Protein 3EAF (pdb70)

InterPro domains:
  IPR028081 Leucine-binding protein domain [PF13458] (45-402)
  IPR028082 Periplasmic binding protein-like I [SSF53822] (45-410)
  IPR051010 Branched-chain amino acid transport protein [PTHR30483] (13-370)

CATH classification: 3.40.50.2300 (+1 more: 3.40.50.2300)

Nearest PDB structures (foldseek):
  3eaf-assembly1_A  TM=1.003E+00  e=5.274E-80  Aeropyrum pernix
  3lkb-assembly1_A  TM=8.653E-01  e=7.068E-23  Thermus thermophilus HB8
  4n03-assembly1_A  TM=8.295E-01  e=3.453E-20  Thermomonospora curvata DSM 43183
  4m88-assembly1_A  TM=8.435E-01  e=8.371E-18  Verminephrobacter eiseniae EF01-2
  3uk0-assembly1_A  TM=8.095E-01  e=2.854E-17  Rhodopseudomonas palustris BisB5

Solvent-accessible surface area: 13964 Å² total

Secondary structure (DSSP, 8-state):
-EEEEEEEEE-SSSTTHHHHHHHHHHHHHHHHHHHHH-EE-TT--EEEEEEEEEE-TT-HHHHHHHHHIIIIIT--SEEEE--HHHHHHHHHHHHHHT-EEEES---GGGTTSTTEE-SS--HHHHHHHHHHHHHHHH-SEEEEEEE-TT-HHHHTTHHHHHHHTGGGTEEEEEEEE--TT--HHHHHHHHH--TT--SEEEE-S-HHHHHHHHH---S----EEEE-GGG-STTHHHHH-GGGTTSEEEEESB-----TT-HHHHHHHHHH-----GGG--HHHHHHHHHHHHHHHHHTTS-HHHHHHHTHHHHHHHHHH--B-STT-BSS-B--BTTB------EEEEEE-TTSSEE--EE---TT--HHHHHHT--

Sequence (379 aa):
SLTINVGLLVDETGPTSDVGKGYSLGAELAFKYFNEKGIYTKDGVRVNINYIKRDYAYNPTTAEEYYREFRDRYGVIAIIGWGTADTEKLSDQVDTDKITYISASYSAKLLVKPFNFYPAPDYSTQACSGLAFLASEFGQGKLALAYDSKVAYSRSPIGAIKKAAPSLGLQVVGDYDLPLRATEADAERIARELAADPDYVWCGNTISSCSLLGRAAKVGLDAFLLTNVWGFDERSPQLIGEGGYGKVFGISPFIYPFGQDVEGIQTIFEAARNGVSEDQINLRVVQGFVNVWLLIKAIESVTSQDLQERGGEALKEALEANTFDLGGITADTIDYEPGFHLAYRKVFIIKLGENGELQLGKFEAPSQVDCARYTIEEG

Structure (mmCIF, N/CA/C/O backbone):
data_3EAF
#
_entry.id   3EAF
#
_cell.length_a   41.125
_cell.length_b   91.070
_cell.length_c   192.860
_cell.angle_alpha   90.00
_cell.angle_beta   90.00
_cell.angle_gamma   90.00
#
_symmetry.space_group_name_H-M   'C 2 2 21'
#
loop_
_entity.id
_entity.type
_entity.pdbx_description
1 polymer 'ABC transporter, substrate binding protein'
2 non-polymer GLYCEROL
3 non-polymer 'MAGNESIUM ION'
4 water water
#
loop_
_atom_site.group_PDB
_atom_site.id
_atom_site.type_symbol
_atom_site.label_atom_id
_atom_site.label_alt_id
_atom_site.label_comp_id
_atom_site.label_asym_id
_atom_site.label_entity_id
_atom_site.label_seq_id
_atom_site.pdbx_PDB_ins_code
_atom_site.Cartn_x
_atom_site.Cartn_y
_atom_site.Cartn_z
_atom_site.occupancy
_atom_site.B_iso_or_equiv
_atom_site.auth_seq_id
_atom_site.auth_comp_id
_atom_site.auth_asym_id
_atom_site.auth_atom_id
_atom_site.pdbx_PDB_model_num
ATOM 1 N N . SER A 1 2 ? 9.309 8.179 47.367 1.00 22.29 43 SER A N 1
ATOM 2 C CA . SER A 1 2 ? 8.973 6.747 47.105 1.00 22.40 43 SER A CA 1
ATOM 3 C C . SER A 1 2 ? 7.702 6.275 47.818 1.00 21.78 43 SER A C 1
ATOM 4 O O . SER A 1 2 ? 6.973 5.436 47.281 1.00 22.10 43 SER A O 1
ATOM 7 N N . LEU A 1 3 ? 7.451 6.803 49.016 1.00 20.54 44 LEU A N 1
ATOM 8 C CA . LEU A 1 3 ? 6.150 6.665 49.675 1.00 19.42 44 LEU A CA 1
ATOM 9 C C . LEU A 1 3 ? 5.570 8.031 50.006 1.00 18.35 44 LEU A C 1
ATOM 10 O O . LEU A 1 3 ? 6.273 8.899 50.522 1.00 18.17 44 LEU A O 1
ATOM 15 N N . THR A 1 4 ? 4.292 8.222 49.691 1.00 17.12 45 THR A N 1
ATOM 16 C CA . THR A 1 4 ? 3.569 9.420 50.109 1.00 16.15 45 THR A CA 1
ATOM 17 C C . THR A 1 4 ? 2.451 9.009 51.067 1.00 15.29 45 THR A C 1
ATOM 18 O O . THR A 1 4 ? 1.735 8.037 50.815 1.00 14.80 45 THR A O 1
ATOM 22 N N . ILE A 1 5 ? 2.339 9.736 52.177 1.00 14.15 46 ILE A N 1
ATOM 23 C CA . ILE A 1 5 ? 1.231 9.573 53.118 1.00 13.11 46 ILE A CA 1
ATOM 24 C C . ILE A 1 5 ? 0.462 10.887 53.231 1.00 12.94 46 ILE A C 1
ATOM 25 O O . ILE A 1 5 ? 1.039 11.964 53.050 1.00 13.03 46 ILE A O 1
ATOM 30 N N . ASN A 1 6 ? -0.836 10.795 53.511 1.00 12.12 47 ASN A N 1
ATOM 31 C CA . ASN A 1 6 ? -1.652 11.986 53.735 1.00 11.72 47 ASN A CA 1
ATOM 32 C C . ASN A 1 6 ? -1.834 12.268 55.230 1.00 10.96 47 ASN A C 1
ATOM 33 O O . ASN A 1 6 ? -2.104 11.359 56.019 1.00 10.43 47 ASN A O 1
ATOM 38 N N . VAL A 1 7 ? -1.670 13.532 55.605 1.00 10.16 48 VAL A N 1
ATOM 39 C CA . VAL A 1 7 ? -1.751 13.949 57.003 1.00 9.62 48 VAL A CA 1
ATOM 40 C C . VAL A 1 7 ? -2.628 15.198 57.119 1.00 9.09 48 VAL A C 1
ATOM 41 O O . VAL A 1 7 ? -2.408 16.180 56.421 1.00 9.07 48 VAL A O 1
ATOM 45 N N . GLY A 1 8 ? -3.635 15.149 57.986 1.00 8.89 49 GLY A N 1
ATOM 46 C CA . GLY A 1 8 ? -4.480 16.306 58.236 1.00 8.55 49 GLY A CA 1
ATOM 47 C C . GLY A 1 8 ? -3.817 17.304 59.165 1.00 8.63 49 GLY A C 1
ATOM 48 O O . GLY A 1 8 ? -3.089 16.930 60.085 1.00 8.44 49 GLY A O 1
ATOM 49 N N . LEU A 1 9 ? -4.055 18.584 58.904 1.00 8.80 50 LEU A N 1
ATOM 50 C CA . LEU A 1 9 ? -3.606 19.650 59.786 1.00 8.47 50 LEU A CA 1
ATOM 51 C C . LEU A 1 9 ? -4.811 20.515 60.140 1.00 8.43 50 LEU A C 1
ATOM 52 O O . LEU A 1 9 ? -5.255 21.334 59.336 1.00 8.29 50 LEU A O 1
ATOM 57 N N . LEU A 1 10 ? -5.328 20.316 61.349 1.00 8.15 51 LEU A N 1
ATOM 58 C CA . LEU A 1 10 ? -6.485 21.053 61.835 1.00 8.85 51 LEU A CA 1
ATOM 59 C C . LEU A 1 10 ? -6.021 22.213 62.717 1.00 8.88 51 LEU A C 1
ATOM 60 O O . LEU A 1 10 ? -5.383 22.001 63.748 1.00 9.16 51 LEU A O 1
ATOM 65 N N . VAL A 1 11 ? -6.322 23.435 62.292 1.00 9.37 52 VAL A N 1
ATOM 66 C CA . VAL A 1 11 ? -5.823 24.633 62.973 1.00 9.34 52 VAL A CA 1
ATOM 67 C C . VAL A 1 11 ? -6.912 25.667 63.240 1.00 9.84 52 VAL A C 1
ATOM 68 O O . VAL A 1 11 ? -7.965 25.661 62.599 1.00 9.70 52 VAL A O 1
ATOM 72 N N . ASP A 1 12 ? -6.654 26.549 64.203 1.00 9.94 53 ASP A N 1
ATOM 73 C CA . ASP A 1 12 ? -7.498 27.718 64.401 1.00 10.37 53 ASP A CA 1
ATOM 74 C C . ASP A 1 12 ? -6.719 28.969 64.010 1.00 10.54 53 ASP A C 1
ATOM 75 O O . ASP A 1 12 ? -5.907 29.473 64.785 1.00 10.47 53 ASP A O 1
ATOM 80 N N . GLU A 1 13 ? -6.975 29.465 62.804 1.00 11.14 54 GLU A N 1
ATOM 81 C CA . GLU A 1 13 ? -6.298 30.656 62.300 1.00 11.60 54 GLU A CA 1
ATOM 82 C C . GLU A 1 13 ? -7.138 31.929 62.384 1.00 11.44 54 GLU A C 1
ATOM 83 O O . GLU A 1 13 ? -6.607 33.035 62.259 1.00 11.73 54 GLU A O 1
ATOM 89 N N . THR A 1 14 ? -8.440 31.777 62.602 1.00 11.02 55 THR A N 1
ATOM 90 C CA . THR A 1 14 ? -9.360 32.913 62.510 1.00 11.34 55 THR A CA 1
ATOM 91 C C . THR A 1 14 ? -10.351 33.000 63.673 1.00 11.02 55 THR A C 1
ATOM 92 O O . THR A 1 14 ? -11.080 33.989 63.792 1.00 11.63 55 THR A O 1
ATOM 96 N N . GLY A 1 15 ? -10.381 31.970 64.515 1.00 10.66 56 GLY A N 1
ATOM 97 C CA . GLY A 1 15 ? -11.333 31.899 65.631 1.00 10.63 56 GLY A CA 1
ATOM 98 C C . GLY A 1 15 ? -10.825 32.420 66.969 1.00 10.05 56 GLY A C 1
ATOM 99 O O . GLY A 1 15 ? -9.819 33.135 67.026 1.00 10.30 56 GLY A O 1
ATOM 100 N N . PRO A 1 16 ? -11.518 32.058 68.067 1.00 9.92 57 PRO A N 1
ATOM 101 C CA . PRO A 1 16 ? -11.252 32.632 69.392 1.00 9.59 57 PRO A CA 1
ATOM 102 C C . PRO A 1 16 ? -9.933 32.180 70.033 1.00 9.61 57 PRO A C 1
ATOM 103 O O . PRO A 1 16 ? -9.520 32.755 71.048 1.00 9.92 57 PRO A O 1
ATOM 107 N N . THR A 1 17 ? -9.289 31.161 69.460 1.00 9.10 58 THR A N 1
ATOM 108 C CA . THR A 1 17 ? -7.980 30.730 69.943 1.00 8.58 58 THR A CA 1
ATOM 109 C C . THR A 1 17 ? -6.896 30.955 68.877 1.00 8.81 58 THR A C 1
ATOM 110 O O . THR A 1 17 ? -5.806 30.385 68.964 1.00 8.78 58 THR A O 1
ATOM 114 N N . SER A 1 18 ? -7.190 31.806 67.892 1.00 8.61 59 SER A N 1
ATOM 115 C CA . SER A 1 18 ? -6.206 32.141 66.857 1.00 8.90 59 SER A CA 1
ATOM 116 C C . SER A 1 18 ? -5.082 33.049 67.377 1.00 8.78 59 SER A C 1
ATOM 117 O O . SER A 1 18 ? -4.036 33.162 66.739 1.00 8.59 59 SER A O 1
ATOM 120 N N . ASP A 1 19 ? -5.298 33.682 68.534 1.00 8.55 60 ASP A N 1
ATOM 121 C CA . ASP A 1 19 ? -4.230 34.407 69.235 1.00 8.35 60 ASP A CA 1
ATOM 122 C C . ASP A 1 19 ? -2.974 33.528 69.403 1.00 8.41 60 ASP A C 1
ATOM 123 O O . ASP A 1 19 ? -1.844 34.010 69.263 1.00 8.50 60 ASP A O 1
ATOM 128 N N . VAL A 1 20 ? -3.187 32.239 69.671 1.00 8.21 61 VAL A N 1
ATOM 129 C CA . VAL A 1 20 ? -2.099 31.256 69.785 1.00 8.29 61 VAL A CA 1
ATOM 130 C C . VAL A 1 20 ? -2.080 30.266 68.601 1.00 8.68 61 VAL A C 1
ATOM 131 O O . VAL A 1 20 ? -1.055 29.623 68.322 1.00 8.59 61 VAL A O 1
ATOM 135 N N . GLY A 1 21 ? -3.215 30.168 67.906 1.00 8.58 62 GLY A N 1
ATOM 136 C CA . GLY A 1 21 ? -3.402 29.216 66.811 1.00 9.03 62 GLY A CA 1
ATOM 137 C C . GLY A 1 21 ? -2.654 29.528 65.527 1.00 9.18 62 GLY A C 1
ATOM 138 O O . GLY A 1 21 ? -2.195 28.617 64.835 1.00 9.28 62 GLY A O 1
ATOM 139 N N . LYS A 1 22 ? -2.544 30.814 65.201 1.00 9.63 63 LYS A N 1
ATOM 140 C CA . LYS A 1 22 ? -1.820 31.255 64.003 1.00 10.55 63 LYS A CA 1
ATOM 141 C C . LYS A 1 22 ? -0.359 30.804 64.026 1.00 9.67 63 LYS A C 1
ATOM 142 O O . LYS A 1 22 ? 0.122 30.224 63.062 1.00 9.13 63 LYS A O 1
ATOM 148 N N . GLY A 1 23 ? 0.325 31.060 65.142 1.00 9.41 64 GLY A N 1
ATOM 149 C CA . GLY A 1 23 ? 1.724 30.661 65.322 1.00 9.16 64 GLY A CA 1
ATOM 150 C C . GLY A 1 23 ? 1.895 29.154 65.244 1.00 8.97 64 GLY A C 1
ATOM 151 O O . GLY A 1 23 ? 2.802 28.657 64.578 1.00 9.37 64 GLY A O 1
ATOM 152 N N . TYR A 1 24 ? 1.014 28.421 65.917 1.00 8.31 65 TYR A N 1
ATOM 153 C CA . TYR A 1 24 ? 1.033 26.961 65.858 1.00 8.26 65 TYR A CA 1
ATOM 154 C C . TYR A 1 24 ? 0.936 26.460 64.409 1.00 8.33 65 TYR A C 1
ATOM 155 O O . TYR A 1 24 ? 1.677 25.557 64.006 1.00 7.91 65 TYR A O 1
ATOM 164 N N . SER A 1 25 ? 0.012 27.037 63.642 1.00 8.40 66 SER A N 1
ATOM 165 C CA . SER A 1 25 ? -0.164 26.659 62.231 1.00 8.81 66 SER A CA 1
ATOM 166 C C . SER A 1 25 ? 1.094 26.921 61.408 1.00 8.89 66 SER A C 1
ATOM 167 O O . SER A 1 25 ? 1.511 26.073 60.618 1.00 9.45 66 SER A O 1
ATOM 170 N N . LEU A 1 26 ? 1.687 28.099 61.593 1.00 8.99 67 LEU A N 1
ATOM 171 C CA . LEU A 1 26 ? 2.941 28.444 60.942 1.00 9.21 67 LEU A CA 1
ATOM 172 C C . LEU A 1 26 ? 4.049 27.444 61.277 1.00 8.98 67 LEU A C 1
ATOM 173 O O . LEU A 1 26 ? 4.787 27.018 60.387 1.00 9.15 67 LEU A O 1
ATOM 178 N N . GLY A 1 27 ? 4.173 27.082 62.553 1.00 8.02 68 GLY A N 1
ATOM 179 C CA . GLY A 1 27 ? 5.195 26.124 62.976 1.00 7.94 68 GLY A CA 1
ATOM 180 C C . GLY A 1 27 ? 4.989 24.734 62.408 1.00 7.91 68 GLY A C 1
ATOM 181 O O . GLY A 1 27 ? 5.948 24.061 62.040 1.00 8.03 68 GLY A O 1
ATOM 182 N N . ALA A 1 28 ? 3.737 24.293 62.348 1.00 8.09 69 ALA A N 1
ATOM 183 C CA . ALA A 1 28 ? 3.416 22.982 61.785 1.00 8.23 69 ALA A CA 1
ATOM 184 C C . ALA A 1 28 ? 3.744 22.918 60.291 1.00 8.62 69 ALA A C 1
ATOM 185 O O . ALA A 1 28 ? 4.299 21.928 59.818 1.00 8.30 69 ALA A O 1
ATOM 187 N N . GLU A 1 29 ? 3.409 23.980 59.562 1.00 9.05 70 GLU A N 1
ATOM 188 C CA . GLU A 1 29 ? 3.683 24.050 58.127 1.00 9.82 70 GLU A CA 1
ATOM 189 C C . GLU A 1 29 ? 5.181 24.116 57.859 1.00 9.58 70 GLU A C 1
ATOM 190 O O . GLU A 1 29 ? 5.681 23.413 56.982 1.00 10.10 70 GLU A O 1
ATOM 196 N N . LEU A 1 30 ? 5.887 24.948 58.622 1.00 9.57 71 LEU A N 1
ATOM 197 C CA . LEU A 1 30 ? 7.349 24.996 58.561 1.00 9.55 71 LEU A CA 1
ATOM 198 C C . LEU A 1 30 ? 7.958 23.609 58.706 1.00 9.08 71 LEU A C 1
ATOM 199 O O . LEU A 1 30 ? 8.843 23.239 57.941 1.00 9.29 71 LEU A O 1
ATOM 204 N N . ALA A 1 31 ? 7.471 22.847 59.682 1.00 8.57 72 ALA A N 1
ATOM 205 C CA . ALA A 1 31 ? 7.981 21.496 59.954 1.00 8.25 72 ALA A CA 1
ATOM 206 C C . ALA A 1 31 ? 7.711 20.511 58.819 1.00 7.98 72 ALA A C 1
ATOM 207 O O . ALA A 1 31 ? 8.606 19.760 58.429 1.00 7.92 72 ALA A O 1
ATOM 209 N N . PHE A 1 32 ? 6.486 20.514 58.297 1.00 7.83 73 PHE A N 1
ATOM 210 C CA . PHE A 1 32 ? 6.150 19.683 57.143 1.00 8.08 73 PHE A CA 1
ATOM 211 C C . PHE A 1 32 ? 7.081 19.979 55.961 1.00 8.48 73 PHE A C 1
ATOM 212 O O . PHE A 1 32 ? 7.656 19.060 55.361 1.00 8.22 73 PHE A O 1
ATOM 220 N N . LYS A 1 33 ? 7.238 21.259 55.638 1.00 8.71 74 LYS A N 1
ATOM 221 C CA . LYS A 1 33 ? 8.066 21.650 54.502 1.00 9.42 74 LYS A CA 1
ATOM 222 C C . LYS A 1 33 ? 9.534 21.312 54.760 1.00 9.84 74 LYS A C 1
ATOM 223 O O . LYS A 1 33 ? 10.224 20.827 53.859 1.00 10.07 74 LYS A O 1
ATOM 229 N N . TYR A 1 34 ? 9.990 21.551 55.991 1.00 10.00 75 TYR A N 1
ATOM 230 C CA . TYR A 1 34 ? 11.378 21.294 56.386 1.00 10.26 75 TYR A CA 1
ATOM 231 C C . TYR A 1 34 ? 11.760 19.837 56.237 1.00 10.46 75 TYR A C 1
ATOM 232 O O . TYR A 1 34 ? 12.694 19.519 55.499 1.00 10.17 75 TYR A O 1
ATOM 241 N N . PHE A 1 35 ? 11.040 18.956 56.929 1.00 10.60 76 PHE A N 1
ATOM 242 C CA . PHE A 1 35 ? 11.390 17.540 56.935 1.00 11.06 76 PHE A CA 1
ATOM 243 C C . PHE A 1 35 ? 11.157 16.869 55.578 1.00 11.67 76 PHE A C 1
ATOM 244 O O . PHE A 1 35 ? 11.939 15.998 55.175 1.00 11.49 76 PHE A O 1
ATOM 252 N N . ASN A 1 36 ? 10.110 17.285 54.864 1.00 12.13 77 ASN A N 1
ATOM 253 C CA . ASN A 1 36 ? 9.908 16.814 53.487 1.00 12.80 77 ASN A CA 1
ATOM 254 C C . ASN A 1 36 ? 11.166 17.035 52.635 1.00 13.32 77 ASN A C 1
ATOM 255 O O . ASN A 1 36 ? 11.686 16.094 52.021 1.00 13.13 77 ASN A O 1
ATOM 260 N N . GLU A 1 37 ? 11.652 18.276 52.643 1.00 13.95 78 GLU A N 1
ATOM 261 C CA . GLU A 1 37 ? 12.807 18.705 51.857 1.00 15.19 78 GLU A CA 1
ATOM 262 C C . GLU A 1 37 ? 14.126 18.066 52.324 1.00 15.23 78 GLU A C 1
ATOM 263 O O . GLU A 1 37 ? 14.952 17.665 51.498 1.00 15.21 78 GLU A O 1
ATOM 269 N N . LYS A 1 38 ? 14.328 17.982 53.637 1.00 15.12 79 LYS A N 1
ATOM 270 C CA . LYS A 1 38 ? 15.543 17.362 54.177 1.00 15.26 79 LYS A CA 1
ATOM 271 C C . LYS A 1 38 ? 15.552 15.858 53.901 1.00 15.23 79 LYS A C 1
ATOM 272 O O . LYS A 1 38 ? 16.610 15.265 53.691 1.00 14.93 79 LYS A O 1
ATOM 278 N N . GLY A 1 39 ? 14.368 15.250 53.902 1.00 15.00 80 GLY A N 1
ATOM 279 C CA . GLY A 1 39 ? 14.236 13.830 53.618 1.00 15.29 80 GLY A CA 1
ATOM 280 C C . GLY A 1 39 ? 13.834 13.020 54.832 1.00 15.41 80 GLY A C 1
ATOM 281 O O . GLY A 1 39 ? 14.565 12.960 55.823 1.00 15.64 80 GLY A O 1
ATOM 282 N N . ILE A 1 40 ? 12.664 12.393 54.750 1.00 15.60 81 ILE A N 1
ATOM 283 C CA . ILE A 1 40 ? 12.171 11.520 55.813 1.00 15.56 81 ILE A CA 1
ATOM 284 C C . ILE A 1 40 ? 12.336 10.076 55.344 1.00 15.87 81 ILE A C 1
ATOM 285 O O . ILE A 1 40 ? 11.833 9.709 54.282 1.00 15.53 81 ILE A O 1
ATOM 290 N N . TYR A 1 41 ? 13.037 9.264 56.133 1.00 16.43 82 TYR A N 1
ATOM 291 C CA . TYR A 1 41 ? 13.294 7.876 55.758 1.00 17.52 82 TYR A CA 1
ATOM 292 C C . TYR A 1 41 ? 12.818 6.888 56.811 1.00 18.16 82 TYR A C 1
ATOM 293 O O . TYR A 1 41 ? 13.050 7.078 58.007 1.00 18.29 82 TYR A O 1
ATOM 302 N N . THR A 1 42 ? 12.150 5.835 56.347 1.00 18.51 83 THR A N 1
ATOM 303 C CA . THR A 1 42 ? 11.783 4.707 57.190 1.00 19.29 83 THR A CA 1
ATOM 304 C C . THR A 1 42 ? 13.038 3.945 57.643 1.00 20.01 83 THR A C 1
ATOM 305 O O . THR A 1 42 ? 14.143 4.221 57.167 1.00 19.85 83 THR A O 1
ATOM 309 N N . LYS A 1 43 ? 12.860 2.987 58.555 1.00 20.80 84 LYS A N 1
ATOM 310 C CA . LYS A 1 43 ? 13.963 2.146 59.050 1.00 21.71 84 LYS A CA 1
ATOM 311 C C . LYS A 1 43 ? 14.720 1.408 57.940 1.00 21.83 84 LYS A C 1
ATOM 312 O O . LYS A 1 43 ? 15.937 1.240 58.023 1.00 22.31 84 LYS A O 1
ATOM 318 N N . ASP A 1 44 ? 13.998 0.976 56.909 1.00 22.01 85 ASP A N 1
ATOM 319 C CA . ASP A 1 44 ? 14.610 0.290 55.765 1.00 21.92 85 ASP A CA 1
ATOM 320 C C . ASP A 1 44 ? 14.984 1.241 54.612 1.00 21.49 85 ASP A C 1
ATOM 321 O O . ASP A 1 44 ? 15.258 0.801 53.494 1.00 21.58 85 ASP A O 1
ATOM 326 N N . GLY A 1 45 ? 14.987 2.542 54.891 1.00 20.89 86 GLY A N 1
ATOM 327 C CA . GLY A 1 45 ? 15.518 3.533 53.959 1.00 20.00 86 GLY A CA 1
ATOM 328 C C . GLY A 1 45 ? 14.645 3.979 52.801 1.00 19.34 86 GLY A C 1
ATOM 329 O O . GLY A 1 45 ? 15.156 4.517 51.823 1.00 19.58 86 GLY A O 1
ATOM 330 N N . VAL A 1 46 ? 13.336 3.774 52.903 1.00 18.63 87 VAL A N 1
ATOM 331 C CA . VAL A 1 46 ? 12.395 4.294 51.898 1.00 17.68 87 VAL A CA 1
ATOM 332 C C . VAL A 1 46 ? 12.004 5.743 52.229 1.00 17.10 87 VAL A C 1
ATOM 333 O O . VAL A 1 46 ? 11.600 6.041 53.357 1.00 16.90 87 VAL A O 1
ATOM 337 N N . ARG A 1 47 ? 12.134 6.638 51.249 1.00 16.08 88 ARG A N 1
ATOM 338 C CA . ARG A 1 47 ? 11.774 8.033 51.450 1.00 15.33 88 ARG A CA 1
ATOM 339 C C . ARG A 1 47 ? 10.269 8.199 51.574 1.00 14.84 88 ARG A C 1
ATOM 340 O O . ARG A 1 47 ? 9.495 7.595 50.821 1.00 14.15 88 ARG A O 1
ATOM 348 N N . VAL A 1 48 ? 9.877 9.021 52.543 1.00 14.13 89 VAL A N 1
ATOM 349 C CA . VAL A 1 48 ? 8.478 9.347 52.780 1.00 13.61 89 VAL A CA 1
ATOM 350 C C . VAL A 1 48 ? 8.250 10.830 52.515 1.00 13.31 89 VAL A C 1
ATOM 351 O O . VAL A 1 48 ? 8.999 11.692 52.997 1.00 13.18 89 VAL A O 1
ATOM 355 N N . ASN A 1 49 ? 7.235 11.102 51.705 1.00 13.04 90 ASN A N 1
ATOM 356 C CA . ASN A 1 49 ? 6.741 12.446 51.474 1.00 13.04 90 ASN A CA 1
ATOM 357 C C . ASN A 1 49 ? 5.423 12.615 52.203 1.00 12.45 90 ASN A C 1
ATOM 358 O O . ASN A 1 49 ? 4.548 11.746 52.131 1.00 12.21 90 ASN A O 1
ATOM 363 N N . ILE A 1 50 ? 5.284 13.729 52.914 1.00 11.82 91 ILE A N 1
ATOM 364 C CA . ILE A 1 50 ? 4.031 14.021 53.594 1.00 11.04 91 ILE A CA 1
ATOM 365 C C . ILE A 1 50 ? 3.233 15.035 52.793 1.00 11.01 91 ILE A C 1
ATOM 366 O O . ILE A 1 50 ? 3.665 16.187 52.606 1.00 11.10 91 ILE A O 1
ATOM 371 N N . ASN A 1 51 ? 2.081 14.586 52.305 1.00 10.52 92 ASN A N 1
ATOM 372 C CA . ASN A 1 51 ? 1.100 15.478 51.722 1.00 10.86 92 ASN A CA 1
ATOM 373 C C . ASN A 1 51 ? 0.171 15.889 52.850 1.00 10.66 92 ASN A C 1
ATOM 374 O O . ASN A 1 51 ? -0.664 15.097 53.295 1.00 10.78 92 ASN A O 1
ATOM 379 N N . TYR A 1 52 ? 0.337 17.110 53.343 1.00 10.76 93 TYR A N 1
ATOM 380 C CA . TYR A 1 52 ? -0.506 17.585 54.440 1.00 11.00 93 TYR A CA 1
ATOM 381 C C . TYR A 1 52 ? -1.643 18.454 53.925 1.00 11.24 93 TYR A C 1
ATOM 382 O O . TYR A 1 52 ? -1.473 19.212 52.964 1.00 11.41 93 TYR A O 1
ATOM 391 N N . ILE A 1 53 ? -2.797 18.327 54.572 1.00 11.32 94 ILE A N 1
ATOM 392 C CA . ILE A 1 53 ? -4.000 19.037 54.163 1.00 11.40 94 ILE A CA 1
ATOM 393 C C . ILE A 1 53 ? -4.426 19.977 55.301 1.00 11.55 94 ILE A C 1
ATOM 394 O O . ILE A 1 53 ? -4.937 19.535 56.334 1.00 10.55 94 ILE A O 1
ATOM 399 N N . LYS A 1 54 ? -4.195 21.273 55.112 1.00 11.86 95 LYS A N 1
ATOM 400 C CA . LYS A 1 54 ? -4.478 22.253 56.154 1.00 12.38 95 LYS A CA 1
ATOM 401 C C . LYS A 1 54 ? -5.922 22.730 56.102 1.00 12.47 95 LYS A C 1
ATOM 402 O O . LYS A 1 54 ? -6.428 23.097 55.039 1.00 12.92 95 LYS A O 1
ATOM 408 N N . ARG A 1 55 ? -6.573 22.725 57.261 1.00 12.51 96 ARG A N 1
ATOM 409 C CA . ARG A 1 55 ? -7.950 23.200 57.388 1.00 12.36 96 ARG A CA 1
ATOM 410 C C . ARG A 1 55 ? -8.097 24.104 58.610 1.00 12.19 96 ARG A C 1
ATOM 411 O O . ARG A 1 55 ? -7.854 23.670 59.736 1.00 12.42 96 ARG A O 1
ATOM 419 N N . ASP A 1 56 ? -8.473 25.361 58.383 1.00 12.21 97 ASP A N 1
ATOM 420 C CA . ASP A 1 56 ? -8.785 26.289 59.476 1.00 11.85 97 ASP A CA 1
ATOM 421 C C . ASP A 1 56 ? -10.235 26.093 59.905 1.00 11.87 97 ASP A C 1
ATOM 422 O O . ASP A 1 56 ? -11.168 26.471 59.189 1.00 11.97 97 ASP A O 1
ATOM 427 N N . TYR A 1 57 ? -10.422 25.502 61.081 1.00 11.67 98 TYR A N 1
ATOM 428 C CA . TYR A 1 57 ? -11.772 25.218 61.577 1.00 11.14 98 TYR A CA 1
ATOM 429 C C . TYR A 1 57 ? -12.286 26.260 62.568 1.00 10.82 98 TYR A C 1
ATOM 430 O O . TYR A 1 57 ? -13.434 26.168 63.035 1.00 10.52 98 TYR A O 1
ATOM 439 N N . ALA A 1 58 ? -11.433 27.241 62.883 1.00 10.50 99 ALA A N 1
ATOM 440 C CA . ALA A 1 58 ? -11.786 28.375 63.749 1.00 10.27 99 ALA A CA 1
ATOM 441 C C . ALA A 1 58 ? -12.381 27.996 65.122 1.00 9.95 99 ALA A C 1
ATOM 442 O O . ALA A 1 58 ? -13.241 28.706 65.655 1.00 9.67 99 ALA A O 1
ATOM 444 N N . TYR A 1 59 ? -11.916 26.874 65.676 1.00 9.69 100 TYR A N 1
ATOM 445 C CA . TYR A 1 59 ? -12.347 26.360 66.993 1.00 9.41 100 TYR A CA 1
ATOM 446 C C . TYR A 1 59 ? -13.811 25.910 67.020 1.00 9.36 100 TYR A C 1
ATOM 447 O O . TYR A 1 59 ? -14.361 25.624 68.082 1.00 9.40 100 TYR A O 1
ATOM 456 N N . ASN A 1 60 ? -14.432 25.862 65.845 1.00 9.46 101 ASN A N 1
ATOM 457 C CA . ASN A 1 60 ? -15.833 25.466 65.684 1.00 9.88 101 ASN A CA 1
ATOM 458 C C . ASN A 1 60 ? -15.957 23.932 65.695 1.00 10.14 101 ASN A C 1
ATOM 459 O O . ASN A 1 60 ? -15.406 23.260 64.817 1.00 9.77 101 ASN A O 1
ATOM 464 N N . PRO A 1 61 ? -16.664 23.376 66.699 1.00 10.61 102 PRO A N 1
ATOM 465 C CA . PRO A 1 61 ? -16.781 21.920 66.870 1.00 10.96 102 PRO A CA 1
ATOM 466 C C . PRO A 1 61 ? -17.547 21.189 65.765 1.00 11.36 102 PRO A C 1
ATOM 467 O O . PRO A 1 61 ? -17.283 20.007 65.521 1.00 11.76 102 PRO A O 1
ATOM 471 N N . THR A 1 62 ? -18.490 21.874 65.118 1.00 11.66 103 THR A N 1
ATOM 472 C CA . THR A 1 62 ? -19.214 21.308 63.980 1.00 11.66 103 THR A CA 1
ATOM 473 C C . THR A 1 62 ? -18.250 21.148 62.810 1.00 11.92 103 THR A C 1
ATOM 474 O O . THR A 1 62 ? -18.154 20.066 62.213 1.00 11.72 103 THR A O 1
ATOM 478 N N . THR A 1 63 ? -17.531 22.231 62.512 1.00 11.73 104 THR A N 1
ATOM 479 C CA . THR A 1 63 ? -16.516 22.262 61.460 1.00 12.22 104 THR A CA 1
ATOM 480 C C . THR A 1 63 ? -15.395 21.237 61.698 1.00 12.34 104 THR A C 1
ATOM 481 O O . THR A 1 63 ? -14.942 20.589 60.751 1.00 12.80 104 THR A O 1
ATOM 485 N N . ALA A 1 64 ? -14.961 21.081 62.951 1.00 12.51 105 ALA A N 1
ATOM 486 C CA . ALA A 1 64 ? -13.954 20.062 63.294 1.00 12.67 105 ALA A CA 1
ATOM 487 C C . ALA A 1 64 ? -14.361 18.656 62.825 1.00 12.97 105 ALA A C 1
ATOM 488 O O . ALA A 1 64 ? -13.567 17.941 62.205 1.00 12.73 105 ALA A O 1
ATOM 490 N N . GLU A 1 65 ? -15.598 18.268 63.130 1.00 13.11 106 GLU A N 1
ATOM 491 C CA . GLU A 1 65 ? -16.116 16.951 62.739 1.00 13.91 106 GLU A CA 1
ATOM 492 C C . GLU A 1 65 ? -16.288 16.808 61.219 1.00 13.43 106 GLU A C 1
ATOM 493 O O . GLU A 1 65 ? -16.085 15.726 60.663 1.00 13.32 106 GLU A O 1
ATOM 499 N N . GLU A 1 66 ? -16.650 17.901 60.553 1.00 13.42 107 GLU A N 1
ATOM 500 C CA . GLU A 1 66 ? -16.749 17.915 59.089 1.00 13.45 107 GLU A CA 1
ATOM 501 C C . GLU A 1 66 ? -15.385 17.710 58.406 1.00 13.51 107 GLU A C 1
ATOM 502 O O . GLU A 1 66 ? -15.261 16.904 57.474 1.00 12.96 107 GLU A O 1
ATOM 508 N N . TYR A 1 67 ? -14.368 18.431 58.877 1.00 13.21 108 TYR A N 1
ATOM 509 C CA . TYR A 1 67 ? -13.015 18.279 58.340 1.00 13.25 108 TYR A CA 1
ATOM 510 C C . TYR A 1 67 ? -12.380 16.936 58.690 1.00 13.23 108 TYR A C 1
ATOM 511 O O . TYR A 1 67 ? -11.565 16.420 57.920 1.00 13.36 108 TYR A O 1
ATOM 520 N N . TYR A 1 68 ? -12.753 16.371 59.837 1.00 12.99 109 TYR A N 1
ATOM 521 C CA . TYR A 1 68 ? -12.302 15.027 60.205 1.00 13.15 109 TYR A CA 1
ATOM 522 C C . TYR A 1 68 ? -12.798 13.983 59.206 1.00 13.58 109 TYR A C 1
ATOM 523 O O . TYR A 1 68 ? -12.026 13.144 58.740 1.00 13.53 109 TYR A O 1
ATOM 532 N N . ARG A 1 69 ? -14.094 14.039 58.896 1.00 14.06 110 ARG A N 1
ATOM 533 C CA . ARG A 1 69 ? -14.682 13.140 57.912 1.00 14.90 110 ARG A CA 1
ATOM 534 C C . ARG A 1 69 ? -14.026 13.323 56.536 1.00 14.67 110 ARG A C 1
ATOM 535 O O . ARG A 1 69 ? -13.734 12.343 55.870 1.00 14.70 110 ARG A O 1
ATOM 543 N N . GLU A 1 70 ? -13.754 14.572 56.152 1.00 15.00 111 GLU A N 1
ATOM 544 C CA . GLU A 1 70 ? -13.013 14.880 54.925 1.00 15.73 111 GLU A CA 1
ATOM 545 C C . GLU A 1 70 ? -11.601 14.279 54.927 1.00 15.34 111 GLU A C 1
ATOM 546 O O . GLU A 1 70 ? -11.199 13.635 53.956 1.00 15.71 111 GLU A O 1
ATOM 552 N N . PHE A 1 71 ? -10.850 14.503 56.006 1.00 15.08 112 PHE A N 1
ATOM 553 C CA . PHE A 1 71 ? -9.515 13.911 56.152 1.00 14.66 112 PHE A CA 1
ATOM 554 C C . PHE A 1 71 ? -9.564 12.393 55.947 1.00 14.65 112 PHE A C 1
ATOM 555 O O . PHE A 1 71 ? -8.769 11.842 55.186 1.00 14.69 112 PHE A O 1
ATOM 563 N N . ARG A 1 72 ? -10.497 11.728 56.629 1.00 14.67 113 ARG A N 1
ATOM 564 C CA . ARG A 1 72 ? -10.600 10.265 56.592 1.00 15.11 113 ARG A CA 1
ATOM 565 C C . ARG A 1 72 ? -11.146 9.737 55.261 1.00 15.48 113 ARG A C 1
ATOM 566 O O . ARG A 1 72 ? -10.557 8.839 54.652 1.00 15.33 113 ARG A O 1
ATOM 574 N N . ASP A 1 73 ? -12.278 10.292 54.827 1.00 15.94 114 ASP A N 1
ATOM 575 C CA . ASP A 1 73 ? -13.037 9.720 53.713 1.00 16.15 114 ASP A CA 1
ATOM 576 C C . ASP A 1 73 ? -12.523 10.153 52.349 1.00 16.11 114 ASP A C 1
ATOM 577 O O . ASP A 1 73 ? -12.433 9.334 51.433 1.00 16.37 114 ASP A O 1
ATOM 582 N N . ARG A 1 74 ? -12.180 11.434 52.224 1.00 15.70 115 ARG A N 1
ATOM 583 C CA . ARG A 1 74 ? -11.611 11.958 50.992 1.00 15.37 115 ARG A CA 1
ATOM 584 C C . ARG A 1 74 ? -10.114 11.648 50.871 1.00 15.26 115 ARG A C 1
ATOM 585 O O . ARG A 1 74 ? -9.670 11.148 49.842 1.00 15.44 115 ARG A O 1
ATOM 593 N N . TYR A 1 75 ? -9.338 11.933 51.915 1.00 14.79 116 TYR A N 1
ATOM 594 C CA . TYR A 1 75 ? -7.874 11.819 51.810 1.00 14.24 116 TYR A CA 1
ATOM 595 C C . TYR A 1 75 ? -7.289 10.535 52.378 1.00 13.65 116 TYR A C 1
ATOM 596 O O . TYR A 1 75 ? -6.121 10.233 52.136 1.00 13.76 116 TYR A O 1
ATOM 605 N N . GLY A 1 76 ? -8.096 9.780 53.116 1.00 13.34 117 GLY A N 1
ATOM 606 C CA . GLY A 1 76 ? -7.606 8.607 53.834 1.00 13.23 117 GLY A CA 1
ATOM 607 C C . GLY A 1 76 ? -6.335 8.880 54.630 1.00 13.13 117 GLY A C 1
ATOM 608 O O . GLY A 1 76 ? -5.361 8.132 54.524 1.00 13.42 117 GLY A O 1
ATOM 609 N N . VAL A 1 77 ? -6.330 9.953 55.420 1.00 12.66 118 VAL A N 1
ATOM 610 C CA . VAL A 1 77 ? -5.151 10.295 56.232 1.00 12.03 118 VAL A CA 1
ATOM 611 C C . VAL A 1 77 ? -4.824 9.172 57.214 1.00 11.81 118 VAL A C 1
ATOM 612 O O . VAL A 1 77 ? -5.718 8.432 57.624 1.00 11.60 118 VAL A O 1
ATOM 616 N N . ILE A 1 78 ? -3.544 9.032 57.569 1.00 11.48 119 ILE A N 1
ATOM 617 C CA . ILE A 1 78 ? -3.136 8.050 58.581 1.00 11.05 119 ILE A CA 1
ATOM 618 C C . ILE A 1 78 ? -2.748 8.741 59.885 1.00 10.73 119 ILE A C 1
ATOM 619 O O . ILE A 1 78 ? -2.441 8.086 60.883 1.00 10.28 119 ILE A O 1
ATOM 624 N N . ALA A 1 79 ? -2.755 10.071 59.856 1.00 10.27 120 ALA A N 1
ATOM 625 C CA . ALA A 1 79 ? -2.426 10.879 61.023 1.00 9.81 120 ALA A CA 1
ATOM 626 C C . ALA A 1 79 ? -3.030 12.271 60.878 1.00 9.44 120 ALA A C 1
ATOM 627 O O . ALA A 1 79 ? -3.222 12.755 59.764 1.00 9.15 120 ALA A O 1
ATOM 629 N N . ILE A 1 80 ? -3.344 12.891 62.014 1.00 9.17 121 ILE A N 1
ATOM 630 C CA . ILE A 1 80 ? -3.826 14.268 62.055 1.00 9.07 121 ILE A CA 1
ATOM 631 C C . ILE A 1 80 ? -3.064 15.042 63.116 1.00 9.06 121 ILE A C 1
ATOM 632 O O . ILE A 1 80 ? -2.892 14.569 64.251 1.00 9.07 121 ILE A O 1
ATOM 637 N N . ILE A 1 81 ? -2.598 16.223 62.725 1.00 8.83 122 ILE A N 1
ATOM 638 C CA . ILE A 1 81 ? -2.032 17.193 63.644 1.00 8.59 122 ILE A CA 1
ATOM 639 C C . ILE A 1 81 ? -3.175 18.131 63.991 1.00 8.84 122 ILE A C 1
ATOM 640 O O . ILE A 1 81 ? -3.613 18.929 63.150 1.00 9.24 122 ILE A O 1
ATOM 645 N N . GLY A 1 82 ? -3.679 18.009 65.218 1.00 8.86 123 GLY A N 1
ATOM 646 C CA . GLY A 1 82 ? -4.923 18.666 65.605 1.00 8.74 123 GLY A CA 1
ATOM 647 C C . GLY A 1 82 ? -4.791 19.822 66.576 1.00 8.70 123 GLY A C 1
ATOM 648 O O . GLY A 1 82 ? -3.688 20.306 66.844 1.00 8.75 123 GLY A O 1
ATOM 649 N N . TRP A 1 83 ? -5.932 20.246 67.120 1.00 8.61 124 TRP A N 1
ATOM 650 C CA . TRP A 1 83 ? -6.002 21.481 67.890 1.00 8.25 124 TRP A CA 1
ATOM 651 C C . TRP A 1 83 ? -6.815 21.371 69.203 1.00 8.25 124 TRP A C 1
ATOM 652 O O . TRP A 1 83 ? -6.272 20.963 70.229 1.00 8.38 124 TRP A O 1
ATOM 663 N N . GLY A 1 84 ? -8.098 21.719 69.165 1.00 8.19 125 GLY A N 1
ATOM 664 C CA . GLY A 1 84 ? -8.849 22.059 70.387 1.00 8.51 125 GLY A CA 1
ATOM 665 C C . GLY A 1 84 ? -9.199 20.904 71.305 1.00 8.56 125 GLY A C 1
ATOM 666 O O . GLY A 1 84 ? -9.412 19.784 70.845 1.00 8.46 125 GLY A O 1
ATOM 667 N N . THR A 1 85 ? -9.257 21.174 72.609 1.00 8.72 126 THR A N 1
ATOM 668 C CA . THR A 1 85 ? -9.611 20.137 73.596 1.00 8.65 126 THR A CA 1
ATOM 669 C C . THR A 1 85 ? -10.981 19.506 73.333 1.00 9.11 126 THR A C 1
ATOM 670 O O . THR A 1 85 ? -11.098 18.274 73.302 1.00 8.88 126 THR A O 1
ATOM 674 N N . ALA A 1 86 ? -12.003 20.344 73.147 1.00 9.35 127 ALA A N 1
ATOM 675 C CA . ALA A 1 86 ? -13.367 19.859 72.913 1.00 10.04 127 ALA A CA 1
ATOM 676 C C . ALA A 1 86 ? -13.434 18.902 71.724 1.00 10.28 127 ALA A C 1
ATOM 677 O O . ALA A 1 86 ? -13.889 17.767 71.869 1.00 10.39 127 ALA A O 1
ATOM 679 N N . ASP A 1 87 ? -12.969 19.349 70.558 1.00 10.61 128 ASP A N 1
ATOM 680 C CA . ASP A 1 87 ? -13.019 18.493 69.369 1.00 10.88 128 ASP A CA 1
ATOM 681 C C . ASP A 1 87 ? -12.105 17.261 69.431 1.00 10.83 128 ASP A C 1
ATOM 682 O O . ASP A 1 87 ? -12.514 16.174 69.015 1.00 10.98 128 ASP A O 1
ATOM 687 N N . THR A 1 88 ? -10.888 17.426 69.959 1.00 10.77 129 THR A N 1
ATOM 688 C CA . THR A 1 88 ? -9.954 16.303 70.094 1.00 10.24 129 THR A CA 1
ATOM 689 C C . THR A 1 88 ? -10.540 15.216 70.995 1.00 10.76 129 THR A C 1
ATOM 690 O O . THR A 1 88 ? -10.423 14.024 70.681 1.00 10.60 129 THR A O 1
ATOM 694 N N . GLU A 1 89 ? -11.162 15.633 72.105 1.00 11.15 130 GLU A N 1
ATOM 695 C CA . GLU A 1 89 ? -11.857 14.720 73.029 1.00 11.85 130 GLU A CA 1
ATOM 696 C C . GLU A 1 89 ? -13.046 14.019 72.379 1.00 12.10 130 GLU A C 1
ATOM 697 O O . GLU A 1 89 ? -13.204 12.795 72.502 1.00 11.86 130 GLU A O 1
ATOM 703 N N . LYS A 1 90 ? -13.877 14.804 71.696 1.00 12.69 131 LYS A N 1
ATOM 704 C CA . LYS A 1 90 ? -15.049 14.293 70.992 1.00 13.55 131 LYS A CA 1
ATOM 705 C C . LYS A 1 90 ? -14.665 13.226 69.966 1.00 13.78 131 LYS A C 1
ATOM 706 O O . LYS A 1 90 ? -15.351 12.206 69.838 1.00 13.72 131 LYS A O 1
ATOM 712 N N . LEU A 1 91 ? -13.557 13.454 69.261 1.00 13.75 132 LEU A N 1
ATOM 713 C CA . LEU A 1 91 ? -13.117 12.544 68.200 1.00 13.88 132 LEU A CA 1
ATOM 714 C C . LEU A 1 91 ? -12.273 11.365 68.677 1.00 14.14 132 LEU A C 1
ATOM 715 O O . LEU A 1 91 ? -12.040 10.431 67.911 1.00 14.35 132 LEU A O 1
ATOM 720 N N . SER A 1 92 ? -11.820 11.397 69.928 1.00 13.91 133 SER A N 1
ATOM 721 C CA . SER A 1 92 ? -10.840 10.416 70.400 1.00 14.19 133 SER A CA 1
ATOM 722 C C . SER A 1 92 ? -11.254 8.944 70.202 1.00 14.69 133 SER A C 1
ATOM 723 O O . SER A 1 92 ? -10.420 8.113 69.831 1.00 14.67 133 SER A O 1
ATOM 726 N N . ASP A 1 93 ? -12.529 8.626 70.444 1.00 15.06 134 ASP A N 1
ATOM 727 C CA . ASP A 1 93 ? -13.018 7.250 70.291 1.00 15.49 134 ASP A CA 1
ATOM 728 C C . ASP A 1 93 ? -13.108 6.873 68.812 1.00 15.74 134 ASP A C 1
ATOM 729 O O . ASP A 1 93 ? -12.815 5.734 68.436 1.00 15.42 134 ASP A O 1
ATOM 734 N N . GLN A 1 94 ? -13.502 7.842 67.986 1.00 15.94 135 GLN A N 1
ATOM 735 C CA . GLN A 1 94 ? -13.583 7.658 66.540 1.00 16.59 135 GLN A CA 1
ATOM 736 C C . GLN A 1 94 ? -12.201 7.432 65.890 1.00 16.43 135 GLN A C 1
ATOM 737 O O . GLN A 1 94 ? -12.059 6.556 65.035 1.00 16.32 135 GLN A O 1
ATOM 743 N N . VAL A 1 95 ? -11.193 8.206 66.303 1.00 16.05 136 VAL A N 1
ATOM 744 C CA . VAL A 1 95 ? -9.831 8.039 65.755 1.00 15.97 136 VAL A CA 1
ATOM 745 C C . VAL A 1 95 ? -9.212 6.684 66.136 1.00 15.82 136 VAL A C 1
ATOM 746 O O . VAL A 1 95 ? -8.371 6.151 65.411 1.00 15.60 136 VAL A O 1
ATOM 750 N N . ASP A 1 96 ? -9.647 6.129 67.264 1.00 15.82 137 ASP A N 1
ATOM 751 C CA . ASP A 1 96 ? -9.247 4.782 67.661 1.00 16.40 137 ASP A CA 1
ATOM 752 C C . ASP A 1 96 ? -9.872 3.760 66.708 1.00 15.93 137 ASP A C 1
ATOM 753 O O . ASP A 1 96 ? -9.177 2.914 66.155 1.00 15.50 137 ASP A O 1
ATOM 758 N N . THR A 1 97 ? -11.186 3.868 66.514 1.00 15.87 138 THR A N 1
ATOM 759 C CA . THR A 1 97 ? -11.920 3.052 65.543 1.00 15.94 138 THR A CA 1
ATOM 760 C C . THR A 1 97 ? -11.271 3.115 64.154 1.00 15.80 138 THR A C 1
ATOM 761 O O . THR A 1 97 ? -11.001 2.079 63.538 1.00 15.71 138 THR A O 1
ATOM 765 N N . ASP A 1 98 ? -10.991 4.335 63.695 1.00 15.57 139 ASP A N 1
ATOM 766 C CA . ASP A 1 98 ? -10.439 4.583 62.364 1.00 15.44 139 ASP A CA 1
ATOM 767 C C . ASP A 1 98 ? -8.926 4.383 62.249 1.00 15.34 139 ASP A C 1
ATOM 768 O O . ASP A 1 98 ? -8.378 4.415 61.142 1.00 15.00 139 ASP A O 1
ATOM 773 N N . LYS A 1 99 ? -8.266 4.191 63.389 1.00 15.40 140 LYS A N 1
ATOM 774 C CA . LYS A 1 99 ? -6.818 3.953 63.454 1.00 15.41 140 LYS A CA 1
ATOM 775 C C . LYS A 1 99 ? -5.991 5.100 62.879 1.00 14.90 140 LYS A C 1
ATOM 776 O O . LYS A 1 99 ? -5.061 4.880 62.095 1.00 15.07 140 LYS A O 1
ATOM 782 N N . ILE A 1 100 ? -6.340 6.322 63.273 1.00 14.41 141 ILE A N 1
ATOM 783 C CA . ILE A 1 100 ? -5.638 7.530 62.830 1.00 13.71 141 ILE A CA 1
ATOM 784 C C . ILE A 1 100 ? -4.866 8.121 64.012 1.00 13.49 141 ILE A C 1
ATOM 785 O O . ILE A 1 100 ? -5.468 8.477 65.037 1.00 13.41 141 ILE A O 1
ATOM 790 N N . THR A 1 101 ? -3.539 8.194 63.886 1.00 12.92 142 THR A N 1
ATOM 791 C CA . THR A 1 101 ? -2.688 8.789 64.930 1.00 12.14 142 THR A CA 1
ATOM 792 C C . THR A 1 101 ? -2.992 10.288 65.046 1.00 11.74 142 THR A C 1
ATOM 793 O O . THR A 1 101 ? -2.949 11.020 64.053 1.00 11.78 142 THR A O 1
ATOM 797 N N . TYR A 1 102 ? -3.303 10.733 66.261 1.00 10.67 143 TYR A N 1
ATOM 798 C CA . TYR A 1 102 ? -3.793 12.093 66.470 1.00 9.76 143 TYR A CA 1
ATOM 799 C C . TYR A 1 102 ? -2.895 12.820 67.460 1.00 9.36 143 TYR A C 1
ATOM 800 O O . TYR A 1 102 ? -2.857 12.473 68.646 1.00 8.98 143 TYR A O 1
ATOM 809 N N . ILE A 1 103 ? -2.163 13.814 66.960 1.00 9.02 144 ILE A N 1
ATOM 810 C CA . ILE A 1 103 ? -1.250 14.603 67.775 1.00 8.93 144 ILE A CA 1
ATOM 811 C C . ILE A 1 103 ? -1.790 16.022 67.892 1.00 9.16 144 ILE A C 1
ATOM 812 O O . ILE A 1 103 ? -1.882 16.755 66.895 1.00 9.50 144 ILE A O 1
ATOM 817 N N . SER A 1 104 ? -2.132 16.413 69.118 1.00 8.97 145 SER A N 1
ATOM 818 C CA . SER A 1 104 ? -2.921 17.616 69.333 1.00 8.39 145 SER A CA 1
ATOM 819 C C . SER A 1 104 ? -2.196 18.709 70.088 1.00 8.12 145 SER A C 1
ATOM 820 O O . SER A 1 104 ? -1.323 18.448 70.918 1.00 8.14 145 SER A O 1
ATOM 823 N N . ALA A 1 105 ? -2.573 19.942 69.776 1.00 7.75 146 ALA A N 1
ATOM 824 C CA . ALA A 1 105 ? -2.256 21.088 70.602 1.00 8.11 146 ALA A CA 1
ATOM 825 C C . ALA A 1 105 ? -2.947 20.998 71.964 1.00 8.04 146 ALA A C 1
ATOM 826 O O . ALA A 1 105 ? -2.421 21.496 72.956 1.00 8.72 146 ALA A O 1
ATOM 828 N N . SER A 1 106 ? -4.120 20.373 72.014 1.00 7.99 147 SER A N 1
ATOM 829 C CA . SER A 1 106 ? -4.759 20.081 73.298 1.00 8.02 147 SER A CA 1
ATOM 830 C C . SER A 1 106 ? -3.893 19.115 74.089 1.00 7.68 147 SER A C 1
ATOM 831 O O . SER A 1 106 ? -3.500 18.067 73.574 1.00 7.82 147 SER A O 1
ATOM 834 N N . TYR A 1 107 ? -3.589 19.480 75.333 1.00 7.26 148 TYR A N 1
ATOM 835 C CA . TYR A 1 107 ? -2.870 18.583 76.232 1.00 7.09 148 TYR A CA 1
ATOM 836 C C . TYR A 1 107 ? -3.789 18.040 77.341 1.00 7.53 148 TYR A C 1
ATOM 837 O O . TYR A 1 107 ? -3.348 17.823 78.468 1.00 7.67 148 TYR A O 1
ATOM 846 N N . SER A 1 108 ? -5.060 17.806 77.013 1.00 7.56 149 SER A N 1
ATOM 847 C CA . SER A 1 108 ? -6.032 17.270 77.981 1.00 7.96 149 SER A CA 1
ATOM 848 C C . SER A 1 108 ? -5.656 15.907 78.556 1.00 8.62 149 SER A C 1
ATOM 849 O O . SER A 1 108 ? -5.332 14.977 77.808 1.00 8.10 149 SER A O 1
ATOM 852 N N . ALA A 1 109 ? -5.762 15.783 79.881 1.00 8.92 150 ALA A N 1
ATOM 853 C CA . ALA A 1 109 ? -5.492 14.523 80.570 1.00 9.66 150 ALA A CA 1
ATOM 854 C C . ALA A 1 109 ? -6.454 13.410 80.161 1.00 10.23 150 ALA A C 1
ATOM 855 O O . ALA A 1 109 ? -6.105 12.226 80.219 1.00 10.47 150 ALA A O 1
ATOM 857 N N . LYS A 1 110 ? -7.658 13.794 79.737 1.00 10.75 151 LYS A N 1
ATOM 858 C CA . LYS A 1 110 ? -8.665 12.843 79.265 1.00 11.58 151 LYS A CA 1
ATOM 859 C C . LYS A 1 110 ? -8.227 12.041 78.022 1.00 11.80 151 LYS A C 1
ATOM 860 O O . LYS A 1 110 ? -8.748 10.952 77.771 1.00 11.79 151 LYS A O 1
ATOM 866 N N . LEU A 1 111 ? -7.229 12.531 77.287 1.00 20.00 152 LEU A N 1
ATOM 867 C CA . LEU A 1 111 ? -6.717 11.872 76.091 1.00 20.00 152 LEU A CA 1
ATOM 868 C C . LEU A 1 111 ? -5.762 10.739 76.450 1.00 20.00 152 LEU A C 1
ATOM 869 O O . LEU A 1 111 ? -5.542 9.883 75.551 1.00 12.16 152 LEU A O 1
ATOM 874 N N . LEU A 1 112 ? -5.182 10.770 77.598 1.00 12.62 153 LEU A N 1
ATOM 875 C CA . LEU A 1 112 ? -4.107 9.848 77.979 1.00 12.49 153 LEU A CA 1
ATOM 876 C C . LEU A 1 112 ? -4.459 8.368 77.848 1.00 12.83 153 LEU A C 1
ATOM 877 O O . LEU A 1 112 ? -3.583 7.552 77.568 1.00 13.43 153 LEU A O 1
ATOM 882 N N . VAL A 1 113 ? -5.737 8.034 78.038 1.00 12.51 154 VAL A N 1
ATOM 883 C CA . VAL A 1 113 ? -6.208 6.648 77.975 1.00 12.44 154 VAL A CA 1
ATOM 884 C C . VAL A 1 113 ? -6.782 6.271 76.598 1.00 12.48 154 VAL A C 1
ATOM 885 O O . VAL A 1 113 ? -7.243 5.140 76.392 1.00 12.26 154 VAL A O 1
ATOM 889 N N . LYS A 1 114 ? -6.738 7.219 75.662 1.00 12.12 155 LYS A N 1
ATOM 890 C CA . LYS A 1 114 ? -7.255 6.994 74.310 1.00 12.30 155 LYS A CA 1
ATOM 891 C C . LYS A 1 114 ? -6.103 6.523 73.428 1.00 12.11 155 LYS A C 1
ATOM 892 O O . LYS A 1 114 ? -5.098 7.218 73.310 1.00 12.22 155 LYS A O 1
ATOM 898 N N . PRO A 1 115 ? -6.233 5.323 72.831 1.00 12.11 156 PRO A N 1
ATOM 899 C CA . PRO A 1 115 ? -5.073 4.657 72.223 1.00 12.20 156 PRO A CA 1
ATOM 900 C C . PRO A 1 115 ? -4.357 5.413 71.096 1.00 11.63 156 PRO A C 1
ATOM 901 O O . PRO A 1 115 ? -3.174 5.201 70.903 1.00 12.03 156 PRO A O 1
ATOM 905 N N . PHE A 1 116 ? -5.052 6.272 70.357 1.00 11.52 157 PHE A N 1
ATOM 906 C CA . PHE A 1 116 ? -4.427 6.932 69.205 1.00 11.31 157 PHE A CA 1
ATOM 907 C C . PHE A 1 116 ? -4.091 8.406 69.420 1.00 11.18 157 PHE A C 1
ATOM 908 O O . PHE A 1 116 ? -3.618 9.069 68.496 1.00 11.07 157 PHE A O 1
ATOM 916 N N . ASN A 1 117 ? -4.306 8.902 70.643 1.00 10.83 158 ASN A N 1
ATOM 917 C CA . ASN A 1 117 ? -4.004 10.295 70.972 1.00 10.43 158 ASN A CA 1
ATOM 918 C C . ASN A 1 117 ? -2.668 10.477 71.691 1.00 10.24 158 ASN A C 1
ATOM 919 O O . ASN A 1 117 ? -2.376 9.786 72.675 1.00 10.67 158 ASN A O 1
ATOM 924 N N . PHE A 1 118 ? -1.863 11.409 71.179 1.00 9.81 159 PHE A N 1
ATOM 925 C CA . PHE A 1 118 ? -0.535 11.705 71.717 1.00 9.34 159 PHE A CA 1
ATOM 926 C C . PHE A 1 118 ? -0.315 13.218 71.708 1.00 8.99 159 PHE A C 1
ATOM 927 O O . PHE A 1 118 ? -0.898 13.937 70.900 1.00 8.78 159 PHE A O 1
ATOM 935 N N . TYR A 1 119 ? 0.525 13.696 72.616 1.00 8.66 160 TYR A N 1
ATOM 936 C CA . TYR A 1 119 ? 1.036 15.068 72.548 1.00 8.42 160 TYR A CA 1
ATOM 937 C C . TYR A 1 119 ? 2.360 15.112 73.297 1.00 8.33 160 TYR A C 1
ATOM 938 O O . TYR A 1 119 ? 2.510 14.423 74.302 1.00 8.04 160 TYR A O 1
ATOM 947 N N . PRO A 1 120 ? 3.329 15.912 72.805 1.00 8.12 161 PRO A N 1
ATOM 948 C CA . PRO A 1 120 ? 4.689 15.920 73.355 1.00 7.73 161 PRO A CA 1
ATOM 949 C C . PRO A 1 120 ? 4.860 16.822 74.588 1.00 7.53 161 PRO A C 1
ATOM 950 O O . PRO A 1 120 ? 5.814 17.606 74.664 1.00 6.90 161 PRO A O 1
ATOM 954 N N . ALA A 1 121 ? 3.940 16.706 75.542 1.00 7.24 162 ALA A N 1
ATOM 955 C CA . ALA A 1 121 ? 3.953 17.536 76.742 1.00 7.06 162 ALA A CA 1
ATOM 956 C C . ALA A 1 121 ? 3.211 16.798 77.861 1.00 7.27 162 ALA A C 1
ATOM 957 O O . ALA A 1 121 ? 2.465 15.857 77.586 1.00 7.02 162 ALA A O 1
ATOM 959 N N . PRO A 1 122 ? 3.413 17.218 79.125 1.00 7.55 163 PRO A N 1
ATOM 960 C CA . PRO A 1 122 ? 2.536 16.672 80.165 1.00 7.86 163 PRO A CA 1
ATOM 961 C C . PRO A 1 122 ? 1.103 17.129 79.911 1.00 7.92 163 PRO A C 1
ATOM 962 O O . PRO A 1 122 ? 0.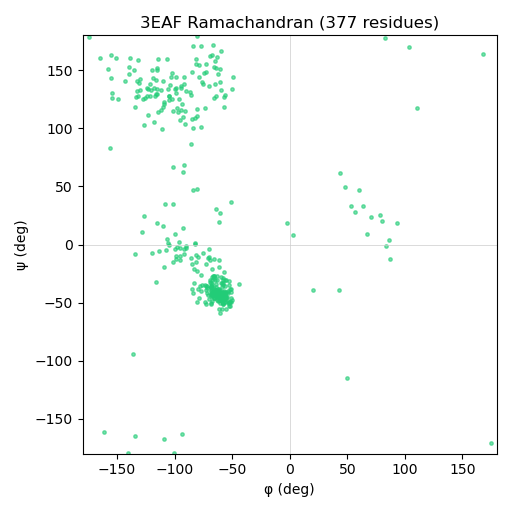891 18.133 79.243 1.00 7.35 163 PRO A O 1
ATOM 966 N N . ASP A 1 123 ? 0.130 16.406 80.448 1.00 8.27 164 ASP A N 1
ATOM 967 C CA . ASP A 1 123 ? -1.254 16.839 80.345 1.00 8.73 164 ASP A CA 1
ATOM 968 C C . ASP A 1 123 ? -1.430 18.166 81.084 1.00 8.70 164 ASP A C 1
ATOM 969 O O . ASP A 1 123 ? -0.606 18.517 81.929 1.00 8.82 164 ASP A O 1
ATOM 974 N N . TYR A 1 124 ? -2.514 18.879 80.777 1.00 8.85 165 TYR A N 1
ATOM 975 C CA . TYR A 1 124 ? -2.836 20.175 81.389 1.00 8.64 165 TYR A CA 1
ATOM 976 C C . TYR A 1 124 ? -2.848 20.198 82.919 1.00 8.64 165 TYR A C 1
ATOM 977 O O . TYR A 1 124 ? -2.505 21.207 83.534 1.00 8.44 165 TYR A O 1
ATOM 986 N N . SER A 1 125 ? -3.279 19.099 83.527 1.00 8.82 166 SER A N 1
ATOM 987 C CA . SER A 1 125 ? -3.417 19.029 84.983 1.00 9.12 166 SER A CA 1
ATOM 988 C C . SER A 1 125 ? -2.049 18.929 85.670 1.00 9.34 166 SER A C 1
ATOM 989 O O . SER A 1 125 ? -1.759 19.695 86.593 1.00 9.91 166 SER A O 1
ATOM 992 N N . THR A 1 126 ? -1.214 18.000 85.198 1.00 9.40 167 THR A N 1
ATOM 993 C CA . THR A 1 126 ? 0.179 17.866 85.640 1.00 8.93 167 THR A CA 1
ATOM 994 C C . THR A 1 126 ? 0.966 19.153 85.428 1.00 9.17 167 THR A C 1
ATOM 995 O O . THR A 1 126 ? 1.750 19.549 86.294 1.00 9.05 167 THR A O 1
ATOM 999 N N . GLN A 1 127 ? 0.758 19.799 84.277 1.00 9.19 168 GLN A N 1
ATOM 1000 C CA . GLN A 1 127 ? 1.337 21.118 84.007 1.00 8.80 168 GLN A CA 1
ATOM 1001 C C . GLN A 1 127 ? 0.893 22.142 85.059 1.00 8.93 168 GLN A C 1
ATOM 1002 O O . GLN A 1 127 ? 1.729 22.836 85.650 1.00 8.79 168 GLN A O 1
ATOM 1008 N N . ALA A 1 128 ? -0.419 22.229 85.280 1.00 9.07 169 ALA A N 1
ATOM 1009 C CA . ALA A 1 128 ? -1.000 23.177 86.236 1.00 9.49 169 ALA A CA 1
ATOM 1010 C C . ALA A 1 128 ? -0.462 22.954 87.647 1.00 9.86 169 ALA A C 1
ATOM 1011 O O . ALA A 1 128 ? -0.060 23.899 88.321 1.00 9.84 169 ALA A O 1
ATOM 1013 N N . CYS A 1 129 ? -0.446 21.699 88.079 1.00 10.44 170 CYS A N 1
ATOM 1014 C CA . CYS A 1 129 ? -0.008 21.373 89.433 1.00 11.22 170 CYS A CA 1
ATOM 1015 C C . CYS A 1 129 ? 1.493 21.603 89.607 1.00 11.39 170 CYS A C 1
ATOM 1016 O O . CYS A 1 129 ? 1.938 21.982 90.689 1.00 11.65 170 CYS A O 1
ATOM 1019 N N . SER A 1 130 ? 2.259 21.395 88.535 1.00 11.69 171 SER A N 1
ATOM 1020 C CA . SER A 1 130 ? 3.688 21.717 88.515 1.00 11.94 171 SER A CA 1
ATOM 1021 C C . SER A 1 130 ? 3.937 23.209 88.699 1.00 11.79 171 SER A C 1
ATOM 1022 O O . SER A 1 130 ? 4.818 23.609 89.471 1.00 11.86 171 SER A O 1
ATOM 1025 N N . GLY A 1 131 ? 3.164 24.028 87.987 1.00 11.79 172 GLY A N 1
ATOM 1026 C CA . GLY A 1 131 ? 3.254 25.490 88.094 1.00 11.40 172 GLY A CA 1
ATOM 1027 C C . GLY A 1 131 ? 2.831 26.011 89.459 1.00 11.64 172 GLY A C 1
ATOM 1028 O O . GLY A 1 131 ? 3.422 26.965 89.979 1.00 11.31 172 GLY A O 1
ATOM 1029 N N . LEU A 1 132 ? 1.804 25.386 90.040 1.00 11.57 173 LEU A N 1
ATOM 1030 C CA . LEU A 1 132 ? 1.281 25.799 91.345 1.00 11.55 173 LEU A CA 1
ATOM 1031 C C . LEU A 1 132 ? 2.213 25.394 92.489 1.00 11.98 173 LEU A C 1
ATOM 1032 O O . LEU A 1 132 ? 2.336 26.121 93.480 1.00 12.04 173 LEU A O 1
ATOM 1037 N N . ALA A 1 133 ? 2.860 24.234 92.339 1.00 12.41 174 ALA A N 1
ATOM 1038 C CA . ALA A 1 133 ? 3.915 23.779 93.249 1.00 12.64 174 ALA A CA 1
ATOM 1039 C C . ALA A 1 133 ? 5.082 24.753 93.235 1.00 12.89 174 ALA A C 1
ATOM 1040 O O . ALA A 1 133 ? 5.644 25.075 94.295 1.00 13.01 174 ALA A O 1
ATOM 1042 N N . PHE A 1 134 ? 5.446 25.226 92.040 1.00 13.28 175 PHE A N 1
ATOM 1043 C CA . PHE A 1 134 ? 6.443 26.292 91.905 1.00 13.58 175 PHE A CA 1
ATOM 1044 C C . PHE A 1 134 ? 6.054 27.510 92.750 1.00 13.80 175 PHE A C 1
ATOM 1045 O O . PHE A 1 134 ? 6.875 28.023 93.519 1.00 13.57 175 PHE A O 1
ATOM 1053 N N . LEU A 1 135 ? 4.809 27.965 92.598 1.00 13.98 176 LEU A N 1
ATOM 1054 C CA . LEU A 1 135 ? 4.298 29.119 93.347 1.00 14.50 176 LEU A CA 1
ATOM 1055 C C . LEU A 1 135 ? 4.355 28.896 94.853 1.00 14.68 176 LEU A C 1
ATOM 1056 O O . LEU A 1 135 ? 4.801 29.770 95.597 1.00 14.54 176 LEU A O 1
ATOM 1061 N N . ALA A 1 136 ? 3.898 27.724 95.291 1.00 15.22 177 ALA A N 1
ATOM 1062 C CA . ALA A 1 136 ? 3.828 27.395 96.717 1.00 15.98 177 ALA A CA 1
ATOM 1063 C C . ALA A 1 136 ? 5.213 27.311 97.361 1.00 16.31 177 ALA A C 1
ATOM 1064 O O . ALA A 1 136 ? 5.402 27.759 98.489 1.00 16.72 177 ALA A O 1
ATOM 1066 N N . SER A 1 137 ? 6.177 26.756 96.633 1.00 16.54 178 SER A N 1
ATOM 1067 C CA . SER A 1 137 ? 7.533 26.578 97.147 1.00 17.13 178 SER A CA 1
ATOM 1068 C C . SER A 1 137 ? 8.336 27.874 97.126 1.00 17.17 178 SER A C 1
ATOM 1069 O O . SER A 1 137 ? 9.142 28.131 98.020 1.00 16.83 178 SER A O 1
ATOM 1072 N N . GLU A 1 138 ? 8.106 28.684 96.102 1.00 17.13 179 GLU A N 1
ATOM 1073 C CA . GLU A 1 138 ? 8.833 29.928 95.925 1.00 17.61 179 GLU A CA 1
ATOM 1074 C C . GLU A 1 138 ? 8.282 31.051 96.807 1.00 17.60 179 GLU A C 1
ATOM 1075 O O . GLU A 1 138 ? 9.049 31.842 97.357 1.00 17.58 179 GLU A O 1
ATOM 1081 N N . PHE A 1 139 ? 6.960 31.112 96.959 1.00 17.47 180 PHE A N 1
ATOM 1082 C CA . PHE A 1 139 ? 6.326 32.259 97.616 1.00 17.53 180 PHE A CA 1
ATOM 1083 C C . PHE A 1 139 ? 5.537 31.912 98.878 1.00 17.55 180 PHE A C 1
ATOM 1084 O O . PHE A 1 139 ? 5.067 32.809 99.590 1.00 17.71 180 PHE A O 1
ATOM 1092 N N . GLY A 1 140 ? 5.391 30.615 99.144 1.00 17.11 181 GLY A N 1
ATOM 1093 C CA . GLY A 1 140 ? 4.735 30.149 100.354 1.00 17.19 181 GLY A CA 1
ATOM 1094 C C . GLY A 1 140 ? 3.324 29.636 100.136 1.00 17.26 181 GLY A C 1
ATOM 1095 O O . GLY A 1 140 ? 2.737 29.796 99.054 1.00 17.08 181 GLY A O 1
ATOM 1096 N N . GLN A 1 141 ? 2.783 29.011 101.174 1.00 16.90 182 GLN A N 1
ATOM 1097 C CA . GLN A 1 141 ? 1.395 28.589 101.186 1.00 17.27 182 GLN A CA 1
ATOM 1098 C C . GLN A 1 141 ? 0.505 29.832 101.169 1.00 16.31 182 GLN A C 1
ATOM 1099 O O . GLN A 1 141 ? 0.927 30.912 101.590 1.00 16.18 182 GLN A O 1
ATOM 1105 N N . GLY A 1 142 ? -0.706 29.695 100.639 1.00 15.49 183 GLY A N 1
ATOM 1106 C CA . GLY A 1 142 ? -1.591 30.846 100.509 1.00 14.31 183 GLY A CA 1
ATOM 1107 C C . GLY A 1 142 ? -2.887 30.580 99.780 1.00 13.40 183 GLY A C 1
ATOM 1108 O O . GLY A 1 142 ? -3.227 29.435 99.484 1.00 13.67 183 GLY A O 1
ATOM 1109 N N . LYS A 1 143 ? -3.599 31.661 99.488 1.00 12.56 184 LYS A N 1
ATOM 1110 C CA . LYS A 1 143 ? -4.928 31.608 98.905 1.00 11.82 184 LYS A CA 1
ATOM 1111 C C . LYS A 1 143 ? -4.872 31.668 97.387 1.00 11.26 184 LYS A C 1
ATOM 1112 O O . LYS A 1 143 ? -4.116 32.460 96.817 1.00 11.10 184 LYS A O 1
ATOM 1118 N N . LEU A 1 144 ? -5.695 30.840 96.746 1.00 10.58 185 LEU A N 1
ATOM 1119 C CA . LEU A 1 144 ? -5.690 30.684 95.294 1.00 10.01 185 LEU A CA 1
ATOM 1120 C C . LEU A 1 144 ? -7.081 30.867 94.689 1.00 9.76 185 LEU A C 1
ATOM 1121 O O . LEU A 1 144 ? -8.021 30.190 95.082 1.00 9.51 185 LEU A O 1
ATOM 1126 N N . ALA A 1 145 ? -7.192 31.780 93.724 1.00 9.40 186 ALA A N 1
ATOM 1127 C CA . ALA A 1 145 ? -8.418 31.966 92.944 1.00 9.09 186 ALA A CA 1
ATOM 1128 C C . ALA A 1 145 ? -8.244 31.333 91.566 1.00 8.96 186 ALA A C 1
ATOM 1129 O O . ALA A 1 145 ? -7.155 31.380 91.002 1.00 9.55 186 ALA A O 1
ATOM 1131 N N . LEU A 1 146 ? -9.314 30.749 91.031 1.00 8.86 187 LEU A N 1
ATOM 1132 C CA . LEU A 1 146 ? -9.282 30.078 89.724 1.00 8.60 187 LEU A CA 1
ATOM 1133 C C . LEU A 1 146 ? -10.160 30.824 88.722 1.00 8.40 187 LEU A C 1
ATOM 1134 O O . LEU A 1 146 ? -11.383 30.884 88.880 1.00 7.94 187 LEU A O 1
ATOM 1139 N N . ALA A 1 147 ? -9.531 31.401 87.701 1.00 7.99 188 ALA A N 1
ATOM 1140 C CA . ALA A 1 147 ? -10.259 32.121 86.659 1.00 7.78 188 ALA A CA 1
ATOM 1141 C C . ALA A 1 147 ? -10.226 31.321 85.357 1.00 7.73 188 ALA A C 1
ATOM 1142 O O . ALA A 1 147 ? -9.160 31.021 84.835 1.00 7.18 188 ALA A O 1
ATOM 1144 N N . TYR A 1 148 ? -11.398 30.965 84.848 1.00 7.91 189 TYR A N 1
ATOM 1145 C CA . TYR A 1 148 ? -11.499 30.157 83.629 1.00 8.42 189 TYR A CA 1
ATOM 1146 C C . TYR A 1 148 ? -12.916 30.224 83.076 1.00 8.62 189 TYR A C 1
ATOM 1147 O O . TYR A 1 148 ? -13.852 30.558 83.814 1.00 8.76 189 TYR A O 1
ATOM 1156 N N . ASP A 1 149 ? -13.070 29.888 81.793 1.00 8.43 190 ASP A N 1
ATOM 1157 C CA . ASP A 1 149 ? -14.381 29.842 81.140 1.00 9.07 190 ASP A CA 1
ATOM 1158 C C . ASP A 1 149 ? -15.083 28.516 81.429 1.00 9.60 190 ASP A C 1
ATOM 1159 O O . ASP A 1 149 ? -14.699 27.465 80.912 1.00 9.61 190 ASP A O 1
ATOM 1164 N N . SER A 1 1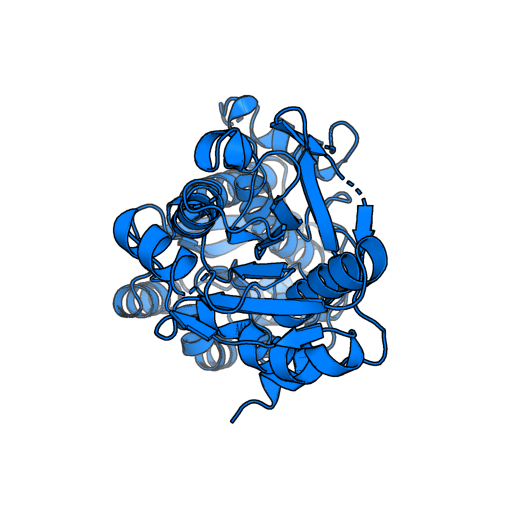50 ? -16.129 28.576 82.250 1.00 10.64 191 SER A N 1
ATOM 1165 C CA . SER A 1 150 ? -16.875 27.390 82.659 1.00 11.54 191 SER A CA 1
ATOM 1166 C C . SER A 1 150 ? -17.543 26.635 81.512 1.00 11.53 191 SER A C 1
ATOM 1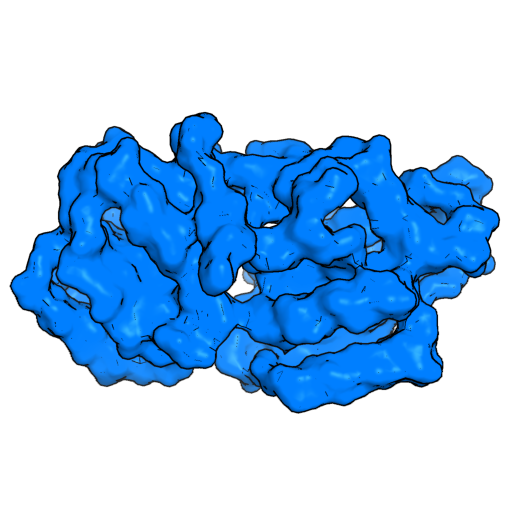167 O O . SER A 1 150 ? -17.961 25.490 81.696 1.00 12.43 191 SER A O 1
ATOM 1170 N N . LYS A 1 151 ? -17.623 27.260 80.340 1.00 11.35 192 LYS A N 1
ATOM 1171 C CA . LYS A 1 151 ? -18.334 26.701 79.179 1.00 11.24 192 LYS A CA 1
ATOM 1172 C C . LYS A 1 151 ? -17.423 26.012 78.159 1.00 10.99 192 LYS A C 1
ATOM 1173 O O . LYS A 1 151 ? -17.902 25.336 77.235 1.00 11.31 192 LYS A O 1
ATOM 1179 N N . VAL A 1 152 ? -16.116 26.185 78.335 1.00 10.13 193 VAL A N 1
ATOM 1180 C CA . VAL A 1 152 ? -15.134 25.709 77.374 1.00 9.33 193 VAL A CA 1
ATOM 1181 C C . VAL A 1 152 ? -14.361 24.525 77.955 1.00 9.13 193 VAL A C 1
ATOM 1182 O O . VAL A 1 152 ? -13.757 24.638 79.026 1.00 8.50 193 VAL A O 1
ATOM 1186 N N . ALA A 1 153 ? -14.396 23.390 77.253 1.00 8.90 194 ALA A N 1
ATOM 1187 C CA . ALA A 1 153 ? -13.731 22.159 77.718 1.00 9.00 194 ALA A CA 1
ATOM 1188 C C . ALA A 1 153 ? -12.237 22.367 78.041 1.00 9.23 194 ALA A C 1
ATOM 1189 O O . ALA A 1 153 ? -11.724 21.837 79.036 1.00 9.20 194 ALA A O 1
ATOM 1191 N N . TYR A 1 154 ? -11.552 23.132 77.191 1.00 9.32 195 TYR A N 1
ATOM 1192 C CA . TYR A 1 154 ? -10.150 23.519 77.410 1.00 9.16 195 TYR A CA 1
ATOM 1193 C C . TYR A 1 154 ? -9.943 24.277 78.725 1.00 9.54 195 TYR A C 1
ATOM 1194 O O . TYR A 1 154 ? -9.067 23.927 79.530 1.00 9.06 195 TYR A O 1
ATOM 1203 N N . SER A 1 155 ? -10.751 25.316 78.927 1.00 9.89 196 SER A N 1
ATOM 1204 C CA . SER A 1 155 ? -10.645 26.176 80.110 1.00 10.64 196 SER A CA 1
ATOM 1205 C C . SER A 1 155 ? -10.927 25.422 81.408 1.00 10.50 196 SER A C 1
ATOM 1206 O O . SER A 1 155 ? -10.376 25.759 82.456 1.00 10.22 196 SER A O 1
ATOM 1209 N N . ARG A 1 156 ? -11.784 24.407 81.317 1.00 10.60 197 ARG A N 1
ATOM 1210 C CA . ARG A 1 156 ? -12.191 23.585 82.459 1.00 11.53 197 ARG A CA 1
ATOM 1211 C C . ARG A 1 156 ? -11.208 22.464 82.796 1.00 10.92 197 ARG A C 1
ATOM 1212 O O . ARG A 1 156 ? -11.216 21.949 83.912 1.00 10.91 197 ARG A O 1
ATOM 1220 N N . SER A 1 157 ? -10.377 22.083 81.830 1.00 10.73 198 SER A N 1
ATOM 1221 C CA . SER A 1 157 ? -9.727 20.760 81.839 1.00 10.28 198 SER A CA 1
ATOM 1222 C C . SER A 1 157 ? -8.981 20.374 83.129 1.00 9.75 198 SER A C 1
ATOM 1223 O O . SER A 1 157 ? -9.228 19.286 83.666 1.00 10.18 198 SER A O 1
ATOM 1226 N N . PRO A 1 158 ? -8.062 21.233 83.619 1.00 9.24 199 PRO A N 1
ATOM 1227 C CA . PRO A 1 158 ? -7.315 20.855 84.825 1.00 9.10 199 PRO A CA 1
ATOM 1228 C C . PRO A 1 158 ? -7.965 21.299 86.151 1.00 8.99 199 PRO A C 1
ATOM 1229 O O . PRO A 1 158 ? -7.423 21.003 87.226 1.00 8.97 199 PRO A O 1
ATOM 1233 N N . ILE A 1 159 ? -9.102 21.994 86.078 1.00 8.51 200 ILE A N 1
ATOM 1234 C CA . ILE A 1 159 ? -9.712 22.612 87.270 1.00 8.62 200 ILE A CA 1
ATOM 1235 C C . ILE A 1 159 ? -10.003 21.603 88.391 1.00 8.98 200 ILE A C 1
ATOM 1236 O O . ILE A 1 159 ? -9.608 21.813 89.542 1.00 9.34 200 ILE A O 1
ATOM 1241 N N . GLY A 1 160 ? -10.649 20.492 88.051 1.00 9.17 201 GLY A N 1
ATOM 1242 C CA . GLY A 1 160 ? -10.904 19.436 89.042 1.00 9.47 201 GLY A CA 1
ATOM 1243 C C . GLY A 1 160 ? -9.653 18.918 89.738 1.00 9.48 201 GLY A C 1
ATOM 1244 O O . GLY A 1 160 ? -9.640 18.732 90.964 1.00 9.36 201 GLY A O 1
ATOM 1245 N N . ALA A 1 161 ? -8.602 18.672 88.956 1.00 9.51 202 ALA A N 1
ATOM 1246 C CA . ALA A 1 161 ? -7.335 18.172 89.489 1.00 9.35 202 ALA A CA 1
ATOM 1247 C C . ALA A 1 161 ? -6.626 19.216 90.351 1.00 9.70 202 ALA A C 1
ATOM 1248 O O . ALA A 1 161 ? -5.999 18.871 91.356 1.00 9.61 202 ALA A O 1
ATOM 1250 N N . ILE A 1 162 ? -6.726 20.485 89.955 1.00 10.05 203 ILE A N 1
ATOM 1251 C CA . ILE A 1 162 ? -6.209 21.582 90.767 1.00 10.56 203 ILE A CA 1
ATOM 1252 C C . ILE A 1 162 ? -6.884 21.615 92.143 1.00 11.08 203 ILE A C 1
ATOM 1253 O O . ILE A 1 162 ? -6.200 21.727 93.161 1.00 11.34 203 ILE A O 1
ATOM 1258 N N . LYS A 1 163 ? -8.213 21.514 92.169 1.00 11.65 204 LYS A N 1
ATOM 1259 C CA . LYS A 1 163 ? -8.966 21.520 93.433 1.00 12.32 204 LYS A CA 1
ATOM 1260 C C . LYS A 1 163 ? -8.605 20.339 94.337 1.00 12.81 204 LYS A C 1
ATOM 1261 O O . LYS A 1 163 ? -8.484 20.498 95.555 1.00 13.01 204 LYS A O 1
ATOM 1267 N N . LYS A 1 164 ? -8.414 19.166 93.740 1.00 13.35 205 LYS A N 1
ATOM 1268 C CA . LYS A 1 164 ? -8.071 17.964 94.502 1.00 14.37 205 LYS A CA 1
ATOM 1269 C C . LYS A 1 164 ? -6.647 18.027 95.057 1.00 14.31 205 LYS A C 1
ATOM 1270 O O . LYS A 1 164 ? -6.418 17.680 96.218 1.00 14.47 205 LYS A O 1
ATOM 1276 N N . ALA A 1 165 ? -5.708 18.486 94.231 1.00 14.16 206 ALA A N 1
ATOM 1277 C CA . ALA A 1 165 ? -4.293 18.560 94.603 1.00 14.14 206 ALA A CA 1
ATOM 1278 C C . ALA A 1 165 ? -3.968 19.740 95.514 1.00 14.27 206 ALA A C 1
ATOM 1279 O O . ALA A 1 165 ? -3.003 19.683 96.278 1.00 14.03 206 ALA A O 1
ATOM 1281 N N . ALA A 1 166 ? -4.768 20.803 95.424 1.00 14.46 207 ALA A N 1
ATOM 1282 C CA . ALA A 1 166 ? -4.463 22.073 96.089 1.00 15.19 207 ALA A CA 1
ATOM 1283 C C . ALA A 1 166 ? -4.129 21.978 97.595 1.00 15.87 207 ALA A C 1
ATOM 1284 O O . ALA A 1 166 ? -3.117 22.537 98.019 1.00 15.83 207 ALA A O 1
ATOM 1286 N N . PRO A 1 167 ? -4.966 21.274 98.399 1.00 16.66 208 PRO A N 1
ATOM 1287 C CA . PRO A 1 167 ? -4.645 21.158 99.825 1.00 17.45 208 PRO A CA 1
ATOM 1288 C C . PRO A 1 167 ? -3.248 20.599 100.076 1.00 18.16 208 PRO A C 1
ATOM 1289 O O . PRO A 1 167 ? -2.509 21.158 100.888 1.00 18.58 208 PRO A O 1
ATOM 1293 N N . SER A 1 168 ? -2.876 19.536 99.362 1.00 19.09 209 SER A N 1
ATOM 1294 C CA . SER A 1 168 ? -1.572 18.894 99.551 1.00 19.86 209 SER A CA 1
ATOM 1295 C C . SER A 1 168 ? -0.408 19.768 99.079 1.00 20.09 209 SER A C 1
ATOM 1296 O O . SER A 1 168 ? 0.753 19.502 99.407 1.00 20.26 209 SER A O 1
ATOM 1299 N N . LEU A 1 169 ? -0.726 20.820 98.327 1.00 19.95 210 LEU A N 1
ATOM 1300 C CA . LEU A 1 169 ? 0.280 21.772 97.855 1.00 19.79 210 LEU A CA 1
ATOM 1301 C C . LEU A 1 169 ? 0.386 22.988 98.777 1.00 19.48 210 LEU A C 1
ATOM 1302 O O . LEU A 1 169 ? 1.214 23.867 98.554 1.00 19.43 210 LEU A O 1
ATOM 1307 N N . GLY A 1 170 ? -0.459 23.034 99.804 1.00 18.94 211 GLY A N 1
ATOM 1308 C CA . GLY A 1 170 ? -0.513 24.171 100.713 1.00 18.46 211 GLY A CA 1
ATOM 1309 C C . GLY A 1 170 ? -1.275 25.363 100.150 1.00 17.98 211 GLY A C 1
ATOM 1310 O O . GLY A 1 170 ? -1.040 26.509 100.546 1.00 17.61 211 GLY A O 1
ATOM 1311 N N . LEU A 1 171 ? -2.195 25.094 99.228 1.00 17.36 212 LEU A N 1
ATOM 1312 C CA . LEU A 1 171 ? -2.982 26.148 98.605 1.00 16.91 212 LEU A CA 1
ATOM 1313 C C . LEU A 1 171 ? -4.466 25.998 98.927 1.00 16.95 212 LEU A C 1
ATOM 1314 O O . LEU A 1 171 ? -5.047 24.927 98.741 1.00 17.01 212 LEU A O 1
ATOM 1319 N N . GLN A 1 172 ? -5.062 27.077 99.425 1.00 16.81 213 GLN A N 1
ATOM 1320 C CA . GLN A 1 172 ? -6.493 27.123 99.710 1.00 16.84 213 GLN A CA 1
ATOM 1321 C C . GLN A 1 172 ? -7.203 27.782 98.543 1.00 15.93 213 GLN A C 1
ATOM 1322 O O . GLN A 1 172 ? -6.996 28.968 98.274 1.00 16.26 213 GLN A O 1
ATOM 1328 N N . VAL A 1 173 ? -8.028 27.008 97.841 1.00 15.06 214 VAL A N 1
ATOM 1329 C CA . VAL A 1 173 ? -8.832 27.540 96.736 1.00 14.01 214 VAL A CA 1
ATOM 1330 C C . VAL A 1 173 ? -9.970 28.373 97.321 1.00 13.78 214 VAL A C 1
ATOM 1331 O O . VAL A 1 173 ? -10.825 27.845 98.042 1.00 13.52 214 VAL A O 1
ATOM 1335 N N . VAL A 1 174 ? -9.975 29.668 97.005 1.00 13.01 215 VAL A N 1
ATOM 1336 C CA . VAL A 1 174 ? -10.940 30.615 97.585 1.00 12.53 215 VAL A CA 1
ATOM 1337 C C . VAL A 1 174 ? -12.182 30.852 96.725 1.00 12.41 215 VAL A C 1
ATOM 1338 O O . VAL A 1 174 ? -13.165 31.425 97.196 1.00 12.10 215 VAL A O 1
ATOM 1342 N N . GLY A 1 175 ? -12.135 30.414 95.469 1.00 12.35 216 GLY A N 1
ATOM 1343 C CA . GLY A 1 175 ? -13.265 30.583 94.565 1.00 12.22 216 GLY A CA 1
ATOM 1344 C C . GLY A 1 175 ? -12.926 30.288 93.120 1.00 11.96 216 GLY A C 1
ATOM 1345 O O . GLY A 1 175 ? -11.749 30.200 92.758 1.00 11.77 216 GLY A O 1
ATOM 1346 N N . ASP A 1 176 ? -13.976 30.108 92.320 1.00 11.62 217 ASP A N 1
ATOM 1347 C CA . ASP A 1 176 ? -13.903 29.998 90.865 1.00 11.87 217 ASP A CA 1
ATOM 1348 C C . ASP A 1 176 ? -14.516 31.261 90.283 1.00 11.91 217 ASP A C 1
ATOM 1349 O O . ASP A 1 176 ? -15.531 31.739 90.781 1.00 11.89 217 ASP A O 1
ATOM 1354 N N . TYR A 1 177 ? -13.915 31.783 89.218 1.00 11.87 218 TYR A N 1
ATOM 1355 C CA . TYR A 1 177 ? -14.364 33.034 88.601 1.00 11.87 218 TYR A CA 1
ATOM 1356 C C . TYR A 1 177 ? -14.481 32.841 87.095 1.00 12.12 218 TYR A C 1
ATOM 1357 O O . TYR A 1 177 ? -13.543 32.373 86.443 1.00 11.98 218 TYR A O 1
ATOM 1366 N N . 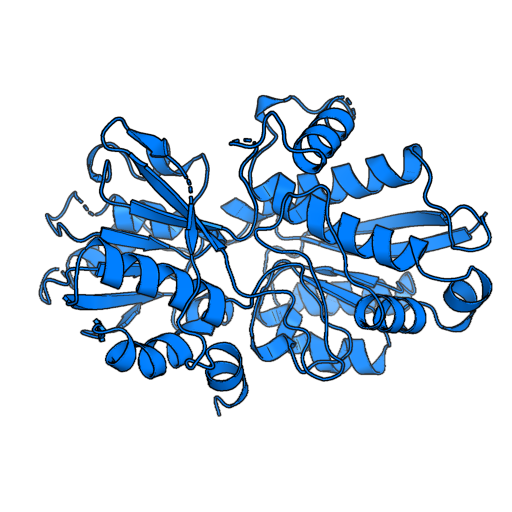ASP A 1 178 ? -15.645 33.198 86.559 1.00 12.09 219 ASP A N 1
ATOM 1367 C CA . ASP A 1 178 ? -16.020 32.877 85.185 1.00 12.33 219 ASP A CA 1
ATOM 1368 C C . ASP A 1 178 ? -15.493 33.921 84.199 1.00 11.69 219 ASP A C 1
ATOM 1369 O O . ASP A 1 178 ? -16.188 34.884 83.859 1.00 11.81 219 ASP A O 1
ATOM 1374 N N . LEU A 1 179 ? -14.258 33.722 83.746 1.00 10.51 220 LEU A N 1
ATOM 1375 C CA . LEU A 1 179 ? -13.666 34.598 82.743 1.00 9.83 220 LEU A CA 1
ATOM 1376 C C . LEU A 1 179 ? -13.879 33.989 81.358 1.00 9.08 220 LEU A C 1
ATOM 1377 O O . LEU A 1 179 ? -13.361 32.905 81.078 1.00 8.21 220 LEU A O 1
ATOM 1382 N N . PRO A 1 180 ? -14.657 34.671 80.498 1.00 8.90 221 PRO A N 1
ATOM 1383 C CA . PRO A 1 180 ? -14.940 34.129 79.172 1.00 9.04 221 PRO A CA 1
ATOM 1384 C C . PRO A 1 180 ? -13.679 33.962 78.327 1.00 8.99 221 PRO A C 1
ATOM 1385 O O . PRO A 1 180 ? -12.738 34.751 78.451 1.00 8.72 221 PRO A O 1
ATOM 1389 N N . LEU A 1 181 ? -13.667 32.939 77.474 1.00 9.38 222 LEU A N 1
ATOM 1390 C CA . LEU A 1 181 ? -12.586 32.767 76.496 1.00 9.31 222 LEU A CA 1
ATOM 1391 C C . LEU A 1 181 ? -12.460 33.997 75.591 1.00 9.45 222 LEU A C 1
ATOM 1392 O O . LEU A 1 181 ? -11.351 34.383 75.197 1.00 9.44 222 LEU A O 1
ATOM 1397 N N . ARG A 1 182 ? -13.599 34.611 75.276 1.00 9.46 223 ARG A N 1
ATOM 1398 C CA . ARG A 1 182 ? -13.645 35.814 74.443 1.00 9.51 223 ARG A CA 1
ATOM 1399 C C . ARG A 1 182 ? -13.832 37.068 75.302 1.00 9.53 223 ARG A C 1
ATOM 1400 O O . ARG A 1 182 ? -14.490 38.022 74.887 1.00 9.35 223 ARG A O 1
ATOM 1408 N N . ALA A 1 183 ? -13.234 37.059 76.491 1.00 9.86 224 ALA A N 1
ATOM 1409 C CA . ALA A 1 183 ? -13.356 38.146 77.457 1.00 10.09 224 ALA A CA 1
ATOM 1410 C C . ALA A 1 183 ? -13.084 39.530 76.874 1.00 10.58 224 ALA A C 1
ATOM 1411 O O . ALA A 1 183 ? -12.105 39.732 76.160 1.00 10.49 224 ALA A O 1
ATOM 1413 N N . THR A 1 184 ? -13.959 40.476 77.198 1.00 11.22 225 THR A N 1
ATOM 1414 C CA . THR A 1 184 ? -13.699 41.891 76.952 1.00 11.75 225 THR A CA 1
ATOM 1415 C C . THR A 1 184 ? -12.867 42.446 78.109 1.00 12.23 225 THR A C 1
ATOM 1416 O O . THR A 1 184 ? -12.685 41.774 79.131 1.00 11.85 225 THR A O 1
ATOM 1420 N N . GLU A 1 185 ? -12.375 43.673 77.951 1.00 12.63 226 GLU A N 1
ATOM 1421 C CA . GLU A 1 185 ? -11.706 44.394 79.033 1.00 13.50 226 GLU A CA 1
ATOM 1422 C C . GLU A 1 185 ? -12.614 44.506 80.272 1.00 13.43 226 GLU A C 1
ATOM 1423 O O . GLU A 1 185 ? -12.161 44.326 81.412 1.00 12.76 226 GLU A O 1
ATOM 1429 N N . ALA A 1 186 ? -13.898 44.784 80.032 1.00 13.33 227 ALA A N 1
ATOM 1430 C CA . ALA A 1 186 ? -14.887 44.891 81.099 1.00 13.41 227 ALA A CA 1
ATOM 1431 C C . ALA A 1 186 ? -15.077 43.572 81.849 1.00 13.57 227 ALA A C 1
ATOM 1432 O O . ALA A 1 186 ? -15.206 43.580 83.081 1.00 13.79 227 ALA A O 1
ATOM 1434 N N . ASP A 1 187 ? -15.112 42.459 81.110 1.00 13.25 228 ASP A N 1
ATOM 1435 C CA . ASP A 1 187 ? -15.192 41.120 81.708 1.00 13.15 228 ASP A CA 1
ATOM 1436 C C . ASP A 1 187 ? -14.011 40.869 82.634 1.00 13.17 228 ASP A C 1
ATOM 1437 O O . ASP A 1 187 ? -14.186 40.354 83.742 1.00 13.46 228 ASP A O 1
ATOM 1442 N N . ALA A 1 188 ? -12.816 41.222 82.155 1.00 12.78 229 ALA A N 1
ATOM 1443 C CA . ALA A 1 188 ? -11.570 41.071 82.906 1.00 13.23 229 ALA A CA 1
ATOM 1444 C C . ALA A 1 188 ? -11.545 41.914 84.179 1.00 13.40 229 ALA A C 1
ATOM 1445 O O . ALA A 1 188 ? -11.109 41.440 85.231 1.00 13.46 229 ALA A O 1
ATOM 1447 N N . GLU A 1 189 ? -11.995 43.163 84.076 1.00 13.50 230 GLU A N 1
ATOM 1448 C CA . GLU A 1 189 ? -12.063 44.051 85.235 1.00 14.41 230 GLU A CA 1
ATOM 1449 C C . GLU A 1 189 ? -13.121 43.604 86.251 1.00 14.01 230 GLU A C 1
ATOM 1450 O O . GLU A 1 189 ? -12.881 43.663 87.460 1.00 13.99 230 GLU A O 1
ATOM 1456 N N . ARG A 1 190 ? -14.266 43.136 85.754 1.00 13.89 231 ARG A N 1
ATOM 1457 C CA . ARG A 1 190 ? -15.326 42.601 86.608 1.00 14.12 231 ARG A CA 1
ATOM 1458 C C . ARG A 1 190 ? -14.814 41.413 87.420 1.00 13.61 231 ARG A C 1
ATOM 1459 O O . ARG A 1 190 ? -15.054 41.333 88.629 1.00 13.83 231 ARG A O 1
ATOM 1467 N N . ILE A 1 191 ? -14.106 40.504 86.751 1.00 13.04 232 ILE A N 1
ATOM 1468 C CA . ILE A 1 191 ? -13.536 39.319 87.402 1.00 12.78 232 ILE A CA 1
ATOM 1469 C C . ILE A 1 191 ? -12.448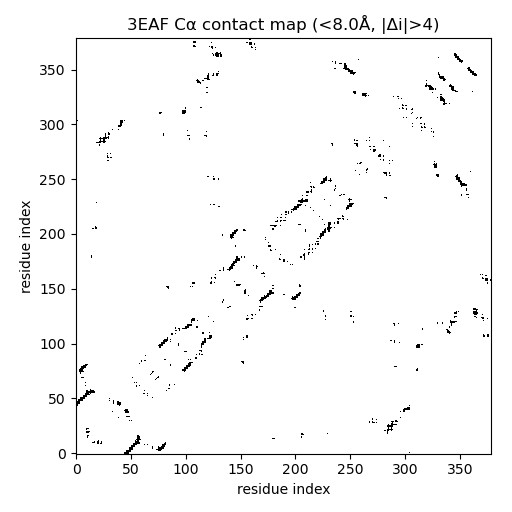 39.715 88.394 1.00 12.36 232 ILE A C 1
ATOM 1470 O O . ILE A 1 191 ? -12.402 39.185 89.495 1.00 12.23 232 ILE A O 1
ATOM 1475 N N . ALA A 1 192 ? -11.582 40.646 88.000 1.00 12.24 233 ALA A N 1
ATOM 1476 C CA . ALA A 1 192 ? -10.527 41.129 88.892 1.00 12.54 233 ALA A CA 1
ATOM 1477 C C . ALA A 1 192 ? -11.118 41.739 90.168 1.00 12.78 233 ALA A C 1
ATOM 1478 O O . ALA A 1 192 ? -10.612 41.502 91.266 1.00 12.30 233 ALA A O 1
ATOM 1480 N N . ARG A 1 193 ? -12.188 42.518 90.009 1.00 13.38 234 ARG A N 1
ATOM 1481 C CA . ARG A 1 193 ? -12.889 43.136 91.144 1.00 14.41 234 ARG A CA 1
ATOM 1482 C C . ARG A 1 193 ? -13.614 42.114 92.029 1.00 14.56 234 ARG A C 1
ATOM 1483 O O . ARG A 1 193 ? -13.644 42.264 93.249 1.00 14.32 234 ARG A O 1
ATOM 1491 N N . GLU A 1 194 ? -14.179 41.073 91.414 1.00 15.10 235 GLU A N 1
ATOM 1492 C CA . GLU A 1 194 ? -14.760 39.950 92.162 1.00 16.05 235 GLU A CA 1
ATOM 1493 C C . GLU A 1 194 ? -13.706 39.235 93.009 1.00 16.22 235 GLU A C 1
ATOM 1494 O O . GLU A 1 194 ? -13.939 38.944 94.179 1.00 16.10 235 GLU A O 1
ATOM 1508 N N . LEU A 1 196 ? -10.779 40.451 93.953 1.00 16.80 237 LEU A N 1
ATOM 1509 C CA . LEU A 1 196 ? -10.264 41.417 94.919 1.00 17.01 237 LEU A CA 1
ATOM 1510 C C . LEU A 1 196 ? -10.953 41.300 96.285 1.00 17.07 237 LEU A C 1
ATOM 1511 O O . LEU A 1 196 ? -10.299 41.399 97.320 1.00 17.06 237 LEU A O 1
ATOM 1516 N N . ALA A 1 197 ? -12.262 41.061 96.278 1.00 17.32 238 ALA A N 1
ATOM 1517 C CA . ALA A 1 197 ? -13.035 40.846 97.508 1.00 17.35 238 ALA A CA 1
ATOM 1518 C C . ALA A 1 197 ? -12.525 39.674 98.351 1.00 17.38 238 ALA A C 1
ATOM 1519 O O . ALA A 1 197 ? -12.669 39.679 99.576 1.00 17.62 238 ALA A O 1
ATOM 1521 N N . ALA A 1 198 ? -11.930 38.677 97.699 1.00 16.92 239 ALA A N 1
ATOM 1522 C CA . ALA A 1 198 ? -11.399 37.499 98.394 1.00 16.54 239 ALA A CA 1
ATOM 1523 C C . ALA A 1 198 ? -9.903 37.628 98.702 1.00 16.39 239 ALA A C 1
ATOM 1524 O O . ALA A 1 198 ? -9.341 36.816 99.443 1.00 16.45 239 ALA A O 1
ATOM 1526 N N . ASP A 1 199 ? -9.278 38.661 98.136 1.00 15.97 240 ASP A N 1
ATOM 1527 C CA . ASP A 1 199 ? -7.849 38.950 98.318 1.00 16.14 240 ASP A CA 1
ATOM 1528 C C . ASP A 1 199 ? -6.936 37.699 98.227 1.00 15.66 240 ASP A C 1
ATOM 1529 O O . ASP A 1 199 ? -6.244 37.355 99.192 1.00 15.73 240 ASP A O 1
ATOM 1534 N N . PRO A 1 200 ? -6.933 37.019 97.059 1.00 15.10 241 PRO A N 1
ATOM 1535 C CA . PRO A 1 200 ? -6.057 35.855 96.915 1.00 14.46 241 PRO A CA 1
ATOM 1536 C C . PRO A 1 200 ? -4.589 36.269 96.795 1.00 14.28 241 PRO A C 1
ATOM 1537 O O . PRO A 1 200 ? -4.296 37.400 96.399 1.00 14.12 241 PRO A O 1
ATOM 1541 N N . ASP A 1 201 ? -3.686 35.364 97.163 1.00 13.26 242 ASP A N 1
ATOM 1542 C CA . ASP A 1 201 ? -2.259 35.582 96.972 1.00 13.06 242 ASP A CA 1
ATOM 1543 C C . ASP A 1 201 ? -1.883 35.201 95.544 1.00 12.47 242 ASP A C 1
ATOM 1544 O O . ASP A 1 201 ? -0.985 35.800 94.952 1.00 12.33 242 ASP A O 1
ATOM 1549 N N . TYR A 1 202 ? -2.581 34.196 95.013 1.00 11.52 243 TYR A N 1
ATOM 1550 C CA . TYR A 1 202 ? -2.285 33.626 93.708 1.00 11.35 243 TYR A CA 1
ATOM 1551 C C . TYR A 1 202 ? -3.553 33.472 92.866 1.00 10.83 243 TYR A C 1
ATOM 1552 O O . TYR A 1 202 ? -4.617 33.107 93.381 1.00 10.14 243 TYR A O 1
ATOM 1561 N N . VAL A 1 203 ? -3.428 33.766 91.574 1.00 10.09 244 VAL A N 1
ATOM 1562 C CA . VAL A 1 203 ? -4.523 33.576 90.615 1.00 9.63 244 VAL A CA 1
ATOM 1563 C C . VAL A 1 203 ? -4.076 32.629 89.508 1.00 9.46 244 VAL A C 1
ATOM 1564 O O . VAL A 1 203 ? -3.024 32.835 88.902 1.00 9.31 244 VAL A O 1
ATOM 1568 N N . TRP A 1 204 ? -4.870 31.582 89.268 1.00 9.37 245 TRP A N 1
ATOM 1569 C CA . TRP A 1 204 ? -4.712 30.725 88.087 1.00 9.42 245 TRP A CA 1
ATOM 1570 C C . TRP A 1 204 ? -5.641 31.190 86.958 1.00 9.42 245 TRP A C 1
ATOM 1571 O O . TRP A 1 204 ? -6.798 31.524 87.205 1.00 9.43 245 TRP A O 1
ATOM 1582 N N . CYS A 1 205 ? -5.136 31.233 85.727 1.00 9.40 246 CYS A N 1
ATOM 1583 C CA . CYS A 1 205 ? -6.008 31.467 84.577 1.00 9.34 246 CYS A CA 1
ATOM 1584 C C . CYS A 1 205 ? -5.890 30.351 83.535 1.00 8.85 246 CYS A C 1
ATOM 1585 O O . CYS A 1 205 ? -4.795 30.029 83.089 1.00 8.52 246 CYS A O 1
ATOM 1588 N N . GLY A 1 206 ? -7.032 29.786 83.146 1.00 8.81 247 GLY A N 1
ATOM 1589 C CA . GLY A 1 206 ? -7.063 28.638 82.243 1.00 8.32 247 GLY A CA 1
ATOM 1590 C C . GLY A 1 206 ? -7.363 28.919 80.779 1.00 8.15 247 GLY A C 1
ATOM 1591 O O . GLY A 1 206 ? -7.532 27.983 80.003 1.00 8.04 247 GLY A O 1
ATOM 1592 N N . ASN A 1 207 ? -7.387 30.198 80.395 1.00 7.86 248 ASN A N 1
ATOM 1593 C CA . ASN A 1 207 ? -7.725 30.608 79.027 1.00 7.83 248 ASN A CA 1
ATOM 1594 C C . ASN A 1 207 ? -6.481 30.944 78.183 1.00 7.70 248 ASN A C 1
ATOM 1595 O O . ASN A 1 207 ? -5.350 30.852 78.670 1.00 7.98 248 ASN A O 1
ATOM 1600 N N . THR A 1 208 ? -6.699 31.343 76.928 1.00 7.48 249 THR A N 1
ATOM 1601 C CA . THR A 1 208 ? -5.605 31.734 76.036 1.00 7.60 249 THR A CA 1
ATOM 1602 C C . THR A 1 208 ? -5.089 33.135 76.372 1.00 7.67 249 THR A C 1
ATOM 1603 O O . THR A 1 208 ? -5.708 33.859 77.159 1.00 7.59 249 THR A O 1
ATOM 1607 N N . ILE A 1 209 ? -3.971 33.511 75.750 1.00 7.53 250 ILE A N 1
ATOM 1608 C CA . ILE A 1 209 ? -3.247 34.746 76.064 1.00 7.87 250 ILE A CA 1
ATOM 1609 C C . ILE A 1 209 ? -4.093 36.027 76.047 1.00 8.35 250 ILE A C 1
ATOM 1610 O O . ILE A 1 209 ? -3.805 36.954 76.797 1.00 8.44 250 ILE A O 1
ATOM 1615 N N . SER A 1 210 ? -5.123 36.080 75.202 1.00 8.95 251 SER A N 1
ATOM 1616 C CA . SER A 1 210 ? -5.956 37.282 75.075 1.00 9.50 251 SER A CA 1
ATOM 1617 C C . SER A 1 210 ? -6.655 37.646 76.380 1.00 9.37 251 SER A C 1
ATOM 1618 O O . SER A 1 210 ? -6.517 38.762 76.865 1.00 9.84 251 SER A O 1
ATOM 1621 N N . SER A 1 211 ? -7.403 36.711 76.948 1.00 9.37 252 SER A N 1
ATOM 1622 C CA . SER A 1 211 ? -8.092 36.987 78.208 1.00 9.64 252 SER A CA 1
ATOM 1623 C C . SER A 1 211 ? -7.155 36.950 79.420 1.00 9.61 252 SER A C 1
ATOM 1624 O O . SER A 1 211 ? -7.340 37.728 80.354 1.00 9.74 252 SER A O 1
ATOM 1627 N N . CYS A 1 212 ? -6.156 36.063 79.405 1.00 9.56 253 CYS A N 1
ATOM 1628 C CA . CYS A 1 212 ? -5.146 36.026 80.478 1.00 10.06 253 CYS A CA 1
ATOM 1629 C C . CYS A 1 212 ? -4.462 37.375 80.645 1.00 10.16 253 CYS A C 1
ATOM 1630 O O . CYS A 1 212 ? -4.296 37.861 81.761 1.00 10.71 253 CYS A O 1
ATOM 1633 N N . SER A 1 213 ? -4.051 37.969 79.530 1.00 10.25 254 SER A N 1
ATOM 1634 C CA . SER A 1 213 ? -3.372 39.264 79.552 1.00 10.32 254 SER A CA 1
ATOM 1635 C C . SER A 1 213 ? -4.289 40.411 79.994 1.00 10.45 254 SER A C 1
ATOM 1636 O O . SER A 1 213 ? -3.882 41.266 80.786 1.00 10.73 254 SER A O 1
ATOM 1639 N N . LEU A 1 214 ? -5.518 40.422 79.487 1.00 10.46 255 LEU A N 1
ATOM 1640 C CA . LEU A 1 214 ? -6.523 41.389 79.922 1.00 10.59 255 LEU A CA 1
ATOM 1641 C C . LEU A 1 214 ? -6.746 41.326 81.437 1.00 10.66 255 LEU A C 1
ATOM 1642 O O . LEU A 1 214 ? -6.889 42.361 82.095 1.00 10.74 255 LEU A O 1
ATOM 1647 N N . LEU A 1 215 ? -6.768 40.107 81.970 1.00 10.74 256 LEU A N 1
ATOM 1648 C CA . LEU A 1 215 ? -6.950 39.867 83.402 1.00 11.30 256 LEU A CA 1
ATOM 1649 C C . LEU A 1 215 ? -5.754 40.364 84.211 1.00 11.35 256 LEU A C 1
ATOM 1650 O O . LEU A 1 215 ? -5.928 41.050 85.212 1.00 11.60 256 LEU A O 1
ATOM 1655 N N . GLY A 1 216 ? -4.545 40.003 83.789 1.00 11.61 257 GLY A N 1
ATOM 1656 C CA . GLY A 1 216 ? -3.331 40.501 84.434 1.00 12.22 257 GLY A CA 1
ATOM 1657 C C . GLY A 1 216 ? -3.278 42.016 84.455 1.00 12.69 257 GLY A C 1
ATOM 1658 O O . GLY A 1 216 ? -2.928 42.619 85.473 1.00 12.59 257 GLY A O 1
ATOM 1659 N N . ARG A 1 217 ? -3.629 42.633 83.325 1.00 13.36 258 ARG A N 1
ATOM 1660 C CA . ARG A 1 217 ? -3.664 44.094 83.214 1.00 13.86 258 ARG A CA 1
ATOM 1661 C C . ARG A 1 217 ? -4.724 44.690 84.145 1.00 14.04 258 ARG A C 1
ATOM 1662 O O . ARG A 1 217 ? -4.469 45.686 84.824 1.00 13.63 258 ARG A O 1
ATOM 1670 N N . ALA A 1 218 ? -5.900 44.070 84.172 1.00 14.59 259 ALA A N 1
ATOM 1671 C CA . ALA A 1 218 ? -7.005 44.503 85.041 1.00 15.15 259 ALA A CA 1
ATOM 1672 C C . ALA A 1 218 ? -6.680 44.371 86.532 1.00 15.58 259 ALA A C 1
ATOM 1673 O O . ALA A 1 218 ? -6.965 45.276 87.320 1.00 15.70 259 ALA A O 1
ATOM 1683 N N . ALA A 1 220 ? -3.886 44.584 88.036 1.00 16.86 261 ALA A N 1
ATOM 1684 C CA . ALA A 1 220 ? -3.012 45.691 88.413 1.00 17.09 261 ALA A CA 1
ATOM 1685 C C . ALA A 1 220 ? -3.766 47.022 88.452 1.00 17.30 261 ALA A C 1
ATOM 1686 O O . ALA A 1 220 ? -3.529 47.844 89.332 1.00 17.45 261 ALA A O 1
ATOM 1688 N N . LYS A 1 221 ? -4.675 47.219 87.499 1.00 17.33 262 LYS A N 1
ATOM 1689 C CA . LYS A 1 221 ? -5.457 48.445 87.410 1.00 17.55 262 LYS A CA 1
ATOM 1690 C C . LYS A 1 221 ? -6.393 48.641 88.618 1.00 17.52 262 LYS A C 1
ATOM 1691 O O . LYS A 1 221 ? -6.551 49.769 89.103 1.00 17.54 262 LYS A O 1
ATOM 1697 N N . VAL A 1 222 ? -6.997 47.550 89.095 1.00 17.15 263 VAL A N 1
ATOM 1698 C CA . VAL A 1 222 ? -7.982 47.618 90.186 1.00 17.15 263 VAL A CA 1
ATOM 1699 C C . VAL A 1 222 ? -7.347 47.445 91.569 1.00 17.34 263 VAL A C 1
ATOM 1700 O O . VAL A 1 222 ? -8.014 47.623 92.595 1.00 17.39 263 VAL A O 1
ATOM 1704 N N . GLY A 1 223 ? -6.066 47.090 91.596 1.00 17.15 264 GLY A N 1
ATOM 1705 C CA . GLY A 1 223 ? -5.335 46.993 92.849 1.00 17.29 264 GLY A CA 1
ATOM 1706 C C . GLY A 1 223 ? -5.303 45.623 93.497 1.00 17.27 264 GLY A C 1
ATOM 1707 O O . GLY A 1 223 ? -5.017 45.518 94.687 1.00 17.20 264 GLY A O 1
ATOM 1708 N N . LEU A 1 224 ? -5.592 44.574 92.729 1.00 17.54 265 LEU A N 1
ATOM 1709 C CA . LEU A 1 224 ? -5.380 43.206 93.211 1.00 18.00 265 LEU A CA 1
ATOM 1710 C C . LEU A 1 224 ? -3.924 42.809 92.990 1.00 18.45 265 LEU A C 1
ATOM 1711 O O . LEU A 1 224 ? -3.521 42.453 91.874 1.00 18.78 265 LEU A O 1
ATOM 1716 N N . ASP A 1 225 ? -3.134 42.891 94.055 1.00 18.98 266 ASP A N 1
ATOM 1717 C CA . ASP A 1 225 ? -1.704 42.603 93.968 1.00 19.39 266 ASP A CA 1
ATOM 1718 C C . ASP A 1 225 ? -1.383 41.150 94.297 1.00 18.89 266 ASP A C 1
ATOM 1719 O O . ASP A 1 225 ? -0.672 40.837 95.269 1.00 19.38 266 ASP A O 1
ATOM 1724 N N . ALA A 1 226 ? -1.935 40.269 93.472 1.00 17.65 267 ALA A N 1
ATOM 1725 C CA . ALA A 1 226 ? -1.658 38.852 93.536 1.00 16.68 267 ALA A CA 1
ATOM 1726 C C . ALA A 1 226 ? -0.759 38.471 92.363 1.00 15.84 267 ALA A C 1
ATOM 1727 O O . ALA A 1 226 ? -0.692 39.190 91.363 1.00 16.05 267 ALA A O 1
ATOM 1729 N N . PHE A 1 227 ? -0.072 37.343 92.492 1.00 14.68 268 PHE A N 1
ATOM 1730 C CA . PHE A 1 227 ? 0.648 36.747 91.372 1.00 13.76 268 PHE A CA 1
ATOM 1731 C C . PHE A 1 227 ? -0.343 36.052 90.435 1.00 12.64 268 PHE A C 1
ATOM 1732 O O . PHE A 1 227 ? -1.284 35.407 90.894 1.00 12.64 268 PHE A O 1
ATOM 1740 N N . LEU A 1 228 ? -0.125 36.193 89.132 1.00 11.01 269 LEU A N 1
ATOM 1741 C CA . LEU A 1 228 ? -0.887 35.455 88.126 1.00 10.19 269 LEU A CA 1
ATOM 1742 C C . LEU A 1 228 ? -0.052 34.319 87.535 1.00 9.54 269 LEU A C 1
ATOM 1743 O O . LEU A 1 228 ? 1.085 34.530 87.104 1.00 9.16 269 LEU A O 1
ATOM 1748 N N . LEU A 1 229 ? -0.616 33.113 87.541 1.00 8.73 270 LEU A N 1
ATOM 1749 C CA . LEU A 1 229 ? -0.011 31.984 86.841 1.00 8.47 270 LEU A CA 1
ATOM 1750 C C . LEU A 1 229 ? -0.945 31.541 85.725 1.00 8.15 270 LEU A C 1
ATOM 1751 O O . LEU A 1 229 ? -2.132 31.324 85.958 1.00 8.42 270 LEU A O 1
ATOM 1756 N N . THR A 1 230 ? -0.412 31.395 84.515 1.00 8.00 271 THR A N 1
ATOM 1757 C CA . THR A 1 230 ? -1.242 30.951 83.392 1.00 7.26 271 THR A CA 1
ATOM 1758 C C . THR A 1 230 ? -0.805 29.603 82.868 1.00 7.34 271 THR A C 1
ATOM 1759 O O . THR A 1 230 ? 0.373 29.233 82.942 1.00 7.58 271 THR A O 1
ATOM 1763 N N . ASN A 1 231 ? -1.768 28.883 82.310 1.00 7.12 272 ASN A N 1
ATOM 1764 C CA . ASN A 1 231 ? -1.479 27.723 81.498 1.00 7.21 272 ASN A CA 1
ATOM 1765 C C . ASN A 1 231 ? -0.621 28.114 80.297 1.00 6.99 272 ASN A C 1
ATOM 1766 O O . ASN A 1 231 ? -0.479 29.302 79.996 1.00 6.51 272 ASN A O 1
ATOM 1771 N N . VAL A 1 232 ? -0.063 27.108 79.627 1.00 7.11 273 VAL A N 1
ATOM 1772 C CA . VAL A 1 232 ? 0.861 27.299 78.496 1.00 7.56 273 VAL A CA 1
ATOM 1773 C C . VAL A 1 232 ? 0.342 28.225 77.372 1.00 7.83 273 VAL A C 1
ATOM 1774 O O . VAL A 1 232 ? 1.114 29.004 76.805 1.00 7.94 273 VAL A O 1
ATOM 1778 N N . TRP A 1 233 ? -0.956 28.143 77.068 1.00 7.76 274 TRP A N 1
ATOM 1779 C CA . TRP A 1 233 ? -1.551 28.947 75.992 1.00 7.19 274 TRP A CA 1
ATOM 1780 C C . TRP A 1 233 ? -1.902 30.377 76.420 1.00 7.20 274 TRP A C 1
ATOM 1781 O O . TRP A 1 233 ? -2.409 31.155 75.612 1.00 7.06 274 TRP A O 1
ATOM 1792 N N . GLY A 1 234 ? -1.618 30.726 77.677 1.00 7.26 275 GLY A N 1
ATOM 1793 C CA . GLY A 1 234 ? -2.032 32.022 78.240 1.00 7.53 275 GLY A CA 1
ATOM 1794 C C . GLY A 1 234 ? -0.923 33.046 78.390 1.00 8.01 275 GLY A C 1
ATOM 1795 O O . GLY A 1 234 ? -1.163 34.175 78.833 1.00 7.64 275 GLY A O 1
ATOM 1796 N N . PHE A 1 235 ? 0.290 32.649 77.998 1.00 8.03 276 PHE A N 1
ATOM 1797 C CA . PHE A 1 235 ? 1.503 33.416 78.261 1.00 8.75 276 PHE A CA 1
ATOM 1798 C C . PHE A 1 235 ? 2.545 33.084 77.201 1.00 8.57 276 PHE A C 1
ATOM 1799 O O . PHE A 1 235 ? 2.774 31.906 76.904 1.00 8.95 276 PHE A O 1
ATOM 1807 N N . ASP A 1 236 ? 3.135 34.116 76.607 1.00 8.67 277 ASP A N 1
ATOM 1808 C CA . ASP A 1 236 ? 4.277 33.952 75.691 1.00 9.03 277 ASP A CA 1
ATOM 1809 C C . ASP A 1 236 ? 5.029 35.275 75.541 1.00 9.42 277 ASP A C 1
ATOM 1810 O O . ASP A 1 236 ? 4.880 36.171 76.383 1.00 9.57 277 ASP A O 1
ATOM 1815 N N . GLU A 1 237 ? 5.821 35.389 74.473 1.00 9.83 278 GLU A N 1
ATOM 1816 C CA . GLU A 1 237 ? 6.696 36.547 74.222 1.00 10.30 278 GLU A CA 1
ATOM 1817 C C . GLU A 1 237 ? 5.955 37.888 74.169 1.00 10.43 278 GLU A C 1
ATOM 1818 O O . GLU A 1 237 ? 6.556 38.936 74.411 1.00 10.46 278 GLU A O 1
ATOM 1824 N N . ARG A 1 238 ? 4.656 37.842 73.857 1.00 10.79 279 ARG A N 1
ATOM 1825 C CA . ARG A 1 238 ? 3.814 39.047 73.750 1.00 11.32 279 ARG A CA 1
ATOM 1826 C C . ARG A 1 238 ? 3.312 39.556 75.100 1.00 11.69 279 ARG A C 1
ATOM 1827 O O . ARG A 1 238 ? 2.841 40.693 75.206 1.00 12.33 279 ARG A O 1
ATOM 1835 N N . SER A 1 239 ? 3.422 38.717 76.129 1.00 12.16 280 SER A N 1
ATOM 1836 C CA . SER A 1 239 ? 2.830 38.996 77.446 1.00 12.52 280 SER A CA 1
ATOM 1837 C C . SER A 1 239 ? 3.286 40.302 78.113 1.00 12.88 280 SER A C 1
ATOM 1838 O O . SER A 1 239 ? 2.459 40.993 78.701 1.00 13.02 280 SER A O 1
ATOM 1841 N N . PRO A 1 240 ? 4.594 40.648 78.036 1.00 13.62 281 PRO A N 1
ATOM 1842 C CA . PRO A 1 240 ? 5.001 41.943 78.610 1.00 14.03 281 PRO A CA 1
ATOM 1843 C C . PRO A 1 240 ? 4.226 43.125 78.023 1.00 14.59 281 PRO A C 1
ATOM 1844 O O . PRO A 1 240 ? 3.783 44.012 78.756 1.00 15.22 281 PRO A O 1
ATOM 1848 N N . GLN A 1 241 ? 4.061 43.116 76.706 1.00 15.23 282 GLN A N 1
ATOM 1849 C CA . GLN A 1 241 ? 3.363 44.174 75.985 1.00 15.69 282 GLN A CA 1
ATOM 1850 C C . GLN A 1 241 ? 1.837 44.124 76.207 1.00 15.16 282 GLN A C 1
ATOM 1851 O O . GLN A 1 241 ? 1.191 45.162 76.359 1.00 15.33 282 GLN A O 1
ATOM 1857 N N . LEU A 1 242 ? 1.266 42.921 76.240 1.00 14.48 283 LEU A N 1
ATOM 1858 C CA . LEU A 1 242 ? -0.181 42.764 76.428 1.00 13.94 283 LEU A CA 1
ATOM 1859 C C . LEU A 1 242 ? -0.660 43.055 77.859 1.00 13.88 283 LEU A C 1
ATOM 1860 O O . LEU A 1 242 ? -1.759 43.587 78.056 1.00 13.66 283 LEU A O 1
ATOM 1865 N N . ILE A 1 243 ? 0.162 42.700 78.841 1.00 13.68 284 ILE A N 1
ATOM 1866 C CA . ILE A 1 243 ? -0.174 42.920 80.252 1.00 14.03 284 ILE A CA 1
ATOM 1867 C C . ILE A 1 243 ? 0.202 44.342 80.701 1.00 14.27 284 ILE A C 1
ATOM 1868 O O . ILE A 1 243 ? -0.530 44.967 81.466 1.00 14.12 284 ILE A O 1
ATOM 1873 N N . GLY A 1 244 ? 1.336 44.841 80.214 1.00 14.62 285 GLY A N 1
ATOM 1874 C CA . GLY A 1 244 ? 1.834 46.166 80.595 1.00 15.37 285 GLY A CA 1
ATOM 1875 C C . GLY A 1 244 ? 2.604 46.226 81.911 1.00 16.04 285 GLY A C 1
ATOM 1876 O O . GLY A 1 244 ? 2.735 45.223 82.628 1.00 15.86 285 GLY A O 1
ATOM 1877 N N . GLU A 1 245 ? 3.091 47.426 82.226 1.00 16.79 286 GLU A N 1
ATOM 1878 C CA . GLU A 1 245 ? 3.954 47.709 83.377 1.00 17.96 286 GLU A CA 1
ATOM 1879 C C . GLU A 1 245 ? 3.351 47.296 84.730 1.00 17.77 286 GLU A C 1
ATOM 1880 O O . GLU A 1 245 ? 4.082 46.932 85.655 1.00 17.51 286 GLU A O 1
ATOM 1886 N N . GLY A 1 246 ? 2.022 47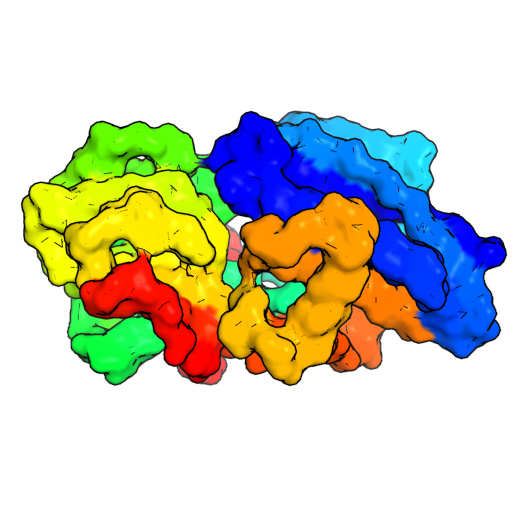.336 84.828 1.00 17.64 287 GLY A N 1
ATOM 1887 C CA . GLY A 1 246 ? 1.316 46.964 86.056 1.00 17.30 287 GLY A CA 1
ATOM 1888 C C . GLY A 1 246 ? 1.584 45.534 86.487 1.00 17.17 287 GLY A C 1
ATOM 1889 O O . GLY A 1 246 ? 1.619 45.237 87.684 1.00 17.23 287 GLY A O 1
ATOM 1890 N N . GLY A 1 247 ? 1.782 44.649 85.511 1.00 17.02 288 GLY A N 1
ATOM 1891 C CA . GLY A 1 247 ? 2.029 43.236 85.789 1.00 16.48 288 GLY A CA 1
ATOM 1892 C C . GLY A 1 247 ? 3.483 42.848 85.959 1.00 16.26 288 GLY A C 1
ATOM 1893 O O . GLY A 1 247 ? 3.783 41.694 86.259 1.00 16.02 288 GLY A O 1
ATOM 1894 N N . TYR A 1 248 ? 4.392 43.802 85.775 1.00 16.17 289 TYR A N 1
ATOM 1895 C CA . TYR A 1 248 ? 5.829 43.515 85.856 1.00 16.24 289 TYR A CA 1
ATOM 1896 C C . TYR A 1 248 ? 6.208 42.914 87.212 1.00 15.60 289 TYR A C 1
ATOM 1897 O O . TYR A 1 248 ? 5.866 43.461 88.256 1.00 15.38 289 TYR A O 1
ATOM 1906 N N . GLY A 1 249 ? 6.890 41.770 87.172 1.00 14.98 290 GLY A N 1
ATOM 1907 C CA . GLY A 1 249 ? 7.314 41.053 88.372 1.00 13.98 290 GLY A CA 1
ATOM 1908 C C . GLY A 1 249 ? 6.261 40.149 88.991 1.00 14.07 290 GLY A C 1
ATOM 1909 O O .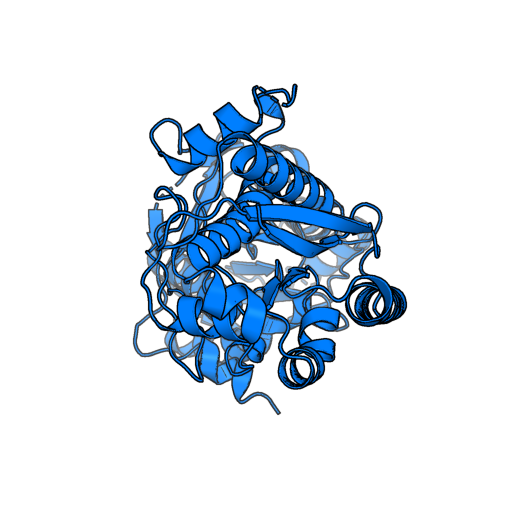 GLY A 1 249 ? 6.544 39.470 89.982 1.00 13.71 290 GLY A O 1
ATOM 1910 N N . LYS A 1 250 ? 5.057 40.122 88.408 1.00 13.41 291 LYS A N 1
ATOM 1911 C CA . LYS A 1 250 ? 3.896 39.481 89.052 1.00 13.95 291 LYS A CA 1
ATOM 1912 C C . LYS A 1 250 ? 3.131 38.456 88.211 1.00 12.99 291 LYS A C 1
ATOM 1913 O O . LYS A 1 250 ? 2.032 38.052 88.595 1.00 13.06 291 LYS A O 1
ATOM 1919 N N . VAL A 1 251 ? 3.684 38.054 87.068 1.00 12.34 292 VAL A N 1
ATOM 1920 C CA . VAL A 1 251 ? 3.016 37.072 86.197 1.00 11.49 292 VAL A CA 1
ATOM 1921 C C . VAL A 1 251 ? 3.987 35.963 85.796 1.00 11.20 292 VAL A C 1
ATOM 1922 O O . VAL A 1 251 ? 5.159 36.221 85.508 1.00 10.94 292 VAL A O 1
ATOM 1926 N N . PHE A 1 252 ? 3.487 34.732 85.793 1.00 10.79 293 PHE A N 1
ATOM 1927 C CA . PHE A 1 252 ? 4.283 33.572 85.427 1.00 10.80 293 PHE A CA 1
ATOM 1928 C C . PHE A 1 252 ? 3.541 32.730 84.396 1.00 10.54 293 PHE A C 1
ATOM 1929 O O . PHE A 1 252 ? 2.316 32.585 84.470 1.00 10.71 293 PHE A O 1
ATOM 1937 N N . GLY A 1 253 ? 4.286 32.175 83.443 1.00 9.60 294 GLY A N 1
ATOM 1938 C CA . GLY A 1 253 ? 3.718 31.298 82.435 1.00 8.97 294 GLY A CA 1
ATOM 1939 C C . GLY A 1 253 ? 4.337 29.923 82.508 1.00 8.63 294 GLY A C 1
ATOM 1940 O O . GLY A 1 253 ? 5.530 29.781 82.792 1.00 8.79 294 GLY A O 1
ATOM 1941 N N . ILE A 1 254 ? 3.522 28.906 82.264 1.00 8.22 295 ILE A N 1
ATOM 1942 C CA . ILE A 1 254 ? 4.013 27.541 82.169 1.00 8.08 295 ILE A CA 1
ATOM 1943 C C . ILE A 1 254 ? 4.343 27.259 80.707 1.00 8.26 295 ILE A C 1
ATOM 1944 O O . ILE A 1 254 ? 3.654 27.746 79.808 1.00 8.21 295 ILE A O 1
ATOM 1949 N N . SER A 1 255 ? 5.401 26.485 80.470 1.00 8.38 296 SER A N 1
ATOM 1950 C CA . SER A 1 255 ? 5.663 25.948 79.141 1.00 8.12 296 SER A CA 1
ATOM 1951 C C . SER A 1 255 ? 6.479 24.672 79.242 1.00 8.12 296 SER A C 1
ATOM 1952 O O . SER A 1 255 ? 7.539 24.670 79.871 1.00 8.05 296 SER A O 1
ATOM 1955 N N . PRO A 1 256 ? 5.987 23.577 78.637 1.00 8.02 297 PRO A N 1
ATOM 1956 C CA . PRO A 1 256 ? 6.784 22.348 78.508 1.00 8.40 297 PRO A CA 1
ATOM 1957 C C . PRO A 1 256 ? 7.957 22.477 77.518 1.00 8.60 297 PRO A C 1
ATOM 1958 O O . PRO A 1 256 ? 8.841 21.604 77.484 1.00 8.71 297 PRO A O 1
ATOM 1962 N N . PHE A 1 257 ? 7.969 23.567 76.748 1.00 8.41 298 PHE A N 1
ATOM 1963 C CA . PHE A 1 257 ? 8.912 23.761 75.645 1.00 8.45 298 PHE A CA 1
ATOM 1964 C C . PHE A 1 257 ? 9.718 25.025 75.884 1.00 8.95 298 PHE A C 1
ATOM 1965 O O . PHE A 1 257 ? 9.164 26.051 76.301 1.00 9.28 298 PHE A O 1
ATOM 1973 N N . ILE A 1 258 ? 11.020 24.952 75.609 1.00 9.18 299 ILE A N 1
ATOM 1974 C CA . ILE A 1 258 ? 11.901 26.114 75.703 1.00 9.33 299 ILE A CA 1
ATOM 1975 C C . ILE A 1 258 ? 11.506 27.173 74.663 1.00 9.46 299 ILE A C 1
ATOM 1976 O O . ILE A 1 258 ? 11.152 26.833 73.528 1.00 9.65 299 ILE A O 1
ATOM 1981 N N . TYR A 1 259 ? 11.511 28.443 75.064 1.00 9.30 300 TYR A N 1
ATOM 1982 C CA . TYR A 1 259 ? 11.243 29.542 74.135 1.00 9.46 300 TYR A CA 1
ATOM 1983 C C . TYR A 1 259 ? 12.472 29.716 73.254 1.00 10.07 300 TYR A C 1
ATOM 1984 O O . TYR A 1 259 ? 13.593 29.493 73.726 1.00 9.89 300 TYR A O 1
ATOM 1993 N N . PRO A 1 260 ? 12.279 30.125 71.979 1.00 10.75 301 PRO A N 1
ATOM 1994 C CA . PRO A 1 260 ? 13.453 30.434 71.145 1.00 11.49 301 PRO A CA 1
ATOM 1995 C C . PRO A 1 260 ? 14.462 31.399 71.809 1.00 12.40 301 PRO A C 1
ATOM 1996 O O . PRO A 1 260 ? 15.664 31.185 71.690 1.00 12.10 301 PRO A O 1
ATOM 2008 N N . PHE A 1 262 ? 15.369 31.668 74.854 1.00 15.26 303 PHE A N 1
ATOM 2009 C CA . PHE A 1 262 ? 16.209 30.978 75.847 1.00 15.01 303 PHE A CA 1
ATOM 2010 C C . PHE A 1 262 ? 16.923 29.762 75.236 1.00 15.09 303 PHE A C 1
ATOM 2011 O O . PHE A 1 262 ? 17.551 28.970 75.946 1.00 15.62 303 PHE A O 1
ATOM 2019 N N . GLY A 1 263 ? 16.830 29.621 73.920 1.00 14.81 304 GLY A N 1
ATOM 2020 C CA . GLY A 1 263 ? 17.268 28.401 73.258 1.00 14.61 304 GLY A CA 1
ATOM 2021 C C . GLY A 1 263 ? 18.258 28.582 72.129 1.00 14.53 304 GLY A C 1
ATOM 2022 O O . GLY A 1 263 ? 18.352 27.723 71.257 1.00 14.42 304 GLY A O 1
ATOM 2023 N N . GLN A 1 264 ? 19.003 29.690 72.150 1.00 14.58 305 GLN A N 1
ATOM 2024 C CA . GLN A 1 264 ? 20.086 29.950 71.184 1.00 14.60 305 GLN A CA 1
ATOM 2025 C C . GLN A 1 264 ? 20.978 28.741 70.929 1.00 14.08 305 GLN A C 1
ATOM 2026 O O . GLN A 1 264 ? 21.482 28.559 69.818 1.00 14.03 305 GLN A O 1
ATOM 2032 N N . ASP A 1 265 ? 21.174 27.930 71.968 1.00 13.38 306 ASP A N 1
ATOM 2033 C CA . ASP A 1 265 ? 22.073 26.782 71.915 1.00 13.10 306 ASP A CA 1
ATOM 2034 C C . ASP A 1 265 ? 21.322 25.447 71.956 1.00 12.82 306 ASP A C 1
ATOM 2035 O O . ASP A 1 265 ? 21.912 24.392 72.194 1.00 12.28 306 ASP A O 1
ATOM 2040 N N . VAL A 1 266 ? 20.016 25.501 71.698 1.00 12.39 307 VAL A N 1
ATOM 2041 C CA . VAL A 1 266 ? 19.200 24.294 71.657 1.00 12.35 307 VAL A CA 1
ATOM 2042 C C . VAL A 1 266 ? 19.054 23.825 70.213 1.00 12.31 307 VAL A C 1
ATOM 2043 O O . VAL A 1 266 ? 18.626 24.592 69.345 1.00 12.36 307 VAL A O 1
ATOM 2047 N N . GLU A 1 267 ? 19.418 22.564 69.979 1.00 12.27 308 GLU A N 1
ATOM 2048 C CA . GLU A 1 267 ? 19.438 21.958 68.647 1.00 12.53 308 GLU A CA 1
ATOM 2049 C C . GLU A 1 267 ? 18.097 22.128 67.925 1.00 12.26 308 GLU A C 1
ATOM 2050 O O . GLU A 1 267 ? 18.056 22.600 66.781 1.00 12.40 308 GLU A O 1
ATOM 2056 N N . GLY A 1 268 ? 17.008 21.776 68.610 1.00 11.63 309 GLY A N 1
ATOM 2057 C CA . GLY A 1 268 ? 15.658 21.845 68.040 1.00 10.95 309 GLY A CA 1
ATOM 2058 C C . GLY A 1 268 ? 15.203 23.252 67.699 1.00 10.52 309 GLY A C 1
ATOM 2059 O O . GLY A 1 268 ? 14.507 23.450 66.707 1.00 10.68 309 GLY A O 1
ATOM 2060 N N . ILE A 1 269 ? 15.594 24.223 68.522 1.00 9.95 310 ILE A N 1
ATOM 2061 C CA . ILE A 1 269 ? 15.381 25.643 68.227 1.00 9.94 310 ILE A CA 1
ATOM 2062 C C . ILE A 1 269 ? 16.172 26.073 66.977 1.00 10.05 310 ILE A C 1
ATOM 2063 O O . ILE A 1 269 ? 15.656 26.808 66.126 1.00 9.95 310 ILE A O 1
ATOM 2068 N N . GLN A 1 270 ? 17.416 25.609 66.863 1.00 9.81 311 GLN A N 1
ATOM 2069 C CA . GLN A 1 270 ? 18.222 25.884 65.665 1.00 10.15 311 GLN A CA 1
ATOM 2070 C C . GLN A 1 270 ? 17.680 25.186 64.413 1.00 10.06 311 GLN A C 1
ATOM 2071 O O . GLN A 1 270 ? 17.835 25.693 63.298 1.00 10.17 311 GLN A O 1
ATOM 2077 N N . THR A 1 271 ? 17.047 24.028 64.609 1.00 9.71 312 THR A N 1
ATOM 2078 C CA . THR A 1 271 ? 16.364 23.306 63.535 1.00 9.51 312 THR A CA 1
ATOM 2079 C C . THR A 1 271 ? 15.196 24.138 62.980 1.00 9.73 312 THR A C 1
ATOM 2080 O O . THR A 1 271 ? 15.014 24.238 61.764 1.00 9.45 312 THR A O 1
ATOM 2084 N N . ILE A 1 272 ? 14.420 24.741 63.881 1.00 10.01 313 ILE A N 1
ATOM 2085 C CA . ILE A 1 272 ? 13.318 25.624 63.496 1.00 9.97 313 ILE A CA 1
ATOM 2086 C C . ILE A 1 272 ? 13.829 26.871 62.758 1.00 10.51 313 ILE A C 1
ATOM 2087 O O . ILE A 1 272 ? 13.271 27.259 61.734 1.00 10.39 313 ILE A O 1
ATOM 2092 N N . PHE A 1 273 ? 14.894 27.483 63.272 1.00 10.94 314 PHE A N 1
ATOM 2093 C CA . PHE A 1 273 ? 15.511 28.638 62.618 1.00 11.74 314 PHE A CA 1
ATOM 2094 C C . PHE A 1 273 ? 15.998 28.338 61.200 1.00 11.60 314 PHE A C 1
ATOM 2095 O O . PHE A 1 273 ? 15.892 29.192 60.318 1.00 11.06 314 PHE A O 1
ATOM 2103 N N . GLU A 1 274 ? 16.513 27.128 60.983 1.00 11.69 315 GLU A N 1
ATOM 2104 C CA . GLU A 1 274 ? 16.921 26.715 59.640 1.00 11.90 315 GLU A CA 1
ATOM 2105 C C . GLU A 1 274 ? 15.693 26.549 58.739 1.00 11.87 315 GLU A C 1
ATOM 2106 O O . GLU A 1 274 ? 15.705 26.983 57.583 1.00 11.28 315 GLU A O 1
ATOM 2112 N N . ALA A 1 275 ? 14.639 25.932 59.278 1.00 11.88 316 ALA A N 1
ATOM 2113 C CA . ALA A 1 275 ? 13.377 25.775 58.552 1.00 12.25 316 ALA A CA 1
ATOM 2114 C C . ALA A 1 275 ? 12.845 27.128 58.093 1.00 12.68 316 ALA A C 1
ATOM 2115 O O . ALA A 1 275 ? 12.451 27.289 56.934 1.00 12.85 316 ALA A O 1
ATOM 2117 N N . ALA A 1 276 ? 12.873 28.101 59.003 1.00 13.49 317 ALA A N 1
ATOM 2118 C CA . ALA A 1 276 ? 12.493 29.479 58.707 1.00 14.25 317 ALA A CA 1
ATOM 2119 C C . ALA A 1 276 ? 13.320 30.096 57.567 1.00 15.15 317 ALA A C 1
ATOM 2120 O O . ALA A 1 276 ? 12.752 30.680 56.637 1.00 14.93 317 ALA A O 1
ATOM 2122 N N . ARG A 1 277 ? 14.647 29.955 57.623 1.00 16.05 318 ARG A N 1
ATOM 2123 C CA . ARG A 1 277 ? 15.509 30.503 56.565 1.00 17.24 318 ARG A CA 1
ATOM 2124 C C . ARG A 1 277 ? 15.195 29.887 55.207 1.00 17.83 318 ARG A C 1
ATOM 2125 O O . ARG A 1 277 ? 15.119 30.595 54.212 1.00 18.07 318 ARG A O 1
ATOM 2141 N N . ASN A 1 279 ? 12.464 28.661 54.150 1.00 19.24 320 ASN A N 1
ATOM 2142 C CA . ASN A 1 279 ? 11.115 28.965 53.697 1.00 19.22 320 ASN A CA 1
ATOM 2143 C C . ASN A 1 279 ? 10.750 30.457 53.737 1.00 19.29 320 ASN A C 1
ATOM 2144 O O . ASN A 1 279 ? 9.581 30.822 53.687 1.00 19.44 320 ASN A O 1
ATOM 2149 N N . GLY A 1 280 ? 11.763 31.312 53.804 1.00 19.80 321 GLY A N 1
ATOM 2150 C CA . GLY A 1 280 ? 11.571 32.757 53.711 1.00 20.65 321 GLY A CA 1
ATOM 2151 C C . GLY A 1 280 ? 10.750 33.357 54.837 1.00 21.48 321 GLY A C 1
ATOM 2152 O O . GLY A 1 280 ? 10.011 34.323 54.623 1.00 21.67 321 GLY A O 1
ATOM 2153 N N . VAL A 1 281 ? 10.878 32.778 56.032 1.00 21.59 322 VAL A N 1
ATOM 2154 C CA . VAL A 1 281 ? 10.221 33.289 57.238 1.00 21.94 322 VAL A CA 1
ATOM 2155 C C . VAL A 1 281 ? 11.243 34.038 58.093 1.00 22.66 322 VAL A C 1
ATOM 2156 O O . VAL A 1 281 ? 12.291 33.493 58.449 1.00 22.25 322 VAL A O 1
ATOM 2160 N N . SER A 1 282 ? 10.925 35.289 58.416 1.00 23.57 323 SER A N 1
ATOM 2161 C CA . SER A 1 282 ? 11.791 36.138 59.225 1.00 24.79 323 SER A CA 1
ATOM 2162 C C . SER A 1 282 ? 12.032 35.543 60.619 1.00 25.12 323 SER A C 1
ATOM 2163 O O . SER A 1 282 ? 11.111 34.993 61.236 1.00 25.30 323 SER A O 1
ATOM 2166 N N . GLU A 1 283 ? 13.271 35.654 61.099 1.00 25.45 324 GLU A N 1
ATOM 2167 C CA . GLU A 1 283 ? 13.687 35.119 62.402 1.00 25.80 324 GLU A CA 1
ATOM 2168 C C . GLU A 1 283 ? 12.796 35.593 63.557 1.00 25.27 324 GLU A C 1
ATOM 2169 O O . GLU A 1 283 ? 12.467 34.806 64.455 1.00 25.13 324 GLU A O 1
ATOM 2175 N N . ASP A 1 284 ? 12.396 36.865 63.523 1.00 24.77 325 ASP A N 1
ATOM 2176 C CA . ASP A 1 284 ? 11.554 37.438 64.576 1.00 24.44 325 ASP A CA 1
ATOM 2177 C C . ASP A 1 284 ? 10.103 36.915 64.607 1.00 23.63 325 ASP A C 1
ATOM 2178 O O . ASP A 1 284 ? 9.326 37.274 65.497 1.00 23.47 325 ASP A O 1
ATOM 2183 N N . GLN A 1 285 ? 9.747 36.071 63.640 1.00 22.37 326 GLN A N 1
ATOM 2184 C CA . GLN A 1 285 ? 8.438 35.430 63.623 1.00 21.69 326 GLN A CA 1
ATOM 2185 C C . GLN A 1 285 ? 8.461 34.075 64.327 1.00 19.99 326 GLN A C 1
ATOM 2186 O O . GLN A 1 285 ? 7.430 33.421 64.461 1.00 19.73 326 GLN A O 1
ATOM 2192 N N . ILE A 1 286 ? 9.642 33.658 64.772 1.00 18.35 327 ILE A N 1
ATOM 2193 C CA . ILE A 1 286 ? 9.797 32.368 65.442 1.00 16.85 327 ILE A CA 1
ATOM 2194 C C . ILE A 1 286 ? 9.618 32.573 66.944 1.00 15.79 327 ILE A C 1
ATOM 2195 O O . ILE A 1 286 ? 10.405 33.270 67.588 1.00 15.55 327 ILE A O 1
ATOM 2200 N N . ASN A 1 287 ? 8.562 31.974 67.483 1.00 14.08 328 ASN A N 1
ATOM 2201 C CA . ASN A 1 287 ? 8.189 32.149 68.882 1.00 12.49 328 ASN A CA 1
ATOM 2202 C C . ASN A 1 287 ? 7.719 30.820 69.467 1.00 11.19 328 ASN A C 1
ATOM 2203 O O . ASN A 1 287 ? 7.709 29.808 68.769 1.00 10.57 328 ASN A O 1
ATOM 2208 N N . LEU A 1 288 ? 7.329 30.827 70.741 1.00 10.05 329 LEU A N 1
ATOM 2209 C CA . LEU A 1 288 ? 6.825 29.618 71.410 1.00 8.91 329 LEU A CA 1
ATOM 2210 C C . LEU A 1 288 ? 5.703 28.893 70.640 1.00 8.70 329 LEU A C 1
ATOM 2211 O O . LEU A 1 288 ? 5.686 27.660 70.564 1.00 8.48 329 LEU A O 1
ATOM 2216 N N . ARG A 1 289 ? 4.772 29.655 70.068 1.00 8.04 330 ARG A N 1
ATOM 2217 C CA . ARG A 1 289 ? 3.627 29.057 69.362 1.00 7.43 330 ARG A CA 1
ATOM 2218 C C . ARG A 1 289 ? 4.092 28.294 68.130 1.00 7.41 330 ARG A C 1
ATOM 2219 O O . ARG A 1 289 ? 3.614 27.195 67.849 1.00 7.03 330 ARG A O 1
ATOM 2227 N N . VAL A 1 290 ? 5.042 28.887 67.411 1.00 7.37 331 VAL A N 1
ATOM 2228 C CA . VAL A 1 290 ? 5.712 28.236 66.289 1.00 7.27 331 VAL A CA 1
ATOM 2229 C C . VAL A 1 290 ? 6.394 26.937 66.741 1.00 6.93 331 VAL A C 1
ATOM 2230 O O . VAL A 1 290 ? 6.269 25.906 66.078 1.00 7.09 331 VAL A O 1
ATOM 2234 N N . VAL A 1 291 ? 7.089 26.981 67.875 1.00 6.47 332 VAL A N 1
ATOM 2235 C CA . VAL A 1 291 ? 7.696 25.774 68.438 1.00 6.28 332 VAL A CA 1
ATOM 2236 C C . VAL A 1 291 ? 6.638 24.686 68.690 1.00 6.42 332 VAL A C 1
ATOM 2237 O O . VAL A 1 291 ? 6.842 23.526 68.347 1.00 6.66 332 VAL A O 1
ATOM 2241 N N . GLN A 1 292 ? 5.503 25.073 69.267 1.00 6.57 333 GLN A N 1
ATOM 2242 C CA . GLN A 1 292 ? 4.454 24.121 69.642 1.00 6.82 333 GLN A CA 1
ATOM 2243 C C . GLN A 1 292 ? 3.896 23.378 68.438 1.00 6.90 333 GLN A C 1
ATOM 2244 O O . GLN A 1 292 ? 3.616 22.172 68.520 1.00 7.09 333 GLN A O 1
ATOM 2250 N N . GLY A 1 293 ? 3.756 24.095 67.325 1.00 7.04 334 GLY A N 1
ATOM 2251 C CA . GLY A 1 293 ? 3.341 23.491 66.055 1.00 7.15 334 GLY A CA 1
ATOM 2252 C C . GLY A 1 293 ? 4.410 22.597 65.457 1.00 7.15 334 GLY A C 1
ATOM 2253 O O . GLY A 1 293 ? 4.130 21.475 65.035 1.00 7.09 334 GLY A O 1
ATOM 2254 N N . PHE A 1 294 ? 5.640 23.101 65.434 1.00 7.32 335 PHE A N 1
ATOM 2255 C CA . PHE A 1 294 ? 6.784 22.379 64.879 1.00 7.10 335 PHE A CA 1
ATOM 2256 C C . PHE A 1 294 ? 6.998 21.029 65.570 1.00 7.01 335 PHE A C 1
ATOM 2257 O O . PHE A 1 294 ? 7.181 20.009 64.902 1.00 6.53 335 PHE A O 1
ATOM 2265 N N . VAL A 1 295 ? 6.968 21.027 66.903 1.00 7.39 336 VAL A N 1
ATOM 2266 C CA . VAL A 1 295 ? 7.235 19.803 67.668 1.00 7.58 336 VAL A CA 1
ATOM 2267 C C . VAL A 1 295 ? 6.169 18.724 67.512 1.00 7.48 336 VAL A C 1
ATOM 2268 O O . VAL A 1 295 ? 6.481 17.537 67.638 1.00 8.00 336 VAL A O 1
ATOM 2272 N N . ASN A 1 296 ? 4.924 19.121 67.242 1.00 7.17 337 ASN A N 1
ATOM 2273 C CA . ASN A 1 296 ? 3.877 18.139 66.955 1.00 7.50 337 ASN A CA 1
ATOM 2274 C C . ASN A 1 296 ? 4.153 17.383 65.657 1.00 7.25 337 ASN A C 1
ATOM 2275 O O . ASN A 1 296 ? 4.071 16.157 65.615 1.00 7.89 337 ASN A O 1
ATOM 2280 N N . VAL A 1 297 ? 4.516 18.116 64.612 1.00 7.09 338 VAL A N 1
ATOM 2281 C CA . VAL A 1 297 ? 4.893 17.497 63.341 1.00 7.15 338 VAL A CA 1
ATOM 2282 C C . VAL A 1 297 ? 6.154 16.638 63.522 1.00 7.36 338 VAL A C 1
ATOM 2283 O O . VAL A 1 297 ? 6.219 15.509 63.018 1.00 7.39 338 VAL A O 1
ATOM 2287 N N . TRP A 1 298 ? 7.130 17.165 64.264 1.00 7.41 339 TRP A N 1
ATOM 2288 C CA . TRP A 1 298 ? 8.403 16.469 64.474 1.00 7.96 339 TRP A CA 1
ATOM 2289 C C . TRP A 1 298 ? 8.202 15.131 65.175 1.00 7.98 339 TRP A C 1
ATOM 2290 O O . TRP A 1 298 ? 8.876 14.152 64.846 1.00 8.46 339 TRP A O 1
ATOM 2301 N N . LEU A 1 299 ? 7.293 15.091 66.150 1.00 7.74 340 LEU A N 1
ATOM 2302 C CA . LEU A 1 299 ? 6.975 13.841 66.828 1.00 8.04 340 LEU A CA 1
ATOM 2303 C C . LEU A 1 299 ? 6.478 12.798 65.826 1.00 8.04 340 LEU A C 1
ATOM 2304 O O . LEU A 1 299 ? 6.851 11.632 65.908 1.00 7.98 340 LEU A O 1
ATOM 2309 N N . LEU A 1 300 ? 5.632 13.223 64.888 1.00 8.08 341 LEU A N 1
ATOM 2310 C CA . LEU A 1 300 ? 5.174 12.355 63.804 1.00 8.73 341 LEU A CA 1
ATOM 2311 C C . LEU A 1 300 ? 6.341 11.850 62.937 1.00 8.97 341 LEU A C 1
ATOM 2312 O O . LEU A 1 300 ? 6.412 10.658 62.612 1.00 8.92 341 LEU A O 1
ATOM 2317 N N . ILE A 1 301 ? 7.241 12.757 62.565 1.00 9.41 342 ILE A N 1
ATOM 2318 C CA . ILE A 1 301 ? 8.433 12.415 61.777 1.00 10.37 342 ILE A CA 1
ATOM 2319 C C . ILE A 1 301 ? 9.249 11.320 62.460 1.00 11.01 342 ILE A C 1
ATOM 2320 O O . ILE A 1 301 ? 9.663 10.350 61.818 1.00 11.46 342 ILE A O 1
ATOM 2325 N N . LYS A 1 302 ? 9.466 11.475 63.765 1.00 11.60 343 LYS A N 1
ATOM 2326 C CA . LYS A 1 302 ? 10.217 10.488 64.543 1.00 12.04 343 LYS A CA 1
ATOM 2327 C C . LYS A 1 302 ? 9.518 9.125 64.542 1.00 11.85 343 LYS A C 1
ATOM 2328 O O . LYS A 1 302 ? 10.182 8.089 64.450 1.00 11.78 343 LYS A O 1
ATOM 2334 N N . ALA A 1 303 ? 8.185 9.129 64.614 1.00 11.86 344 ALA A N 1
ATOM 2335 C CA . ALA A 1 303 ? 7.400 7.891 64.516 1.00 12.19 344 ALA A CA 1
ATOM 2336 C C . ALA A 1 303 ? 7.627 7.193 63.165 1.00 12.46 344 ALA A C 1
ATOM 2337 O O . ALA A 1 303 ? 7.878 5.996 63.120 1.00 12.43 344 ALA A O 1
ATOM 2339 N N . ILE A 1 304 ? 7.548 7.957 62.077 1.00 12.73 345 ILE A N 1
ATOM 2340 C CA . ILE A 1 304 ? 7.791 7.444 60.721 1.00 13.14 345 ILE A CA 1
ATOM 2341 C C . ILE A 1 304 ? 9.203 6.867 60.562 1.00 13.52 345 ILE A C 1
ATOM 2342 O O . ILE A 1 304 ? 9.384 5.811 59.952 1.00 13.41 345 ILE A O 1
ATOM 2347 N N . GLU A 1 305 ? 10.189 7.561 61.121 1.00 14.32 346 GLU A N 1
ATOM 2348 C CA . GLU A 1 305 ? 11.579 7.100 61.101 1.00 15.23 346 GLU A CA 1
ATOM 2349 C C . GLU A 1 305 ? 11.797 5.825 61.917 1.00 15.79 346 GLU A C 1
ATOM 2350 O O . GLU A 1 305 ? 12.848 5.191 61.807 1.00 15.66 346 GLU A O 1
ATOM 2356 N N . SER A 1 306 ? 10.794 5.461 62.722 1.00 16.64 347 SER A N 1
ATOM 2357 C CA . SER A 1 306 ? 10.834 4.292 63.603 1.00 17.40 347 SER A CA 1
ATOM 2358 C C . SER A 1 306 ? 10.114 3.067 63.034 1.00 18.06 347 SER A C 1
ATOM 2359 O O . SER A 1 306 ? 10.126 2.002 63.661 1.00 18.70 347 SER A O 1
ATOM 2362 N N . VAL A 1 307 ? 9.474 3.214 61.873 1.00 18.14 348 VAL A N 1
ATOM 2363 C CA . VAL A 1 307 ? 8.763 2.092 61.245 1.00 18.42 348 VAL A CA 1
ATOM 2364 C C . VAL A 1 307 ? 9.393 1.659 59.920 1.00 18.89 348 VAL A C 1
ATOM 2365 O O . VAL A 1 307 ? 10.145 2.417 59.297 1.00 18.86 348 VAL A O 1
ATOM 2369 N N . THR A 1 308 ? 9.094 0.429 59.513 1.00 19.39 349 THR A N 1
ATOM 2370 C CA . THR A 1 308 ? 9.442 -0.055 58.184 1.00 19.85 349 THR A CA 1
ATOM 2371 C C . THR A 1 308 ? 8.391 0.438 57.194 1.00 20.05 349 THR A C 1
ATOM 2372 O O . THR A 1 308 ? 7.254 0.727 57.580 1.00 19.79 349 THR A O 1
ATOM 2376 N N . SER A 1 309 ? 8.776 0.541 55.922 1.00 20.40 350 SER A N 1
ATOM 2377 C CA . SER A 1 309 ? 7.858 0.961 54.868 1.00 20.74 350 SER A CA 1
ATOM 2378 C C . SER A 1 309 ? 6.715 -0.038 54.682 1.00 21.16 350 SER A C 1
ATOM 2379 O O . SER A 1 309 ? 5.589 0.356 54.374 1.00 21.15 350 SER A O 1
ATOM 2382 N N . GLN A 1 310 ? 7.007 -1.324 54.874 1.00 21.72 351 GLN A N 1
ATOM 2383 C CA . GLN A 1 310 ? 5.981 -2.367 54.800 1.00 22.74 351 GLN A CA 1
ATOM 2384 C C . GLN A 1 310 ? 4.926 -2.114 55.874 1.00 22.94 351 GLN A C 1
ATOM 2385 O O . GLN A 1 310 ? 3.726 -2.123 55.593 1.00 22.89 351 GLN A O 1
ATOM 2391 N N . ASP A 1 311 ? 5.398 -1.865 57.095 1.00 23.32 352 ASP A N 1
ATOM 2392 C CA . ASP A 1 311 ? 4.542 -1.576 58.245 1.00 23.74 352 ASP A CA 1
ATOM 2393 C C . ASP A 1 311 ? 3.690 -0.329 58.005 1.00 23.63 352 ASP A C 1
ATOM 2394 O O . ASP A 1 311 ? 2.483 -0.336 58.264 1.00 23.50 352 ASP A O 1
ATOM 2399 N N . LEU A 1 312 ? 4.320 0.730 57.498 1.00 23.77 353 LEU A N 1
ATOM 2400 C CA . LEU A 1 312 ? 3.624 1.985 57.206 1.00 23.94 353 LEU A CA 1
ATOM 2401 C C . LEU A 1 312 ? 2.540 1.798 56.142 1.00 24.35 353 LEU A C 1
ATOM 2402 O O . LEU A 1 312 ? 1.429 2.312 56.287 1.00 24.53 353 LEU A O 1
ATOM 2407 N N . GLN A 1 313 ? 2.862 1.054 55.085 1.00 24.75 354 GLN A N 1
ATOM 2408 C CA . GLN A 1 313 ? 1.904 0.775 54.008 1.00 25.11 354 GLN A CA 1
ATOM 2409 C C . GLN A 1 313 ? 0.745 -0.126 54.430 1.00 25.02 354 GLN A C 1
ATOM 2410 O O . GLN A 1 313 ? -0.395 0.098 54.027 1.00 25.14 354 GLN A O 1
ATOM 2416 N N . GLU A 1 314 ? 1.043 -1.143 55.230 1.00 25.16 355 GLU A N 1
ATOM 2417 C CA . GLU A 1 314 ? 0.046 -2.142 55.615 1.00 25.35 355 GLU A CA 1
ATOM 2418 C C . GLU A 1 314 ? -0.898 -1.669 56.722 1.00 24.70 355 GLU A C 1
ATOM 2419 O O . GLU A 1 314 ? -2.120 -1.845 56.623 1.00 24.64 355 GLU A O 1
ATOM 2425 N N . ARG A 1 315 ? -0.336 -1.067 57.769 1.00 23.91 356 ARG A N 1
ATOM 2426 C CA . ARG A 1 315 ? -1.119 -0.726 58.957 1.00 23.29 356 ARG A CA 1
ATOM 2427 C C . ARG A 1 315 ? -1.266 0.778 59.203 1.00 22.39 356 ARG A C 1
ATOM 2428 O O . ARG A 1 315 ? -1.997 1.187 60.107 1.00 22.67 356 ARG A O 1
ATOM 2436 N N . GLY A 1 316 ? -0.587 1.590 58.392 1.00 21.23 357 GLY A N 1
ATOM 2437 C CA . GLY A 1 316 ? -0.740 3.045 58.410 1.00 19.88 357 GLY A CA 1
ATOM 2438 C C . GLY A 1 316 ? -0.648 3.685 59.784 1.00 19.27 357 GLY A C 1
ATOM 2439 O O . GLY A 1 316 ? 0.400 3.637 60.432 1.00 18.82 357 GLY A O 1
ATOM 2440 N N . GLY A 1 317 ? -1.762 4.271 60.226 1.00 18.73 358 GLY A N 1
ATOM 2441 C CA . GLY A 1 317 ? -1.840 4.959 61.522 1.00 17.83 358 GLY A CA 1
ATOM 2442 C C . GLY A 1 317 ? -1.523 4.083 62.721 1.00 17.13 358 GLY A C 1
ATOM 2443 O O . GLY A 1 317 ? -0.979 4.561 63.713 1.00 17.13 358 GLY A O 1
ATOM 2444 N N . GLU A 1 318 ? -1.868 2.800 62.624 1.00 16.73 359 GLU A N 1
ATOM 2445 C CA . GLU A 1 318 ? -1.569 1.820 63.670 1.00 16.47 359 GLU A CA 1
ATOM 2446 C C . GLU A 1 318 ? -0.070 1.539 63.815 1.00 15.61 359 GLU A C 1
ATOM 2447 O O . GLU A 1 318 ? 0.412 1.315 64.924 1.00 15.24 359 GLU A O 1
ATOM 2453 N N . ALA A 1 319 ? 0.660 1.543 62.699 1.00 14.85 360 ALA A N 1
ATOM 2454 C CA . ALA A 1 319 ? 2.115 1.397 62.736 1.00 14.10 360 ALA A CA 1
ATOM 2455 C C . ALA A 1 319 ? 2.731 2.598 63.452 1.00 13.69 360 ALA A C 1
ATOM 2456 O O . ALA A 1 319 ? 3.675 2.452 64.227 1.00 13.85 360 ALA A O 1
ATOM 2458 N N . LEU A 1 320 ? 2.174 3.782 63.201 1.00 13.29 361 LEU A N 1
ATOM 2459 C CA . LEU A 1 320 ? 2.636 5.020 63.838 1.00 13.11 361 LEU A CA 1
ATOM 2460 C C . LEU A 1 320 ? 2.340 5.045 65.338 1.00 13.22 361 LEU A C 1
ATOM 2461 O O . LEU A 1 320 ? 3.207 5.431 66.128 1.00 12.76 361 LEU A O 1
ATOM 2466 N N . LYS A 1 321 ? 1.128 4.630 65.721 1.00 13.53 362 LYS A N 1
ATOM 2467 C CA . LYS A 1 321 ? 0.752 4.533 67.145 1.00 14.31 362 LYS A CA 1
ATOM 2468 C C . LYS A 1 321 ? 1.699 3.629 67.926 1.00 14.39 362 LYS A C 1
ATOM 2469 O O . LYS A 1 321 ? 2.154 3.979 69.014 1.00 14.55 362 LYS A O 1
ATOM 2475 N N . GLU A 1 322 ? 1.979 2.459 67.365 1.00 14.65 363 GLU A N 1
ATOM 2476 C CA . GLU A 1 322 ? 2.789 1.460 68.041 1.00 15.08 363 GLU A CA 1
ATOM 2477 C C . GLU A 1 322 ? 4.246 1.908 68.182 1.00 14.30 363 GLU A C 1
ATOM 2478 O O . GLU A 1 322 ? 4.881 1.650 69.208 1.00 14.14 363 GLU A O 1
ATOM 2484 N N . ALA A 1 323 ? 4.752 2.596 67.158 1.00 13.66 364 ALA A N 1
ATOM 2485 C CA . ALA A 1 323 ? 6.079 3.198 67.193 1.00 13.34 364 ALA A CA 1
ATOM 2486 C C . ALA A 1 323 ? 6.187 4.269 68.276 1.00 13.02 364 ALA A C 1
ATOM 2487 O O . ALA A 1 323 ? 7.206 4.366 68.948 1.00 12.94 364 ALA A O 1
ATOM 2489 N N . LEU A 1 324 ? 5.139 5.078 68.437 1.00 12.68 365 LEU A N 1
ATOM 2490 C CA . LEU A 1 324 ? 5.134 6.114 69.473 1.00 12.77 365 LEU A CA 1
ATOM 2491 C C . LEU A 1 324 ? 5.129 5.508 70.886 1.00 12.90 365 LEU A C 1
ATOM 2492 O O . LEU A 1 324 ? 5.624 6.118 71.831 1.00 12.91 365 LEU A O 1
ATOM 2497 N N . GLU A 1 325 ? 4.586 4.298 71.005 1.00 13.05 366 GLU A N 1
ATOM 2498 C CA . GLU A 1 325 ? 4.536 3.572 72.278 1.00 13.79 366 GLU A CA 1
ATOM 2499 C C . GLU A 1 325 ? 5.807 2.769 72.586 1.00 13.86 366 GLU A C 1
ATOM 2500 O O . GLU A 1 325 ? 6.036 2.379 73.733 1.00 13.84 366 GLU A O 1
ATOM 2506 N N . ALA A 1 326 ? 6.636 2.536 71.569 1.00 14.26 367 ALA A N 1
ATOM 2507 C CA . ALA A 1 326 ? 7.779 1.632 71.703 1.00 14.58 367 ALA A CA 1
ATOM 2508 C C . ALA A 1 326 ? 9.127 2.340 71.787 1.00 14.82 367 ALA A C 1
ATOM 2509 O O . ALA A 1 326 ? 10.156 1.677 71.872 1.00 15.27 367 ALA A O 1
ATOM 2511 N N . ASN A 1 327 ? 9.121 3.671 71.766 1.00 14.76 368 ASN A N 1
ATOM 2512 C CA . ASN A 1 327 ? 10.360 4.445 71.687 1.00 15.12 368 ASN A CA 1
ATOM 2513 C C . ASN A 1 327 ? 10.352 5.679 72.587 1.00 14.96 368 ASN A C 1
ATOM 2514 O O . ASN A 1 327 ? 9.308 6.302 72.788 1.00 15.09 368 ASN A O 1
ATOM 2519 N N . THR A 1 328 ? 11.528 6.024 73.109 1.00 14.53 369 THR A N 1
ATOM 2520 C CA . THR A 1 328 ? 11.753 7.293 73.788 1.00 14.18 369 THR A CA 1
ATOM 2521 C C . THR A 1 328 ? 12.203 8.334 72.765 1.00 13.76 369 THR A C 1
ATOM 2522 O O . THR A 1 328 ? 13.086 8.059 71.952 1.00 13.83 369 THR A O 1
ATOM 2526 N N . PHE A 1 329 ? 11.590 9.517 72.794 1.00 13.23 370 PHE A N 1
ATOM 2527 C CA . PHE A 1 329 ? 11.873 10.550 71.793 1.00 13.05 370 PHE A CA 1
ATOM 2528 C C . PHE A 1 329 ? 12.498 11.801 72.388 1.00 13.14 370 PHE A C 1
ATOM 2529 O O . PHE A 1 329 ? 12.128 12.243 73.484 1.00 13.08 370 PHE A O 1
ATOM 2537 N N . ASP A 1 330 ? 13.443 12.375 71.652 1.00 12.97 371 ASP A N 1
ATOM 2538 C CA . ASP A 1 330 ? 13.977 13.688 71.986 1.00 13.49 371 ASP A CA 1
ATOM 2539 C C . ASP A 1 330 ? 13.835 14.592 70.767 1.00 13.07 371 ASP A C 1
ATOM 2540 O O . ASP A 1 330 ? 14.284 14.253 69.666 1.00 13.15 371 ASP A O 1
ATOM 2545 N N . LEU A 1 331 ? 13.197 15.735 70.972 1.00 12.41 372 LEU A N 1
ATOM 2546 C CA . LEU A 1 331 ? 12.945 16.677 69.894 1.00 12.18 372 LEU A CA 1
ATOM 2547 C C . LEU A 1 331 ? 13.954 17.814 69.974 1.00 11.85 372 LEU A C 1
ATOM 2548 O O . LEU A 1 331 ? 13.608 18.962 70.259 1.00 11.66 372 LEU A O 1
ATOM 2553 N N . GLY A 1 332 ? 15.218 17.467 69.737 1.00 11.65 373 GLY A N 1
ATOM 2554 C CA . GLY A 1 332 ? 16.317 18.436 69.758 1.00 11.34 373 GLY A CA 1
ATOM 2555 C C . GLY A 1 332 ? 16.454 19.194 71.066 1.00 11.03 373 GLY A C 1
ATOM 2556 O O . GLY A 1 332 ? 16.941 20.324 71.084 1.00 11.13 373 GLY A O 1
ATOM 2557 N N . GLY A 1 333 ? 16.021 18.568 72.159 1.00 10.94 374 GLY A N 1
ATOM 2558 C CA . GLY A 1 333 ? 16.134 19.147 73.496 1.00 9.95 374 GLY A CA 1
ATOM 2559 C C . GLY A 1 333 ? 15.221 20.334 73.750 1.00 9.50 374 GLY A C 1
ATOM 2560 O O . GLY A 1 333 ? 15.503 21.158 74.617 1.00 8.91 374 GLY A O 1
ATOM 2561 N N . ILE A 1 334 ? 14.126 20.422 72.994 1.00 8.92 375 ILE A N 1
ATOM 2562 C CA . ILE A 1 334 ? 13.158 21.508 73.161 1.00 8.45 375 ILE A CA 1
ATOM 2563 C C . ILE A 1 334 ? 12.271 21.294 74.383 1.00 8.40 375 ILE A C 1
ATOM 2564 O O . ILE A 1 334 ? 11.953 22.251 75.101 1.00 8.05 375 ILE A O 1
ATOM 2569 N N . THR A 1 335 ? 11.867 20.042 74.605 1.00 8.42 376 THR A N 1
ATOM 2570 C CA . THR A 1 335 ? 10.959 19.701 75.707 1.00 8.44 376 THR A CA 1
ATOM 2571 C C . THR A 1 335 ? 11.715 19.625 77.042 1.00 9.07 376 THR A C 1
ATOM 2572 O O . THR A 1 335 ? 12.931 19.379 77.063 1.00 8.57 376 THR A O 1
ATOM 2576 N N . ALA A 1 336 ? 10.992 19.849 78.144 1.00 8.78 377 ALA A N 1
ATOM 2577 C CA . ALA A 1 336 ? 11.583 19.884 79.490 1.00 9.51 377 ALA A CA 1
ATOM 2578 C C . ALA A 1 336 ? 12.102 18.526 79.952 1.00 9.66 377 ALA A C 1
ATOM 2579 O O . ALA A 1 336 ? 12.944 18.452 80.841 1.00 10.40 377 ALA A O 1
ATOM 2581 N N . ASP A 1 337 ? 11.596 17.459 79.341 1.00 10.38 378 ASP A N 1
ATOM 2582 C CA . ASP A 1 337 ? 12.072 16.099 79.591 1.00 10.75 378 ASP A CA 1
ATOM 2583 C C . ASP A 1 337 ? 11.840 15.314 78.295 1.00 11.10 378 ASP A C 1
ATOM 2584 O O . ASP A 1 337 ? 11.059 15.745 77.432 1.00 10.89 378 ASP A O 1
ATOM 2589 N N . THR A 1 338 ? 12.532 14.189 78.134 1.00 10.93 379 THR A N 1
ATOM 2590 C CA . THR A 1 338 ? 12.318 13.333 76.974 1.00 11.33 379 THR A CA 1
ATOM 2591 C C . THR A 1 338 ? 10.944 12.661 77.023 1.00 11.26 379 THR A C 1
ATOM 2592 O O . THR A 1 338 ? 10.314 12.570 78.088 1.00 11.12 379 THR A O 1
ATOM 2596 N N . ILE A 1 339 ? 10.518 12.165 75.863 1.00 11.11 380 ILE A N 1
ATOM 2597 C CA . ILE A 1 339 ? 9.157 11.695 75.639 1.00 11.01 380 ILE A CA 1
ATOM 2598 C C . ILE A 1 339 ? 9.091 10.174 75.604 1.00 11.22 380 ILE A C 1
ATOM 2599 O O . ILE A 1 339 ? 9.810 9.531 74.845 1.00 10.69 380 ILE A O 1
ATOM 2604 N N . ASP A 1 340 ? 8.196 9.614 76.414 1.00 11.40 381 ASP A N 1
ATOM 2605 C CA . ASP A 1 340 ? 8.015 8.179 76.502 1.00 12.10 381 ASP A CA 1
ATOM 2606 C C . ASP A 1 340 ? 6.553 7.884 76.848 1.00 12.23 381 ASP A C 1
ATOM 2607 O O . ASP A 1 340 ? 6.034 8.396 77.842 1.00 12.38 381 ASP A O 1
ATOM 2612 N N . TYR A 1 341 ? 5.903 7.068 76.019 1.00 12.38 382 TYR A N 1
ATOM 2613 C CA . TYR A 1 341 ? 4.478 6.770 76.158 1.00 12.67 382 TYR A CA 1
ATOM 2614 C C . TYR A 1 341 ? 4.202 5.320 76.560 1.00 13.27 382 TYR A C 1
ATOM 2615 O O . TYR A 1 341 ? 4.737 4.386 75.968 1.00 13.20 382 TYR A O 1
ATOM 2624 N N . GLU A 1 342 ? 3.329 5.154 77.547 1.00 13.89 383 GLU A N 1
ATOM 2625 C CA . GLU A 1 342 ? 2.887 3.846 77.997 1.00 14.91 383 GLU A CA 1
ATOM 2626 C C . GLU A 1 342 ? 1.585 3.458 77.293 1.00 14.68 383 GLU A C 1
ATOM 2627 O O . GLU A 1 342 ? 0.666 4.280 77.212 1.00 14.73 383 GLU A O 1
ATOM 2633 N N . PRO A 1 343 ? 1.488 2.206 76.794 1.00 14.56 384 PRO A N 1
ATOM 2634 C CA . PRO A 1 343 ? 0.192 1.745 76.286 1.00 14.77 384 PRO A CA 1
ATOM 2635 C C . PRO A 1 343 ? -0.871 1.878 77.380 1.00 14.63 384 PRO A C 1
ATOM 2636 O O . PRO A 1 343 ? -0.644 1.451 78.506 1.00 14.84 384 PRO A O 1
ATOM 2640 N N . GLY A 1 344 ? -1.995 2.512 77.058 1.00 14.53 385 GLY A N 1
ATOM 2641 C CA . GLY A 1 344 ? -3.054 2.776 78.046 1.00 14.13 385 GLY A CA 1
ATOM 2642 C C . GLY A 1 344 ? -2.900 4.066 78.845 1.00 13.88 385 GLY A C 1
ATOM 2643 O O . GLY A 1 344 ? -3.831 4.479 79.532 1.00 13.81 385 GLY A O 1
ATOM 2644 N N . PHE A 1 345 ? -1.730 4.703 78.768 1.00 13.21 386 PHE A N 1
ATOM 2645 C CA . PHE A 1 345 ? -1.454 5.921 79.536 1.00 12.52 386 PHE A CA 1
ATOM 2646 C C . PHE A 1 345 ? -0.349 6.741 78.863 1.00 12.07 386 PHE A C 1
ATOM 2647 O O . PHE A 1 345 ? 0.821 6.639 79.235 1.00 11.94 386 PHE A O 1
ATOM 2655 N N . HIS A 1 346 ? -0.722 7.551 77.872 1.00 11.21 387 HIS A N 1
ATOM 2656 C CA . HIS A 1 346 ? 0.262 8.268 77.039 1.00 10.49 387 HIS A CA 1
ATOM 2657 C C . HIS A 1 346 ? 0.827 9.543 77.660 1.00 10.25 387 HIS A C 1
ATOM 2658 O O . HIS A 1 346 ? 0.892 10.581 76.990 1.00 10.41 387 HIS A O 1
ATOM 2665 N N . LEU A 1 347 ? 1.257 9.469 78.920 1.00 9.86 388 LEU A N 1
ATOM 2666 C CA . LEU A 1 347 ? 1.882 10.621 79.590 1.00 9.83 388 LEU A CA 1
ATOM 2667 C C . LEU A 1 347 ? 3.351 10.763 79.191 1.00 9.95 388 LEU A C 1
ATOM 2668 O O . LEU A 1 347 ? 4.189 9.951 79.587 1.00 10.14 388 LEU A O 1
ATOM 2673 N N . ALA A 1 348 ? 3.658 11.809 78.424 1.00 10.00 389 ALA A N 1
ATOM 2674 C CA . ALA A 1 348 ? 4.979 11.949 77.793 1.00 10.15 389 ALA A CA 1
ATOM 2675 C C . ALA A 1 348 ? 6.097 12.186 78.804 1.00 10.28 389 ALA A C 1
ATOM 2676 O O . ALA A 1 348 ? 7.176 11.595 78.696 1.00 10.12 389 ALA A O 1
ATOM 2678 N N . TYR A 1 349 ? 5.818 13.065 79.769 1.00 10.20 390 TYR A N 1
ATOM 2679 C CA . TYR A 1 349 ? 6.726 13.432 80.861 1.00 10.49 390 TYR A CA 1
ATOM 2680 C C . TYR A 1 349 ? 5.938 14.340 81.795 1.00 10.73 390 TYR A C 1
ATOM 2681 O O . TYR A 1 349 ? 4.770 14.629 81.521 1.00 10.72 390 TYR A O 1
ATOM 2690 N N . ARG A 1 350 ? 6.546 14.782 82.894 1.00 11.02 391 ARG A N 1
ATOM 2691 C CA . ARG A 1 350 ? 5.798 15.551 83.900 1.00 11.17 391 ARG A CA 1
ATOM 2692 C C . ARG A 1 350 ? 6.273 16.991 84.103 1.00 11.31 391 ARG A C 1
ATOM 2693 O O . ARG A 1 350 ? 5.469 17.870 84.430 1.00 11.25 391 ARG A O 1
ATOM 2701 N N . LYS A 1 351 ? 7.566 17.241 83.932 1.00 11.45 392 LYS A N 1
ATOM 2702 C CA . LYS A 1 351 ? 8.097 18.554 84.304 1.00 12.03 392 LYS A CA 1
ATOM 2703 C C . LYS A 1 351 ? 7.869 19.631 83.239 1.00 11.20 392 LYS A C 1
ATOM 2704 O O . LYS A 1 351 ? 7.604 19.326 82.078 1.00 10.65 392 LYS A O 1
ATOM 2710 N N . VAL A 1 352 ? 7.942 20.887 83.671 1.00 10.77 393 VAL A N 1
ATOM 2711 C CA . VAL A 1 352 ? 7.725 22.042 82.803 1.00 10.17 393 VAL A CA 1
ATOM 2712 C C . VAL A 1 352 ? 8.734 23.138 83.096 1.00 10.04 393 VAL A C 1
ATOM 2713 O O . VAL A 1 352 ? 9.356 23.142 84.159 1.00 9.80 393 VAL A O 1
ATOM 2717 N N . PHE A 1 353 ? 8.906 24.049 82.141 1.00 9.64 394 PHE A N 1
ATOM 2718 C CA . PHE A 1 353 ? 9.625 25.294 82.393 1.00 9.73 394 PHE A CA 1
ATOM 2719 C C . PHE A 1 353 ? 8.651 26.310 82.971 1.00 9.55 394 PHE A C 1
ATOM 2720 O O . PHE A 1 353 ? 7.466 26.289 82.655 1.00 9.48 394 PHE A O 1
ATOM 2728 N N . ILE A 1 354 ? 9.155 27.195 83.823 1.00 10.02 395 ILE A N 1
ATOM 2729 C CA . ILE A 1 354 ? 8.378 28.324 84.306 1.00 9.88 395 ILE A CA 1
ATOM 2730 C C . ILE A 1 354 ? 9.071 29.594 83.850 1.00 10.10 395 ILE A C 1
ATOM 2731 O O . ILE A 1 354 ? 10.294 29.725 83.977 1.00 10.53 395 ILE A O 1
ATOM 2736 N N . ILE A 1 355 ? 8.284 30.528 83.326 1.00 10.20 396 ILE A N 1
ATOM 2737 C CA . ILE A 1 355 ? 8.806 31.776 82.789 1.00 10.29 396 ILE A CA 1
ATOM 2738 C C . ILE A 1 355 ? 8.186 32.931 83.553 1.00 10.68 396 ILE A C 1
ATOM 2739 O O . ILE A 1 355 ? 6.969 32.956 83.774 1.00 10.57 396 ILE A O 1
ATOM 2744 N N . LYS A 1 356 ? 9.026 33.876 83.961 1.00 10.69 397 LYS A N 1
ATOM 2745 C CA . LYS A 1 356 ? 8.567 35.044 84.695 1.00 11.65 397 LYS A CA 1
ATOM 2746 C C . LYS A 1 356 ? 8.519 36.290 83.821 1.00 12.15 397 LYS A C 1
ATOM 2747 O O . LYS A 1 356 ? 9.442 36.558 83.052 1.00 12.29 397 LYS A O 1
ATOM 2753 N N . LEU A 1 357 ? 7.445 37.054 83.964 1.00 13.02 398 LEU A N 1
ATOM 2754 C CA . LEU A 1 357 ? 7.421 38.418 83.480 1.00 13.98 398 LEU A CA 1
ATOM 2755 C C . LEU A 1 357 ? 8.208 39.246 84.496 1.00 14.63 398 LEU A C 1
ATOM 2756 O O . LEU A 1 357 ? 7.704 39.574 85.577 1.00 14.46 398 LEU A O 1
ATOM 2761 N N . GLY A 1 358 ? 9.455 39.553 84.148 1.00 15.18 399 GLY A N 1
ATOM 2762 C CA . GLY A 1 358 ? 10.388 40.191 85.080 1.00 16.40 399 GLY A CA 1
ATOM 2763 C C . GLY A 1 358 ? 10.029 41.612 85.475 1.00 17.21 399 GLY A C 1
ATOM 2764 O O . GLY A 1 358 ? 9.226 42.273 84.804 1.00 16.79 399 GLY A O 1
ATOM 2765 N N . GLU A 1 359 ? 10.645 42.077 86.562 1.00 18.06 400 GLU A N 1
ATOM 2766 C CA . GLU A 1 359 ? 10.451 43.442 87.073 1.00 19.40 400 GLU A CA 1
ATOM 2767 C C . GLU A 1 359 ? 10.795 44.510 86.039 1.00 19.23 400 GLU A C 1
ATOM 2768 O O . GLU A 1 359 ? 10.181 45.572 86.015 1.00 19.52 400 GLU A O 1
ATOM 2774 N N . ASN A 1 360 ? 11.777 44.217 85.188 1.00 19.50 401 ASN A N 1
ATOM 2775 C CA . ASN A 1 360 ? 12.169 45.113 84.102 1.00 19.65 401 ASN A CA 1
ATOM 2776 C C . ASN A 1 360 ? 11.289 44.993 82.853 1.00 19.50 401 ASN A C 1
ATOM 2777 O O . ASN A 1 360 ? 11.524 45.679 81.852 1.00 19.30 401 ASN A O 1
ATOM 2782 N N . GLY A 1 361 ? 10.292 44.108 82.917 1.00 19.00 402 GLY A N 1
ATOM 2783 C CA . GLY A 1 361 ? 9.385 43.867 81.805 1.00 18.68 402 GLY A CA 1
ATOM 2784 C C . GLY A 1 361 ? 9.886 42.850 80.800 1.00 18.91 402 GLY A C 1
ATOM 2785 O O . GLY A 1 361 ? 9.246 42.612 79.777 1.00 18.98 402 GLY A O 1
ATOM 2786 N N . GLU A 1 362 ? 11.038 42.250 81.082 1.00 18.73 403 GLU A N 1
ATOM 2787 C CA . GLU A 1 362 ? 11.617 41.268 80.182 1.00 19.10 403 GLU A CA 1
ATOM 2788 C C . GLU A 1 362 ? 11.350 39.880 80.741 1.00 18.10 403 GLU A C 1
ATOM 2789 O O . GLU A 1 362 ? 11.270 39.704 81.957 1.00 18.18 403 GLU A O 1
ATOM 2795 N N . LEU A 1 363 ? 11.173 38.903 79.858 1.00 17.17 404 LEU A N 1
ATOM 2796 C CA . LEU A 1 363 ? 10.901 37.538 80.295 1.00 16.44 404 LEU A CA 1
ATOM 2797 C C . LEU A 1 363 ? 12.156 36.857 80.826 1.00 16.58 404 LEU A C 1
ATOM 2798 O O . LEU A 1 363 ? 13.244 36.986 80.249 1.00 16.20 404 LEU A O 1
ATOM 2803 N N . GLN A 1 364 ? 11.988 36.123 81.924 1.00 16.21 405 GLN A N 1
ATOM 2804 C CA . GLN A 1 364 ? 13.095 35.477 82.608 1.00 16.58 405 GLN A CA 1
ATOM 2805 C C . GLN A 1 364 ? 12.768 34.022 82.853 1.00 16.11 405 GLN A C 1
ATOM 2806 O O . GLN A 1 364 ? 11.679 33.697 83.312 1.00 16.26 405 GLN A O 1
ATOM 2812 N N . LEU A 1 365 ? 13.708 33.142 82.533 1.00 15.97 406 LEU A N 1
ATOM 2813 C CA . LEU A 1 365 ? 13.505 31.718 82.756 1.00 16.35 406 LEU A CA 1
ATOM 2814 C C . LEU A 1 365 ? 13.780 31.361 84.220 1.00 16.53 406 LEU A C 1
ATOM 2815 O O . LEU A 1 365 ? 14.874 31.617 84.726 1.00 16.49 406 LEU A O 1
ATOM 2828 N N . GLY A 1 367 ? 13.423 28.087 85.388 1.00 16.63 408 GLY A N 1
ATOM 2829 C CA . GLY A 1 367 ? 13.954 26.720 85.422 1.00 16.27 408 GLY A CA 1
ATOM 2830 C C . GLY A 1 367 ? 12.888 25.654 85.212 1.00 16.33 408 GLY A C 1
ATOM 2831 O O . GLY A 1 367 ? 11.776 25.957 84.763 1.00 16.08 408 GLY A O 1
ATOM 2832 N N . LYS A 1 368 ? 13.234 24.406 85.532 1.00 16.26 409 LYS A N 1
ATOM 2833 C CA . LYS A 1 368 ? 12.319 23.266 85.393 1.00 16.52 409 LYS A CA 1
ATOM 2834 C C . LYS A 1 368 ? 11.692 22.911 86.734 1.00 16.63 409 LYS A C 1
ATOM 2835 O O . LYS A 1 368 ? 12.389 22.813 87.755 1.00 16.80 409 LYS A O 1
ATOM 2841 N N . PHE A 1 369 ? 10.378 22.710 86.722 1.00 16.66 410 PHE A N 1
ATOM 2842 C CA . PHE A 1 369 ? 9.623 22.395 87.934 1.00 16.68 410 PHE A CA 1
ATOM 2843 C C . PHE A 1 369 ? 8.629 21.270 87.707 1.00 16.70 410 PHE A C 1
ATOM 2844 O O . PHE A 1 369 ? 8.132 21.080 86.597 1.00 16.37 410 PHE A O 1
ATOM 2852 N N . GLU A 1 370 ? 8.359 20.516 88.766 1.00 16.85 411 GLU A N 1
ATOM 2853 C CA . GLU A 1 370 ? 7.496 19.344 88.690 1.00 17.41 411 GLU A CA 1
ATOM 2854 C C . GLU A 1 370 ? 6.659 19.228 89.955 1.00 17.30 411 GLU A C 1
ATOM 2855 O O . GLU A 1 370 ? 7.145 19.493 91.054 1.00 17.20 411 GLU A O 1
ATOM 2861 N N . ALA A 1 371 ? 5.401 18.831 89.792 1.00 17.62 412 ALA A N 1
ATOM 2862 C CA . ALA A 1 371 ? 4.522 18.545 90.925 1.00 18.00 412 ALA A CA 1
ATOM 2863 C C . ALA A 1 371 ? 5.068 17.355 91.727 1.00 18.33 412 ALA A C 1
ATOM 2864 O O . ALA A 1 371 ? 5.752 16.496 91.154 1.00 18.33 412 ALA A O 1
ATOM 2866 N N . PRO A 1 372 ? 4.782 17.303 93.050 1.00 18.67 413 PRO A N 1
ATOM 2867 C CA . PRO A 1 372 ? 5.211 16.155 93.861 1.00 18.87 413 PRO A CA 1
ATOM 2868 C C . PRO A 1 372 ? 4.841 14.829 93.212 1.00 19.17 413 PRO A C 1
ATOM 2869 O O . PRO A 1 372 ? 3.777 14.713 92.591 1.00 19.18 413 PRO A O 1
ATOM 2873 N N . SER A 1 373 ? 5.714 13.841 93.368 1.00 19.72 414 SER A N 1
ATOM 2874 C CA . SER A 1 373 ? 5.531 12.522 92.762 1.00 20.66 414 SER A CA 1
ATOM 2875 C C . SER A 1 373 ? 4.229 11.831 93.188 1.00 21.07 414 SER A C 1
ATOM 2876 O O . SER A 1 373 ? 3.648 11.066 92.417 1.00 21.24 414 SER A O 1
ATOM 2879 N N . GLN A 1 374 ? 3.777 12.111 94.407 1.00 21.48 415 GLN A N 1
ATOM 2880 C CA . GLN A 1 374 ? 2.628 11.413 94.986 1.00 22.37 415 GLN A CA 1
ATOM 2881 C C . GLN A 1 374 ? 1.285 11.954 94.485 1.00 21.94 415 GLN A C 1
ATOM 2882 O O . GLN A 1 374 ? 0.240 11.345 94.717 1.00 22.24 415 GLN A O 1
ATOM 2888 N N . VAL A 1 375 ? 1.323 13.088 93.785 1.00 21.33 416 VAL A N 1
ATOM 2889 C CA . VAL A 1 375 ? 0.112 13.748 93.295 1.00 20.48 416 VAL A CA 1
ATOM 2890 C C . VAL A 1 375 ? -0.185 13.262 91.879 1.00 19.79 416 VAL A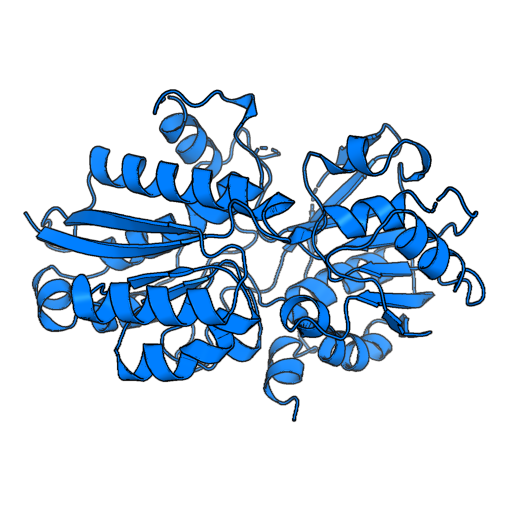 C 1
ATOM 2891 O O . VAL A 1 375 ? 0.548 13.573 90.932 1.00 19.46 416 VAL A O 1
ATOM 2895 N N . ASP A 1 376 ? -1.250 12.481 91.744 1.00 18.88 417 ASP A N 1
ATOM 2896 C CA . ASP A 1 376 ? -1.607 11.902 90.456 1.00 18.45 417 ASP A CA 1
ATOM 2897 C C . ASP A 1 376 ? -2.575 12.817 89.703 1.00 17.84 417 ASP A C 1
ATOM 2898 O O . ASP A 1 376 ? -3.752 12.487 89.512 1.00 17.33 417 ASP A O 1
ATOM 2903 N N . CYS A 1 377 ? -2.054 13.971 89.290 1.00 16.95 418 CYS A N 1
ATOM 2904 C CA . CYS A 1 377 ? -2.817 15.004 88.588 1.00 16.84 418 CYS A CA 1
ATOM 2905 C C . CYS A 1 377 ? -3.606 14.450 87.403 1.00 16.05 418 CYS A C 1
ATOM 2906 O O . CYS A 1 377 ? -4.794 14.749 87.241 1.00 16.00 418 CYS A O 1
ATOM 2909 N N . ALA A 1 378 ? -2.931 13.647 86.584 1.00 15.36 419 ALA A N 1
ATOM 2910 C CA . ALA A 1 378 ? -3.512 13.073 85.376 1.00 15.18 419 ALA A CA 1
ATOM 2911 C C . ALA A 1 378 ? -4.734 12.225 85.689 1.00 15.24 419 ALA A C 1
ATOM 2912 O O . ALA A 1 378 ? -5.814 12.468 85.152 1.00 14.74 419 ALA A O 1
ATOM 2914 N N . ARG A 1 379 ? -4.562 11.236 86.566 1.00 15.16 420 ARG A N 1
ATOM 2915 C CA . ARG A 1 379 ? -5.658 10.328 86.882 1.00 15.81 420 ARG A CA 1
ATOM 2916 C C . ARG A 1 379 ? -6.831 11.001 87.601 1.00 15.73 420 ARG A C 1
ATOM 2917 O O . ARG A 1 379 ? -7.967 10.559 87.449 1.00 15.87 420 ARG A O 1
ATOM 2925 N N . TYR A 1 380 ? -6.564 12.086 88.332 1.00 15.86 421 TYR A N 1
ATOM 2926 C CA . TYR A 1 380 ? -7.638 12.883 88.945 1.00 16.33 421 TYR A CA 1
ATOM 2927 C C . TYR A 1 380 ? -8.613 13.349 87.874 1.00 16.65 421 TYR A C 1
ATOM 2928 O O . TYR A 1 380 ? -9.829 13.240 88.039 1.00 16.40 421 TYR A O 1
ATOM 2937 N N . THR A 1 381 ? -8.067 13.857 86.771 1.00 16.80 422 THR A N 1
ATOM 2938 C CA . THR A 1 381 ? -8.873 14.382 85.679 1.00 17.24 422 THR A CA 1
ATOM 2939 C C . THR A 1 381 ? -9.565 13.255 84.905 1.00 18.11 422 THR A C 1
ATOM 2940 O O . THR A 1 381 ? -10.737 13.378 84.546 1.00 17.83 422 THR A O 1
ATOM 2944 N N . ILE A 1 382 ? -8.838 12.162 84.667 1.00 19.30 423 ILE A N 1
ATOM 2945 C CA . ILE A 1 382 ? -9.373 11.000 83.946 1.00 20.63 423 ILE A CA 1
ATOM 2946 C C . ILE A 1 382 ? -10.589 10.411 84.673 1.00 21.88 423 ILE A C 1
ATOM 2947 O O . ILE A 1 382 ? -11.600 10.081 84.041 1.00 22.08 423 ILE A O 1
ATOM 2952 N N . GLU A 1 383 ? -10.490 10.315 85.999 1.00 23.20 424 GLU A N 1
ATOM 2953 C CA . GLU A 1 383 ? -11.555 9.753 86.832 1.00 24.81 424 GLU A CA 1
ATOM 2954 C C . GLU A 1 383 ? -12.769 10.684 87.035 1.00 25.14 424 GLU A C 1
ATOM 2955 O O . GLU A 1 383 ? -13.787 10.262 87.595 1.00 25.19 424 GLU A O 1
ATOM 2961 N N . GLU A 1 384 ? -12.664 11.933 86.569 1.00 25.62 425 GLU A N 1
ATOM 2962 C CA . GLU A 1 384 ? -13.771 12.908 86.648 1.00 26.06 425 GLU A CA 1
ATOM 2963 C C . GLU A 1 384 ? -15.058 12.433 85.977 1.00 26.50 425 GLU A C 1
ATOM 2964 O O . GLU A 1 384 ? -15.091 12.213 84.760 1.00 26.59 425 GLU A O 1
ATOM 2970 N N . GLY A 1 385 ? -16.115 12.302 86.776 1.00 26.89 426 GLY A N 1
ATOM 2971 C CA . GLY A 1 385 ? -17.411 11.825 86.291 1.00 27.31 426 GLY A CA 1
ATOM 2972 C C . GLY A 1 385 ? -17.567 10.316 86.397 1.00 27.66 426 GLY A C 1
ATOM 2973 O O . GLY A 1 385 ? -16.834 9.652 87.140 1.00 28.02 426 GLY A O 1
#

Radius of gyration: 20.01 Å; Cα contacts (8 Å, |Δi|>4): 882; chains: 1; bounding box: 41×51×54 Å

Foldseek 3Di:
DAEAEEEEEFACDALLVVLGVLLSLLQVLQLVLDQVVFFAAQVGDTYHYDYDYDHQRPDLVSLVVVVCCCCVVRVHQEYEEEFPVNCLVCLQVCLVSLHQYEYPQLFLLNFQRLRYAYQFFHQQLLVLQQLLVCCVVPHAWEEEEEFAPVGCQRCRLVLLCCVCQVVSNYHYQYYFHADSNHDLVSLLVRLVCCPSLTQEYEGRHAQQSLLSNLLNCVVPNQHAYEYEQRNDWQCSLVSNDLSCAQRYKYWAQFDWCVDPPQQLNVSSVVSCVVVHDPVSGTPSSSSNNVSSVLQSQLSRQHDPVLCVPSNSNSSSVSQAPDWDDNSPGGLDIAHQHNSGRRGDRKIKMWHCHNVRGIDTHITGRDPVRPSSVSSNVDD

Organism: Aeropyrum pernix (strain ATCC 700893 / DSM 11879 / JCM 9820 / NBRC 100138 / K1) (NCBI:txid272557)

B-factor: mean 13.9, std 5.27, range [4.07, 44.33]